Protein AF-A0A388TDV4-F1 (afdb_monomer)

Organism: Termititenax aidoneus (NCBI:txid2218524)

Solvent-accessible surface area (backbone atoms only — not comparable to full-atom values): 32504 Å² total; per-residue (Å²): 133,97,56,101,70,85,87,86,86,79,94,64,61,45,78,46,79,44,80,50,77,50,71,74,87,70,96,55,99,71,85,60,67,55,75,50,80,47,79,46,74,43,75,80,78,79,70,60,39,66,43,79,52,54,78,55,54,64,38,55,32,77,56,30,62,47,42,42,38,49,49,48,79,68,71,64,72,62,49,40,40,54,48,76,81,47,50,77,78,79,56,43,69,76,35,42,59,42,53,56,26,46,37,36,53,55,58,78,40,54,35,29,38,32,45,36,38,35,32,91,85,66,42,72,35,69,42,75,52,67,35,40,28,44,75,72,54,34,47,51,36,78,49,57,85,53,52,58,49,67,38,52,94,51,72,82,69,26,53,40,46,41,35,35,76,77,37,48,39,94,37,63,46,75,68,43,35,40,55,43,83,62,32,62,83,42,76,68,48,61,74,56,44,51,62,74,40,38,56,42,54,56,27,44,37,38,56,84,68,62,47,69,35,31,36,33,45,36,35,25,29,76,84,69,38,58,28,69,34,78,48,68,34,39,35,38,57,64,81,48,39,43,40,33,32,46,78,68,45,77,49,42,35,88,54,29,60,52,75,42,50,21,72,78,34,49,39,85,80,59,65,63,46,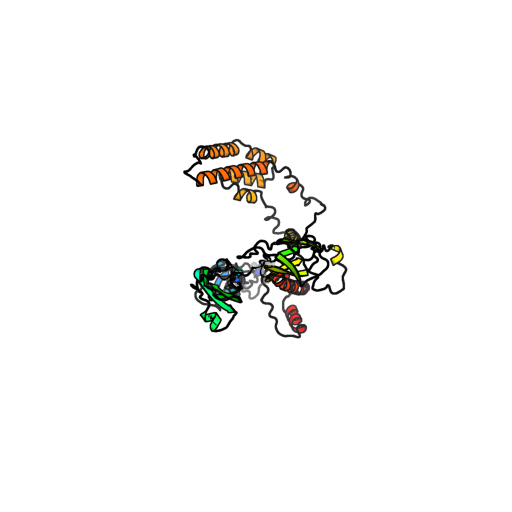40,39,56,42,78,79,48,55,79,79,86,50,47,79,43,43,49,62,40,49,52,32,39,42,30,61,50,62,64,42,56,32,35,36,33,29,34,28,33,34,85,86,70,46,72,22,70,22,65,27,43,39,38,30,38,65,52,61,78,85,75,58,82,73,70,74,74,74,72,92,61,90,77,61,92,88,72,78,86,83,84,90,63,93,65,58,68,60,60,63,59,71,74,64,88,59,94,77,56,78,83,74,63,92,58,87,38,61,47,71,76,37,57,78,54,45,68,85,52,57,69,68,60,50,51,53,50,41,49,33,50,71,67,68,39,65,70,60,38,44,52,49,63,69,25,67,70,49,48,45,48,54,52,54,55,47,55,70,53,72,72,54,69,80,86,80,81,49,76,66,58,52,56,49,49,54,46,57,50,49,33,52,52,49,54,50,47,66,64,58,57,80,67,59,56,64,74,75,62,47,48,89,74,69,73,89,82,89,88,87,89,90,88,68,77,65,74,76,39,62,82,43,46,80,70,46,68,64,38,68,63,21,47,62,54,24,60,61,51,70,74,54,80,74,85,79,58,68,73,60,50,57,56,64,64,72,74,50,94,62,83,87,80,74,76,85,85,56,60,69,82,26,47,65,35,40,105

Mean predicted aligned error: 21.0 Å

InterPro domains:
  IPR013783 Immunoglobulin-like fold [G3DSA:2.60.40.10] (1-42)
  IPR013783 Immunoglobulin-like fold [G3DSA:2.60.40.10] (51-139)
  IPR013783 Immunoglobulin-like fold [G3DSA:2.60.40.10] (140-240)
  IPR013783 Immunoglobulin-like fold [G3DSA:2.60.40.10] (241-333)
  IPR022409 PKD/Chitinase domain [SM00089] (49-136)
  IPR022409 PKD/Chitinase domain [SM00089] (146-238)
  IPR022409 PKD/Chitinase domain [SM00089] (242-330)
  IPR029865 Dyslexia-associated protein KIAA0319-like [PTHR46182] (102-333)
  IPR035986 PKD domain superfamily [SSF49299] (47-138)
  IPR035986 PKD domain superfamily [SSF49299] (165-237)
  IPR035986 PKD domain superfamily [SSF49299] (240-331)

Foldseek 3Di:
DPDPDDDDDDPDFDKDKDKDWDWDPDPDPDTDIDIDIDIDGGDDDDFWAKDKDKPDQEAEPPQFKIKIAIDTPSPADKWKAKDWPDKDPPKDFACRGDRMTMIGDHDAIKTKMKIWIAGPVRRIDMDIGIHGYDYDAKAWDKDKPALEDEDDPPQVVQKIKIARPPIGGPHFAWPWKAKDWDPPPDPVQRVQKDWPCRTDRMTMIGHDDFDKTKMKMWIAGPNGHIDIDIGIHGYDYPQAKEWDQDEAAEDEPVPFKDKTARVVTDGPVDDKWKAKDKPDDDDDWDWDQRGHRIIMIGPHDAIKIKMKIWIADPVGHIDIDIYIYGYHYFPDDDDPVNVPDDPDPDDPVPDDDDDDDCVVVVVVVPDDDPPCVVPPLPPQVLVVCVVLVVVDDPVLSVVLSVVSVVLDLVVNLCSCPDCVNVVVLVVVLVVLVPVPPPDDDPPSVVVNVSSVSSVVVSVVSNVCPPSVCVVVPVVVHDDDDDDDDTDDCPVVVVVVVVCVLLVVQLVLQVVQVVDPDDDDPVSVVVVPPPCPDDDPDNPPDDDVNVVSND

Radius of gyration: 37.85 Å; Cα contacts (8 Å, |Δi|>4): 910; chains: 1; bounding box: 112×77×114 Å

Secondary structure (DSSP, 8-state):
--SSS-----SS-EEEEEEEEEE---SSS---EEEEEEEEEE---PPP-EEEEES-SEEETT---EEEEEEETT---EEEEEEEEES-SS-EES-TTSSEEEEES--SEEEEEEEEEEETT--EEEEEEEEEEE-PPPB---EES-SEEEPPSSGGGSEEEEE-TT-B-SSS-EEEEEEEEEES--HHHHHH-EES-TTSSEEEEE--S-EEEEEEEEEEETTS-EEEEEEEEEEE-TT--B----S-EEEETT---EEEE-TT-B-SSS--EEEEEEEES----EEE-TTSSEEEEESPPSEEEEEEEEEE-TTS-EEEEEEEEEEEPP-----TTGGGS--S---TTS-----STTHHHHHHHT---TTSTTTSS---HHHHHHHH-TTS-HHHHHHHHHHHHTT-HHHHHHHHTSHHHHHHHHHHHHHHHTS-TTTS-HHHHHHHHHHHHHHHHHHHHHH---SHHHHS-TTTT------------HHHHHHHHHHTTTHHHHHHHHHHHT--SS-SHHHHHHHHHS--S---------HHHHHHH-

Nearest PDB structures (foldseek):
  2yrl-assembly1_A  TM=8.800E-01  e=9.995E-08  Homo sapiens
  6jcq-assembly1_R  TM=8.664E-01  e=2.124E-06  Homo sapiens
  4m00-assembly1_A  TM=3.165E-01  e=2.074E-09  Staphylococcus aureus subsp. aureus NCTC 8325
  4m03-assembly1_A-2  TM=4.306E-01  e=2.820E-07  Staphylococcus aureus subsp. aureus NCTC 8325
  5k70-assembly4_D  TM=2.233E-01  e=3.742E-08  Mus musculus

Structure (mmCIF, N/CA/C/O backbone):
data_AF-A0A388TDV4-F1
#
_entry.id   AF-A0A388TDV4-F1
#
loop_
_atom_site.group_PDB
_atom_site.id
_atom_site.type_symbol
_atom_site.label_atom_id
_atom_site.label_alt_id
_atom_site.label_comp_id
_atom_site.label_asym_id
_atom_site.label_entity_id
_atom_site.label_seq_id
_atom_site.pdbx_PDB_ins_code
_atom_site.Cartn_x
_atom_site.Cartn_y
_atom_site.Cartn_z
_atom_site.occupancy
_atom_site.B_iso_or_equiv
_atom_site.auth_seq_id
_atom_site.auth_comp_id
_atom_site.auth_asym_id
_atom_site.auth_atom_id
_atom_site.pdbx_PDB_model_num
ATOM 1 N N . PRO A 1 1 ? -54.802 -7.586 61.530 1.00 63.56 1 PRO A N 1
ATOM 2 C CA . PRO A 1 1 ? -54.015 -7.219 62.735 1.00 63.56 1 PRO A CA 1
ATOM 3 C C . PRO A 1 1 ? -54.803 -6.223 63.593 1.00 63.56 1 PRO A C 1
ATOM 5 O O . PRO A 1 1 ? -55.269 -5.230 63.052 1.00 63.56 1 PRO A O 1
ATOM 8 N N . ASN A 1 2 ? -54.972 -6.490 64.892 1.00 69.31 2 ASN A N 1
ATOM 9 C CA . ASN A 1 2 ? -55.737 -5.621 65.808 1.00 69.31 2 ASN A CA 1
ATOM 10 C C . ASN A 1 2 ? -54.823 -4.699 66.641 1.00 69.31 2 ASN A C 1
ATOM 12 O O . ASN A 1 2 ? -55.212 -4.222 67.701 1.00 69.31 2 ASN A O 1
ATOM 16 N N . SER A 1 3 ? -53.586 -4.498 66.183 1.00 75.06 3 SER A N 1
ATOM 17 C CA . SER A 1 3 ? -52.581 -3.640 66.815 1.00 75.06 3 SER A CA 1
ATOM 18 C C . SER A 1 3 ? -52.531 -2.291 66.102 1.00 75.06 3 SER A C 1
ATOM 20 O O . SER A 1 3 ? -52.669 -2.239 64.880 1.00 75.06 3 SER A O 1
ATOM 22 N N . ALA A 1 4 ? -52.278 -1.217 66.855 1.00 71.75 4 ALA A N 1
ATOM 23 C CA . ALA A 1 4 ? -52.097 0.135 66.321 1.00 71.75 4 ALA A CA 1
ATOM 24 C C . ALA A 1 4 ? -50.874 0.263 65.388 1.00 71.75 4 ALA A C 1
ATOM 26 O O . ALA A 1 4 ? -50.809 1.182 64.579 1.00 71.75 4 ALA A O 1
ATOM 27 N N . GLN A 1 5 ? -49.921 -0.671 65.474 1.00 76.44 5 GLN A N 1
ATOM 28 C CA . GLN A 1 5 ? -48.799 -0.809 64.545 1.00 76.44 5 GLN A CA 1
ATOM 29 C C . GLN A 1 5 ? -48.740 -2.234 63.994 1.00 76.44 5 GLN A C 1
ATOM 31 O O . GLN A 1 5 ? -48.939 -3.212 64.722 1.00 76.44 5 GLN A O 1
ATOM 36 N N . THR A 1 6 ? -48.450 -2.359 62.703 1.00 84.56 6 THR A N 1
ATOM 37 C CA . THR A 1 6 ? -48.256 -3.647 62.037 1.00 84.56 6 THR A CA 1
ATOM 38 C C . THR A 1 6 ? -47.208 -3.511 60.937 1.00 84.56 6 THR A C 1
ATOM 40 O O . THR A 1 6 ? -47.014 -2.423 60.397 1.00 84.56 6 THR A O 1
ATOM 43 N N . THR A 1 7 ? -46.541 -4.614 60.613 1.00 79.00 7 THR A N 1
ATOM 44 C CA . THR A 1 7 ? -45.550 -4.689 59.537 1.00 79.00 7 THR A CA 1
ATOM 45 C C . THR A 1 7 ? -46.120 -5.557 58.430 1.00 79.00 7 THR A C 1
ATOM 47 O O . THR A 1 7 ? -46.735 -6.587 58.707 1.00 79.00 7 THR A O 1
ATOM 50 N N . VAL A 1 8 ? -45.902 -5.159 57.181 1.00 77.44 8 VAL A N 1
ATOM 51 C CA . VAL A 1 8 ? -46.263 -5.961 56.013 1.00 77.44 8 VAL A CA 1
ATOM 52 C C . VAL A 1 8 ? -45.019 -6.187 55.159 1.00 77.44 8 VAL A C 1
ATOM 54 O O . VAL A 1 8 ? -44.148 -5.322 55.075 1.00 77.44 8 VAL A O 1
ATOM 57 N N . SER A 1 9 ? -44.920 -7.367 54.558 1.00 79.06 9 SER A N 1
ATOM 58 C CA . SER A 1 9 ? -43.812 -7.771 53.692 1.00 79.06 9 SER A CA 1
ATOM 59 C C . SER A 1 9 ? -44.380 -8.167 52.337 1.00 79.06 9 SER A C 1
ATOM 61 O O . SER A 1 9 ? -45.420 -8.821 52.278 1.00 79.06 9 SER A O 1
ATOM 63 N N . PHE A 1 10 ? -43.701 -7.789 51.258 1.00 77.06 10 PHE A N 1
ATOM 64 C CA . PHE A 1 10 ? -44.146 -8.053 49.892 1.00 77.06 10 PHE A CA 1
ATOM 65 C C . PHE A 1 10 ? -43.156 -8.987 49.201 1.00 77.06 10 PHE A C 1
ATOM 67 O O . PHE A 1 10 ? -41.953 -8.745 49.243 1.00 77.06 10 PHE A O 1
ATOM 74 N N . SER A 1 11 ? -43.656 -10.049 48.569 1.00 74.69 11 SER A N 1
ATOM 75 C CA . SER A 1 11 ? -42.845 -11.008 47.804 1.00 74.69 11 SER A CA 1
ATOM 76 C C . SER A 1 11 ? -42.869 -10.754 46.294 1.00 74.69 11 SER A C 1
ATOM 78 O O . SER A 1 11 ? -42.091 -11.369 45.570 1.00 74.69 11 SER A O 1
ATOM 80 N N . GLN A 1 12 ? -43.749 -9.868 45.815 1.00 70.50 12 GLN A N 1
ATOM 81 C CA . GLN A 1 12 ? -43.907 -9.536 44.400 1.00 70.50 12 GLN A CA 1
ATOM 82 C C . GLN A 1 12 ? -44.154 -8.032 44.201 1.00 70.50 12 GLN A C 1
ATOM 84 O O . GLN A 1 12 ? -44.757 -7.392 45.073 1.00 70.50 12 GLN A O 1
ATOM 89 N N . PRO A 1 13 ? -43.722 -7.462 43.064 1.00 76.19 13 PRO A N 1
ATOM 90 C CA . PRO A 1 13 ? -44.086 -6.106 42.678 1.00 76.19 13 PRO A CA 1
ATOM 91 C C . PRO A 1 13 ? -45.594 -5.993 42.417 1.00 76.19 13 PRO A C 1
ATOM 93 O O . PRO A 1 13 ? -46.252 -6.958 42.035 1.00 76.19 13 PRO A O 1
ATOM 96 N N . GLY A 1 14 ? -46.153 -4.810 42.649 1.00 80.12 14 GLY A N 1
ATOM 97 C CA . GLY A 1 14 ? -47.577 -4.541 42.489 1.00 80.12 14 GLY A CA 1
ATOM 98 C C . GLY A 1 14 ? -48.067 -3.380 43.348 1.00 80.12 14 GLY A C 1
ATOM 99 O O . GLY A 1 14 ? -47.369 -2.894 44.240 1.00 80.12 14 GLY A O 1
ATOM 100 N N . THR A 1 15 ? -49.290 -2.935 43.076 1.00 81.81 15 THR A N 1
ATOM 101 C CA . THR A 1 15 ? -49.987 -1.948 43.904 1.00 81.81 15 THR A CA 1
ATOM 102 C C . THR A 1 15 ? -50.896 -2.673 44.885 1.00 81.81 15 THR A C 1
ATOM 104 O O . THR A 1 15 ? -51.847 -3.346 44.495 1.00 81.81 15 THR A O 1
ATOM 107 N N . TYR A 1 16 ? -50.607 -2.517 46.171 1.00 83.56 16 TYR A N 1
ATOM 108 C CA . TYR A 1 16 ? -51.347 -3.118 47.267 1.00 83.56 16 TYR A CA 1
ATOM 109 C C . TYR A 1 16 ? -52.166 -2.039 47.967 1.00 83.56 16 TYR A C 1
ATOM 111 O O . TYR A 1 16 ? -51.622 -1.032 48.421 1.00 83.56 16 TYR A O 1
ATOM 119 N N . VAL A 1 17 ? -53.478 -2.247 48.060 1.00 81.25 17 VAL A N 1
ATOM 120 C CA . VAL A 1 17 ? -54.387 -1.345 48.771 1.00 81.25 17 VAL A CA 1
ATOM 121 C C . VAL A 1 17 ? -54.778 -1.994 50.090 1.00 81.25 17 VAL A C 1
ATOM 123 O O . VAL A 1 17 ? -55.369 -3.072 50.117 1.00 81.25 17 VAL A O 1
ATOM 126 N N . PHE A 1 18 ? -54.452 -1.327 51.189 1.00 80.94 18 PHE A N 1
ATOM 127 C CA . PHE A 1 18 ? -54.809 -1.742 52.537 1.00 80.94 18 PHE A CA 1
ATOM 128 C C . PHE A 1 18 ? -55.936 -0.867 53.065 1.00 80.94 18 PHE A C 1
ATOM 130 O O . PHE A 1 18 ? -55.933 0.348 52.879 1.00 80.94 18 PHE A O 1
ATOM 137 N N . GLN A 1 19 ? -56.885 -1.483 53.759 1.00 80.50 19 GLN A N 1
ATOM 138 C CA . GLN A 1 19 ? -57.968 -0.780 54.431 1.00 80.50 19 GLN A CA 1
ATOM 139 C C . GLN A 1 19 ? -57.720 -0.794 55.940 1.00 80.50 19 GLN A C 1
ATOM 141 O O . GLN A 1 19 ? -57.668 -1.863 56.552 1.00 80.50 19 GLN A O 1
ATOM 146 N N . LEU A 1 20 ? -57.600 0.387 56.547 1.00 79.31 20 LEU A N 1
ATOM 147 C CA . LEU A 1 20 ? -57.664 0.547 57.997 1.00 79.31 20 LEU A CA 1
ATOM 148 C C . LEU A 1 20 ? -59.099 0.901 58.384 1.00 79.31 20 LEU A C 1
ATOM 150 O O . LEU A 1 20 ? -59.660 1.849 57.841 1.00 79.31 20 LEU A O 1
ATOM 154 N N . LYS A 1 21 ? -59.678 0.159 59.332 1.00 75.19 21 LYS A N 1
ATOM 155 C CA . LYS A 1 21 ? -60.993 0.444 59.914 1.00 75.19 21 LYS A CA 1
ATOM 156 C C . LYS A 1 21 ? -60.840 0.661 61.414 1.00 75.19 21 LYS A C 1
ATOM 158 O O . LYS A 1 21 ? -60.381 -0.242 62.110 1.00 75.19 21 LYS A O 1
ATOM 163 N N . VAL A 1 22 ? -61.236 1.833 61.904 1.00 73.19 22 VAL A N 1
ATOM 164 C CA . VAL A 1 22 ? -61.189 2.174 63.336 1.00 73.19 22 VAL A CA 1
ATOM 165 C C . VAL A 1 22 ? -62.616 2.234 63.879 1.00 73.19 22 VAL A C 1
ATOM 167 O O . VAL A 1 22 ? -63.527 2.690 63.189 1.00 73.19 22 VAL A O 1
ATOM 170 N N . LYS A 1 23 ? -62.826 1.723 65.096 1.00 71.81 23 LYS A N 1
ATOM 171 C CA . LYS A 1 23 ? -64.125 1.698 65.778 1.00 71.81 23 LYS A CA 1
ATOM 172 C C . LYS A 1 23 ? -63.986 2.389 67.133 1.00 71.81 23 LYS A C 1
ATOM 174 O O . LYS A 1 23 ? -63.102 2.016 67.902 1.00 71.81 23 LYS A O 1
ATOM 179 N N . ASP A 1 24 ? -64.850 3.363 67.412 1.00 65.81 24 ASP A N 1
ATOM 180 C CA . ASP A 1 24 ? -64.930 3.996 68.734 1.00 65.81 24 ASP A CA 1
ATOM 181 C C . ASP A 1 24 ? -65.472 3.013 69.795 1.00 65.81 24 ASP A C 1
ATOM 183 O O . ASP A 1 24 ? -66.223 2.082 69.491 1.00 65.81 24 ASP A O 1
ATOM 187 N N . SER A 1 25 ? -65.057 3.207 71.045 1.00 66.75 25 SER A N 1
ATOM 188 C CA . SER A 1 25 ? -65.362 2.356 72.200 1.00 66.75 25 SER A CA 1
ATOM 189 C C . SER A 1 25 ? -66.613 2.769 72.988 1.00 66.75 25 SER A C 1
ATOM 191 O O . SER A 1 25 ? -66.914 2.146 74.006 1.00 66.75 25 SER A O 1
ATOM 193 N N . SER A 1 26 ? -67.361 3.785 72.547 1.00 59.25 26 SER A N 1
ATOM 194 C CA . SER A 1 26 ? -68.547 4.257 73.269 1.00 59.25 26 SER A CA 1
ATOM 195 C C . SER A 1 26 ? -69.715 3.257 73.200 1.00 59.25 26 SER A C 1
ATOM 197 O O . SER A 1 26 ? -70.035 2.684 72.159 1.00 59.25 26 SER A O 1
ATOM 199 N N . SER A 1 27 ? -70.342 3.011 74.355 1.00 53.47 27 SER A N 1
ATOM 200 C CA . SER A 1 27 ? -71.383 2.000 74.595 1.00 53.47 27 SER A CA 1
ATOM 201 C C . SER A 1 27 ? -72.774 2.383 74.073 1.00 53.47 27 SER A C 1
ATOM 203 O O . SER A 1 27 ? -73.772 1.937 74.636 1.00 53.47 27 SER A O 1
ATOM 205 N N . ASP A 1 28 ? -72.858 3.210 73.032 1.00 51.72 28 ASP A N 1
ATOM 206 C CA . ASP A 1 28 ? -74.126 3.643 72.449 1.00 51.72 28 ASP A CA 1
ATOM 207 C C . ASP A 1 28 ? -74.260 3.145 71.005 1.00 51.72 28 ASP A C 1
ATOM 209 O O . ASP A 1 28 ? -73.288 3.005 70.266 1.00 51.72 28 ASP A O 1
ATOM 213 N N . THR A 1 29 ? -75.482 2.799 70.619 1.00 51.22 29 THR A N 1
ATOM 214 C CA . THR A 1 29 ? -75.818 1.918 69.478 1.00 51.22 29 THR A CA 1
ATOM 215 C C . THR A 1 29 ? -75.521 2.477 68.074 1.00 51.22 29 THR A C 1
ATOM 217 O O . THR A 1 29 ? -75.865 1.850 67.072 1.00 51.22 29 THR A O 1
ATOM 220 N N . SER A 1 30 ? -74.809 3.599 67.968 1.00 52.03 30 SER A N 1
ATOM 221 C CA . SER A 1 30 ? -74.290 4.158 66.718 1.00 52.03 30 SER A CA 1
ATOM 222 C C . SER A 1 30 ? -72.792 3.869 66.571 1.00 52.03 30 SER A C 1
ATOM 224 O O . SER A 1 30 ? -71.939 4.624 67.035 1.00 52.03 30 SER A O 1
ATOM 226 N N . THR A 1 31 ? -72.443 2.770 65.904 1.00 52.88 31 THR A N 1
ATOM 227 C CA . THR A 1 31 ? -71.043 2.449 65.599 1.00 52.88 31 THR A CA 1
ATOM 228 C C . THR A 1 31 ? -70.521 3.340 64.474 1.00 52.88 31 THR A C 1
ATOM 230 O O . THR A 1 31 ? -70.672 3.002 63.300 1.00 52.88 31 THR A O 1
ATOM 233 N N . ASN A 1 32 ? -69.880 4.457 64.814 1.00 55.84 32 ASN A N 1
ATOM 234 C CA . ASN A 1 32 ? -69.126 5.238 63.838 1.00 55.84 32 ASN A CA 1
ATOM 235 C C . ASN A 1 32 ? -67.839 4.484 63.488 1.00 55.84 32 ASN A C 1
ATOM 237 O O . ASN A 1 32 ? -67.023 4.169 64.358 1.00 55.84 32 ASN A O 1
ATOM 241 N N . THR A 1 33 ? -67.684 4.146 62.210 1.00 61.38 33 THR A N 1
ATOM 242 C CA . THR A 1 33 ? -66.465 3.535 61.680 1.00 61.38 33 THR A CA 1
ATOM 243 C C . THR A 1 33 ? -65.859 4.477 60.665 1.00 61.38 33 THR A C 1
ATOM 245 O O . THR A 1 33 ? -66.544 4.834 59.710 1.00 61.38 33 THR A O 1
ATOM 248 N N . ASP A 1 34 ? -64.594 4.830 60.855 1.00 64.81 34 ASP A N 1
ATOM 249 C CA . ASP A 1 34 ? -63.820 5.567 59.860 1.00 64.81 34 ASP A CA 1
ATOM 250 C C . ASP A 1 34 ? -62.922 4.594 59.090 1.00 64.81 34 ASP A C 1
ATOM 252 O O . ASP A 1 34 ? -62.433 3.600 59.650 1.00 64.81 34 ASP A O 1
ATOM 256 N N . THR A 1 35 ? -62.748 4.847 57.795 1.00 71.62 35 THR A N 1
ATOM 257 C CA . THR A 1 35 ? -61.951 4.003 56.906 1.00 71.62 35 THR A CA 1
ATOM 258 C C . THR A 1 35 ? -60.951 4.827 56.123 1.00 71.62 35 THR A C 1
ATOM 260 O O . THR A 1 35 ? -61.333 5.733 55.389 1.00 71.62 35 THR A O 1
ATOM 263 N N . VAL A 1 36 ? -59.683 4.430 56.196 1.00 74.69 36 VAL A N 1
ATOM 264 C CA . VAL A 1 36 ? -58.603 5.007 55.390 1.00 74.69 36 VAL A CA 1
ATOM 265 C C . VAL A 1 36 ? -58.046 3.930 54.467 1.00 74.69 36 VAL A C 1
ATOM 267 O O . VAL A 1 36 ? -57.781 2.806 54.903 1.00 74.69 36 VAL A O 1
ATOM 270 N N . LEU A 1 37 ? -57.875 4.271 53.188 1.00 79.00 37 LEU A N 1
ATOM 271 C CA . LEU A 1 37 ? -57.174 3.435 52.217 1.00 79.00 37 LEU A CA 1
ATOM 272 C C . LEU A 1 37 ? -55.703 3.847 52.158 1.00 79.00 37 LEU A C 1
ATOM 274 O O . LEU A 1 37 ? -55.385 5.018 51.964 1.00 79.00 37 LEU A O 1
ATOM 278 N N . ILE A 1 38 ? -54.809 2.875 52.303 1.00 78.81 38 ILE A N 1
ATOM 279 C CA . ILE A 1 38 ? -53.362 3.052 52.190 1.00 78.81 38 ILE A CA 1
ATOM 280 C C . ILE A 1 38 ? -52.920 2.308 50.936 1.00 78.81 38 ILE A C 1
ATOM 282 O O . ILE A 1 38 ? -53.061 1.091 50.856 1.00 78.81 38 ILE A O 1
ATOM 286 N N . THR A 1 39 ? -52.389 3.034 49.956 1.00 79.38 39 THR A N 1
ATOM 287 C CA . THR A 1 39 ? -51.870 2.440 48.720 1.00 79.38 39 THR A CA 1
ATOM 288 C C . THR A 1 39 ? -50.352 2.346 48.808 1.00 79.38 39 THR A C 1
ATOM 290 O O . THR A 1 39 ? -49.684 3.361 48.988 1.00 79.38 39 THR A O 1
ATOM 293 N N . ILE A 1 40 ? -49.809 1.135 48.688 1.00 79.12 40 ILE A N 1
ATOM 294 C CA . ILE A 1 40 ? -48.369 0.865 48.655 1.00 79.12 40 ILE A CA 1
ATOM 295 C C . ILE A 1 40 ? -48.032 0.275 47.290 1.00 79.12 40 ILE A C 1
ATOM 297 O O . ILE A 1 40 ? -48.534 -0.787 46.932 1.00 79.12 40 ILE A O 1
ATOM 301 N N . THR A 1 41 ? -47.164 0.945 46.537 1.00 76.12 41 THR A N 1
ATOM 302 C CA . THR A 1 41 ? -46.669 0.443 45.251 1.00 76.12 41 THR A CA 1
ATOM 303 C C . THR A 1 41 ? -45.274 -0.135 45.434 1.00 76.12 41 THR A C 1
ATOM 305 O O . THR A 1 41 ? -44.340 0.578 45.795 1.00 76.12 41 THR A O 1
ATOM 308 N N . VAL A 1 42 ? -45.133 -1.432 45.173 1.00 77.44 42 VAL A N 1
ATOM 309 C CA . VAL A 1 42 ? -43.855 -2.144 45.136 1.00 77.44 42 VAL A CA 1
ATOM 310 C C . VAL A 1 42 ? -43.429 -2.242 43.677 1.00 77.44 42 VAL A C 1
ATOM 312 O O . VAL A 1 42 ? -44.114 -2.874 42.877 1.00 77.44 42 VAL A O 1
ATOM 315 N N . LEU A 1 43 ? -42.330 -1.586 43.314 1.00 68.12 43 LEU A N 1
ATOM 316 C CA . LEU A 1 43 ? -41.829 -1.576 41.938 1.00 68.12 43 LEU A CA 1
ATOM 317 C C . LEU A 1 43 ? -40.977 -2.818 41.651 1.00 68.12 43 LEU A C 1
ATOM 319 O O . LEU A 1 43 ? -40.246 -3.284 42.529 1.00 68.12 43 LEU A O 1
ATOM 323 N N . ASP A 1 44 ? -41.064 -3.324 40.420 1.00 71.06 44 ASP A N 1
ATOM 324 C CA . ASP A 1 44 ? -40.108 -4.299 39.893 1.00 71.06 44 ASP A CA 1
ATOM 325 C C . ASP A 1 44 ? -38.780 -3.584 39.606 1.00 71.06 44 ASP A C 1
ATOM 327 O O . ASP A 1 44 ? -38.780 -2.482 39.049 1.00 71.06 44 ASP A O 1
ATOM 331 N N . TYR A 1 45 ? -37.661 -4.171 40.031 1.00 71.31 45 TYR A N 1
ATOM 332 C CA . TYR A 1 45 ? -36.332 -3.579 39.865 1.00 71.31 45 TYR A CA 1
ATOM 333 C C . TYR A 1 45 ? -35.486 -4.526 39.007 1.00 71.31 45 TYR A C 1
ATOM 335 O O . TYR A 1 45 ? -35.020 -5.551 39.517 1.00 71.31 45 TYR A O 1
ATOM 343 N N . PRO A 1 46 ? -35.336 -4.245 37.701 1.00 82.50 46 PRO A N 1
ATOM 344 C CA . PRO A 1 46 ? -34.675 -5.167 36.785 1.00 82.50 46 PRO A CA 1
ATOM 345 C C . PRO A 1 46 ? -33.193 -5.352 37.147 1.00 82.50 46 PRO A C 1
ATOM 347 O O . PRO A 1 46 ? -32.594 -4.520 37.822 1.00 82.50 46 PRO A O 1
ATOM 350 N N . ALA A 1 47 ? -32.567 -6.435 36.683 1.00 88.44 47 ALA A N 1
ATOM 351 C CA . ALA A 1 47 ? -31.110 -6.569 36.758 1.00 88.44 47 ALA A CA 1
ATOM 352 C C . ALA A 1 47 ? -30.424 -5.537 35.835 1.00 88.44 47 ALA A C 1
ATOM 354 O O . ALA A 1 47 ? -31.017 -5.159 34.819 1.00 88.44 47 ALA A O 1
ATOM 355 N N . PRO A 1 48 ? -29.192 -5.088 36.144 1.00 94.19 48 PRO A N 1
ATOM 356 C CA . PRO A 1 48 ? -28.478 -4.157 35.278 1.00 94.19 48 PRO A CA 1
ATOM 357 C C . PRO A 1 48 ? -28.180 -4.802 33.918 1.00 94.19 48 PRO A C 1
ATOM 359 O O . PRO A 1 48 ? -27.911 -6.001 33.829 1.00 94.19 48 PRO A O 1
ATOM 362 N N . VAL A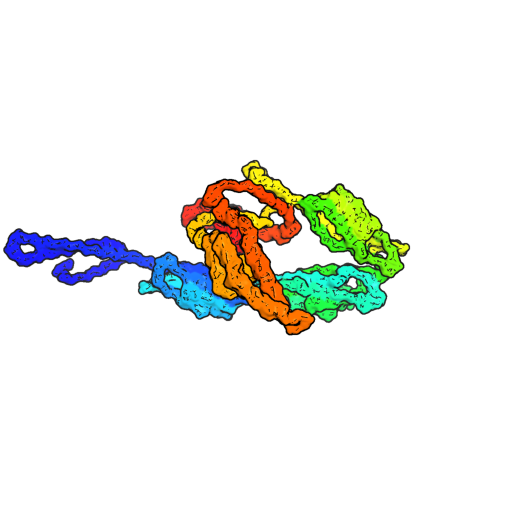 1 49 ? -28.214 -4.017 32.843 1.00 92.25 49 VAL A N 1
ATOM 363 C CA . VAL A 1 49 ? -28.052 -4.491 31.463 1.00 92.25 49 VAL A CA 1
ATOM 364 C C . VAL A 1 49 ? -26.778 -3.886 30.858 1.00 92.25 49 VAL A C 1
ATOM 366 O O . VAL A 1 49 ? -26.828 -2.776 30.319 1.00 92.25 49 VAL A O 1
ATOM 369 N N . PRO A 1 50 ? -25.632 -4.593 30.921 1.00 94.81 50 PRO A N 1
ATOM 370 C CA . PRO A 1 50 ? -24.348 -4.063 30.493 1.00 94.81 50 PRO A CA 1
ATOM 371 C C . PRO A 1 50 ? -24.316 -3.835 28.990 1.00 94.81 50 PRO A C 1
ATOM 373 O O . PRO A 1 50 ? -24.654 -4.707 28.187 1.00 94.81 50 PRO A O 1
ATOM 376 N N . GLN A 1 51 ? -23.836 -2.663 28.608 1.00 90.38 51 GLN A N 1
ATOM 377 C CA . GLN A 1 51 ? -23.468 -2.316 27.248 1.00 90.38 51 GLN A CA 1
ATOM 378 C C . GLN A 1 51 ? -21.987 -1.981 27.219 1.00 90.38 51 GLN A C 1
ATOM 380 O O . GLN A 1 51 ? -21.487 -1.295 28.108 1.00 90.38 51 GLN A O 1
ATOM 385 N N . ILE A 1 52 ? -21.303 -2.487 26.197 1.00 91.81 52 ILE A N 1
ATOM 386 C CA . ILE A 1 52 ? -19.886 -2.241 25.963 1.00 91.81 52 ILE A CA 1
ATOM 387 C C . ILE A 1 52 ? -19.737 -1.684 24.556 1.00 91.81 52 ILE A C 1
ATOM 389 O O . ILE A 1 52 ? -20.289 -2.257 23.616 1.00 91.81 52 ILE A O 1
ATOM 393 N N . THR A 1 53 ? -18.962 -0.617 24.422 1.00 87.56 53 THR A N 1
ATOM 394 C CA . THR A 1 53 ? -18.407 -0.150 23.152 1.00 87.56 53 THR A CA 1
ATOM 395 C C . THR A 1 53 ? -16.905 0.080 23.314 1.00 87.56 53 THR A C 1
ATOM 397 O O . THR A 1 53 ? -16.372 0.062 24.425 1.00 87.56 53 THR A O 1
ATOM 400 N N . ALA A 1 54 ? -16.201 0.258 22.204 1.00 85.38 54 ALA A N 1
ATOM 401 C CA . ALA A 1 54 ? -14.779 0.568 22.184 1.00 85.38 54 ALA A CA 1
ATOM 402 C C . ALA A 1 54 ? -14.520 1.694 21.182 1.00 85.38 54 ALA A C 1
ATOM 404 O O . ALA A 1 54 ? -15.298 1.868 20.245 1.00 85.38 54 ALA A O 1
ATOM 405 N N . SER A 1 55 ? -13.419 2.427 21.350 1.00 78.75 55 SER A N 1
ATOM 406 C CA . SER A 1 55 ? -12.962 3.408 20.358 1.00 78.75 55 SER A CA 1
ATOM 407 C C . SER A 1 55 ? -12.584 2.759 19.019 1.00 78.75 55 SER A C 1
ATOM 409 O O . SER A 1 55 ? -12.643 3.424 17.992 1.00 78.75 55 SER A O 1
ATOM 411 N N . ALA A 1 56 ? -12.211 1.473 19.031 1.00 82.50 56 ALA A N 1
ATOM 412 C CA . ALA A 1 56 ? -11.994 0.633 17.856 1.00 82.50 56 ALA A CA 1
ATOM 413 C C . ALA A 1 56 ? -12.142 -0.854 18.232 1.00 82.50 56 ALA A C 1
ATOM 415 O O . ALA A 1 56 ? -11.812 -1.241 19.352 1.00 82.50 56 ALA A O 1
ATOM 416 N N . THR A 1 57 ? -12.616 -1.693 17.308 1.00 84.12 57 THR A N 1
ATOM 417 C CA . THR A 1 57 ? -12.633 -3.167 17.458 1.00 84.12 57 THR A CA 1
ATOM 418 C C . THR A 1 57 ? -11.414 -3.834 16.824 1.00 84.12 57 THR A C 1
ATOM 420 O O . THR A 1 57 ? -11.078 -4.961 17.186 1.00 84.12 57 THR A O 1
ATOM 423 N N . THR A 1 58 ? -10.740 -3.130 15.910 1.00 88.25 58 THR A N 1
ATOM 424 C CA . THR A 1 58 ? -9.436 -3.503 15.360 1.00 88.25 58 THR A CA 1
ATOM 425 C C . THR A 1 58 ? -8.459 -2.356 15.573 1.00 88.25 58 THR A C 1
ATOM 427 O O . THR A 1 58 ? -8.763 -1.215 15.230 1.00 88.25 58 THR A O 1
ATOM 430 N N . VAL A 1 59 ? -7.307 -2.654 16.157 1.00 85.19 59 VAL A N 1
ATOM 431 C CA . VAL A 1 59 ? -6.209 -1.713 16.365 1.00 85.19 59 VAL A CA 1
ATOM 432 C C . VAL A 1 59 ? -5.065 -2.137 15.454 1.00 85.19 59 VAL A C 1
ATOM 434 O O . VAL A 1 59 ? -4.604 -3.271 15.538 1.00 85.19 59 VAL A O 1
ATOM 437 N N . HIS A 1 60 ? -4.636 -1.237 14.580 1.00 84.69 60 HIS A N 1
ATOM 438 C CA . HIS A 1 60 ? -3.439 -1.424 13.768 1.00 84.69 60 HIS A CA 1
ATOM 439 C C . HIS A 1 60 ? -2.256 -0.861 14.549 1.00 84.69 60 HIS A C 1
ATOM 441 O O . HIS A 1 60 ? -2.372 0.218 15.145 1.00 84.69 60 HIS A O 1
ATOM 447 N N . LEU A 1 61 ? -1.150 -1.598 14.597 1.00 81.88 61 LEU A N 1
ATOM 448 C CA . LEU A 1 61 ? 0.080 -1.104 15.208 1.00 81.88 61 LEU A CA 1
ATOM 449 C C . LEU A 1 61 ? 0.583 0.134 14.416 1.00 81.88 61 LEU A C 1
ATOM 451 O O . LEU A 1 61 ? -0.002 0.492 13.405 1.00 81.88 61 LEU A O 1
ATOM 455 N N . PRO A 1 62 ? 1.462 0.989 14.969 1.00 81.25 62 PRO A N 1
ATOM 456 C CA . PRO A 1 62 ? 2.096 0.913 16.272 1.00 81.25 62 PRO A CA 1
ATOM 457 C C . PRO A 1 62 ? 1.188 1.491 17.367 1.00 81.25 62 PRO A C 1
ATOM 459 O O . PRO A 1 62 ? 1.604 1.601 18.523 1.00 81.25 62 PRO A O 1
ATOM 462 N N . VAL A 1 63 ? -0.052 1.876 17.029 1.00 84.56 63 VAL A N 1
ATOM 463 C CA . VAL A 1 63 ? -1.053 2.266 18.019 1.00 84.56 63 VAL A CA 1
ATOM 464 C C . VAL A 1 63 ? -1.332 1.045 18.883 1.00 84.56 63 VAL A C 1
ATOM 466 O O . VAL A 1 63 ? -1.807 0.023 18.415 1.00 84.56 63 VAL A O 1
ATOM 469 N N . ASN A 1 64 ? -1.008 1.137 20.165 1.00 87.12 64 ASN A N 1
ATOM 470 C CA . ASN A 1 64 ? -1.062 0.007 21.091 1.00 87.12 64 ASN A CA 1
ATOM 471 C C . ASN A 1 64 ? -2.024 0.261 22.257 1.00 87.12 64 ASN A C 1
ATOM 473 O O . ASN A 1 64 ? -1.867 -0.299 23.346 1.00 87.12 64 ASN A O 1
ATOM 477 N N . PHE A 1 65 ? -3.007 1.134 22.045 1.00 92.25 65 PHE A N 1
ATOM 478 C CA . PHE A 1 65 ? -3.994 1.487 23.048 1.00 92.25 65 PHE A CA 1
ATOM 479 C C . PHE A 1 65 ? -5.376 1.715 22.434 1.00 92.25 65 PHE A C 1
ATOM 481 O O . PHE A 1 65 ? -5.512 2.005 21.247 1.00 92.25 65 PHE A O 1
ATOM 488 N N . LEU A 1 66 ? -6.412 1.586 23.261 1.00 94.19 66 LEU A N 1
ATOM 489 C CA . LEU A 1 66 ? -7.796 1.927 22.923 1.00 94.19 66 LEU A CA 1
ATOM 490 C C . LEU A 1 66 ? -8.570 2.297 24.187 1.00 94.19 66 LEU A C 1
ATOM 492 O O . LEU A 1 66 ? -8.125 2.011 25.296 1.00 94.19 66 LEU A O 1
ATOM 496 N N . THR A 1 67 ? -9.760 2.874 24.038 1.00 93.25 67 THR A N 1
ATOM 497 C CA . THR A 1 67 ? -10.674 3.105 25.168 1.00 93.25 67 THR A CA 1
ATOM 498 C C . THR A 1 67 ? -11.886 2.182 25.088 1.00 93.25 67 THR A C 1
ATOM 500 O O . THR A 1 67 ? -12.524 2.084 24.041 1.00 93.25 67 THR A O 1
ATOM 503 N N . LEU A 1 68 ? -12.211 1.514 26.197 1.00 90.19 68 LEU A N 1
ATOM 504 C CA . LEU A 1 68 ? -13.454 0.772 26.395 1.00 90.19 68 LEU A CA 1
ATOM 505 C C . LEU A 1 68 ? -14.454 1.631 27.166 1.00 90.19 68 LEU A C 1
ATOM 507 O O . LEU A 1 68 ? -14.106 2.251 28.174 1.00 90.19 68 LEU A O 1
ATOM 511 N N . TYR A 1 69 ? -15.706 1.612 26.717 1.00 94.06 69 TYR A N 1
ATOM 512 C CA . TYR A 1 69 ? -16.815 2.323 27.337 1.00 94.06 69 TYR A CA 1
ATOM 513 C C . TYR A 1 69 ? -17.883 1.334 27.783 1.00 94.06 69 TYR A C 1
ATOM 515 O O . TYR A 1 69 ? -18.294 0.444 27.041 1.00 94.06 69 TYR A O 1
ATOM 523 N N . GLY A 1 70 ? -18.342 1.512 29.011 1.00 92.06 70 GLY A N 1
ATOM 524 C CA . GLY A 1 70 ? -19.339 0.703 29.680 1.00 92.06 70 GLY A CA 1
ATOM 525 C C . GLY A 1 70 ? -20.528 1.562 30.070 1.00 92.06 70 GLY A C 1
ATOM 526 O O . GLY A 1 70 ? -20.373 2.696 30.519 1.00 92.06 70 GLY A O 1
ATOM 527 N N . SER A 1 71 ? -21.730 1.022 29.922 1.00 90.81 71 SER A N 1
ATOM 528 C CA . SER A 1 71 ? -22.952 1.654 30.421 1.00 90.81 71 SER A CA 1
ATOM 529 C C . SER A 1 71 ? -23.989 0.609 30.819 1.00 90.81 71 SER A C 1
ATOM 531 O O . SER A 1 71 ? -23.863 -0.569 30.482 1.00 90.81 71 SER A O 1
ATOM 533 N N . ASP A 1 72 ? -25.012 1.044 31.547 1.00 91.25 72 ASP A N 1
ATOM 534 C CA . ASP A 1 72 ? -26.181 0.240 31.888 1.00 91.25 72 ASP A CA 1
ATOM 535 C C . ASP A 1 72 ? -27.408 0.737 31.111 1.00 91.25 72 ASP A C 1
ATOM 537 O O . ASP A 1 72 ? -27.894 1.848 31.342 1.00 91.25 72 ASP A O 1
ATOM 541 N N . ALA A 1 73 ? -27.952 -0.093 30.218 1.00 85.69 73 ALA A N 1
ATOM 542 C CA . ALA A 1 73 ? -29.141 0.261 29.439 1.00 85.69 73 ALA A CA 1
ATOM 543 C C . ALA A 1 73 ? -30.399 0.432 30.310 1.00 85.69 73 ALA A C 1
ATOM 545 O O . ALA A 1 73 ? -31.337 1.118 29.903 1.00 85.69 73 ALA A O 1
ATOM 546 N N . SER A 1 74 ? -30.415 -0.147 31.516 1.00 85.31 74 SER A N 1
ATOM 547 C CA . SER A 1 74 ? -31.514 0.013 32.471 1.00 85.31 74 SER A CA 1
ATOM 548 C C . SER A 1 74 ? -31.427 1.299 33.307 1.00 85.31 74 SER A C 1
ATOM 550 O O . SER A 1 74 ? -32.363 1.605 34.043 1.00 85.31 74 SER A O 1
ATOM 552 N N . LYS A 1 75 ? -30.353 2.091 33.133 1.00 84.19 75 LYS A N 1
ATOM 553 C CA . LYS A 1 75 ? -30.123 3.396 33.779 1.00 84.19 75 LYS A CA 1
ATOM 554 C C . LYS A 1 75 ? -30.158 3.340 35.311 1.00 84.19 75 LYS A C 1
ATOM 556 O O . LYS A 1 75 ? -30.594 4.295 35.954 1.00 84.19 75 LYS A O 1
ATOM 561 N N . GLN A 1 76 ? -29.714 2.230 35.894 1.00 86.19 76 GLN A N 1
ATOM 562 C CA . GLN A 1 76 ? -29.592 2.085 37.339 1.00 86.19 76 GLN A CA 1
ATOM 563 C C . GLN A 1 76 ? -28.255 2.644 37.832 1.00 86.19 76 GLN A C 1
ATOM 565 O O . GLN A 1 76 ? -27.285 2.768 37.081 1.00 86.19 76 GLN A O 1
ATOM 570 N N . ASN A 1 77 ? -28.181 2.920 39.133 1.00 90.00 77 ASN A N 1
ATOM 571 C CA . ASN A 1 77 ? -26.900 3.096 39.805 1.00 90.00 77 ASN A CA 1
ATOM 572 C C . ASN A 1 77 ? -26.177 1.747 39.867 1.00 90.00 77 ASN A C 1
ATOM 574 O O . ASN A 1 77 ? -26.658 0.800 40.498 1.00 90.00 77 ASN A O 1
ATOM 578 N N . VAL A 1 78 ? -25.022 1.673 39.207 1.00 94.06 78 VAL A N 1
ATOM 579 C CA . VAL A 1 78 ? -24.197 0.467 39.109 1.00 94.06 78 VAL A CA 1
ATOM 580 C C . VAL A 1 78 ? -22.729 0.778 39.374 1.00 94.06 78 VAL A C 1
ATOM 582 O O . VAL A 1 78 ? -22.257 1.887 39.119 1.00 94.06 78 VAL A O 1
ATOM 585 N N . THR A 1 79 ? -21.989 -0.219 39.846 1.00 96.75 79 THR A N 1
ATOM 586 C CA . THR A 1 79 ? -20.523 -0.220 39.838 1.00 96.75 79 THR A CA 1
ATOM 587 C C . THR A 1 79 ? -20.001 -0.950 38.603 1.00 96.75 79 THR A C 1
ATOM 589 O O . THR A 1 79 ? -20.654 -1.865 38.102 1.00 96.75 79 THR A O 1
ATOM 592 N N . TYR A 1 80 ? -18.828 -0.544 38.114 1.00 97.25 80 TYR A N 1
ATOM 593 C CA . TYR A 1 80 ? -18.184 -1.100 36.922 1.00 97.25 80 TYR A CA 1
ATOM 594 C C . TYR A 1 80 ? -16.957 -1.910 37.335 1.00 97.25 80 TYR A C 1
ATOM 596 O O . TYR A 1 80 ? -16.230 -1.497 38.238 1.00 97.25 80 TYR A O 1
ATOM 604 N N . VAL A 1 81 ? -16.712 -3.041 36.674 1.00 98.38 81 VAL A N 1
ATOM 605 C CA . VAL A 1 81 ? -15.462 -3.808 36.784 1.00 98.38 81 VAL A CA 1
ATOM 606 C C . VAL A 1 81 ? -15.076 -4.357 35.413 1.00 98.38 81 VAL A C 1
ATOM 608 O O . VAL A 1 81 ? -15.841 -5.114 34.815 1.00 98.38 81 VAL A O 1
ATOM 611 N N . TRP A 1 82 ? -13.883 -4.008 34.940 1.00 98.38 82 TRP A N 1
ATOM 612 C CA . TRP A 1 82 ? -13.276 -4.506 33.709 1.00 98.38 82 TRP A CA 1
ATOM 613 C C . TRP A 1 82 ? -12.231 -5.584 33.999 1.00 98.38 82 TRP A C 1
ATOM 615 O O . TRP A 1 82 ? -11.364 -5.405 34.856 1.00 98.38 82 TRP A O 1
ATOM 625 N N . SER A 1 83 ? -12.272 -6.681 33.246 1.00 97.56 83 SER A N 1
ATOM 626 C CA . SER A 1 83 ? -11.273 -7.758 33.277 1.00 97.56 83 SER A CA 1
ATOM 627 C C . SER A 1 83 ? -10.916 -8.234 31.867 1.00 97.56 83 SER A C 1
ATOM 629 O O . SER A 1 83 ? -11.678 -8.026 30.924 1.00 97.56 83 SER A O 1
ATOM 631 N N . LYS A 1 84 ? -9.756 -8.885 31.707 1.00 97.25 84 LYS A N 1
ATOM 632 C CA . LYS A 1 84 ? -9.433 -9.677 30.507 1.00 97.25 84 LYS A CA 1
ATOM 633 C C . LYS A 1 84 ? -9.844 -11.124 30.749 1.00 97.25 84 LYS A C 1
ATOM 635 O O . LYS A 1 84 ? -9.471 -11.699 31.766 1.00 97.25 84 LYS A O 1
ATOM 640 N N . GLU A 1 85 ? -10.545 -11.707 29.789 1.00 97.25 85 GLU A N 1
ATOM 641 C CA . GLU A 1 85 ? -10.895 -13.130 29.768 1.00 97.25 85 GLU A CA 1
ATOM 642 C C . GLU A 1 85 ? -9.919 -13.936 28.900 1.00 97.25 85 GLU A C 1
ATOM 644 O O . GLU A 1 85 ? -9.593 -15.072 29.228 1.00 97.25 85 GLU A O 1
ATOM 649 N N . ALA A 1 86 ? -9.431 -13.357 27.796 1.00 96.12 86 ALA A N 1
ATOM 650 C CA . ALA A 1 86 ? -8.476 -14.007 26.899 1.00 96.12 86 ALA A CA 1
ATOM 651 C C . ALA A 1 86 ? -7.614 -12.994 26.135 1.00 96.12 86 ALA A C 1
ATOM 653 O O . ALA A 1 86 ? -7.966 -11.819 26.024 1.00 96.12 86 ALA A O 1
ATOM 654 N N . GLY A 1 87 ? -6.502 -13.474 25.583 1.00 95.81 87 GLY A N 1
ATOM 655 C CA . GLY A 1 87 ? -5.591 -12.710 24.732 1.00 95.81 87 GLY A CA 1
ATOM 656 C C . GLY A 1 87 ? -4.191 -12.550 25.320 1.00 95.81 87 GLY A C 1
ATOM 657 O O . GLY A 1 87 ? -3.957 -12.989 26.455 1.00 95.81 87 GLY A O 1
ATOM 658 N N . PRO A 1 88 ? -3.270 -11.931 24.562 1.00 95.75 88 PRO A N 1
ATOM 659 C CA . PRO A 1 88 ? -1.876 -11.771 24.965 1.00 95.75 88 PRO A CA 1
ATOM 660 C C . PRO A 1 88 ? -1.707 -11.067 26.322 1.00 95.75 88 PRO A C 1
ATOM 662 O O . PRO A 1 88 ? -2.579 -10.328 26.795 1.00 95.75 88 PRO A O 1
ATOM 665 N N . ASP A 1 89 ? -0.583 -11.325 26.984 1.00 94.50 89 ASP A N 1
ATOM 666 C CA . ASP A 1 89 ? -0.196 -10.637 28.220 1.00 94.50 89 ASP A CA 1
ATOM 667 C C . ASP A 1 89 ? 0.542 -9.320 27.914 1.00 94.50 89 ASP A C 1
ATOM 669 O O . ASP A 1 89 ? 0.702 -8.943 26.758 1.00 94.50 89 ASP A O 1
ATOM 673 N N . GLY A 1 90 ? 0.932 -8.568 28.948 1.00 91.94 90 GLY A N 1
ATOM 674 C CA . GLY A 1 90 ? 1.668 -7.300 28.794 1.00 91.94 90 GLY A CA 1
ATOM 675 C C . GLY A 1 90 ? 0.807 -6.042 28.616 1.00 91.94 90 GLY A C 1
ATOM 676 O O . GLY A 1 90 ? 1.349 -4.941 28.641 1.00 91.94 90 GLY A O 1
ATOM 677 N N . TYR A 1 91 ? -0.515 -6.190 28.513 1.00 95.31 91 TYR A N 1
ATOM 678 C CA . TYR A 1 91 ? -1.475 -5.081 28.474 1.00 95.31 91 TYR A CA 1
ATOM 679 C C . TYR A 1 91 ? -1.754 -4.493 29.874 1.00 95.31 91 TYR A C 1
ATOM 681 O O . TYR A 1 91 ? -1.536 -5.141 30.899 1.00 95.31 91 TYR A O 1
ATOM 689 N N . GLU A 1 92 ? -2.313 -3.284 29.919 1.00 96.50 92 GLU A N 1
ATOM 690 C CA . GLU A 1 92 ? -2.729 -2.602 31.153 1.00 96.50 92 GLU A CA 1
ATOM 691 C C . GLU A 1 92 ? -4.170 -2.081 31.034 1.00 96.50 92 GLU A C 1
ATOM 693 O O . GLU A 1 92 ? -4.501 -1.443 30.039 1.00 96.50 92 GLU A O 1
ATOM 698 N N . ILE A 1 93 ? -5.015 -2.309 32.052 1.00 97.50 93 ILE A N 1
ATOM 699 C CA . ILE A 1 93 ? -6.323 -1.640 32.202 1.00 97.50 93 ILE A CA 1
ATOM 700 C C . ILE A 1 93 ? -6.145 -0.475 33.175 1.00 97.50 93 ILE A C 1
ATOM 702 O O . ILE A 1 93 ? -5.981 -0.698 34.373 1.00 97.50 93 ILE A O 1
ATOM 706 N N . VAL A 1 94 ? -6.191 0.760 32.675 1.00 95.88 94 VAL A N 1
ATOM 707 C CA . VAL A 1 94 ? -5.808 1.951 33.456 1.00 95.88 94 VAL A CA 1
ATOM 708 C C . VAL A 1 94 ? -6.808 2.271 34.573 1.00 95.88 94 VAL A C 1
ATOM 710 O O . VAL A 1 94 ? -6.431 2.702 35.660 1.00 95.88 94 VAL A O 1
ATOM 713 N N . SER A 1 95 ? -8.107 2.106 34.325 1.00 92.19 95 SER A N 1
ATOM 714 C CA . SER A 1 95 ? -9.176 2.470 35.265 1.00 92.19 95 SER A CA 1
ATOM 715 C C . SER A 1 95 ? -10.244 1.375 35.325 1.00 92.19 95 SER A C 1
ATOM 717 O O . SER A 1 95 ? -11.383 1.591 34.907 1.00 92.19 95 SER A O 1
ATOM 719 N N . PRO A 1 96 ? -9.914 0.188 35.873 1.00 96.94 96 PRO A N 1
ATOM 720 C CA . PRO A 1 96 ? -10.742 -1.010 35.752 1.00 96.94 96 PRO A CA 1
ATOM 721 C C . PRO A 1 96 ? -12.101 -0.900 36.446 1.00 96.94 96 PRO A C 1
ATOM 723 O O . PRO A 1 96 ? -12.969 -1.722 36.190 1.00 96.94 96 PRO A O 1
ATOM 726 N N . THR A 1 97 ? -12.317 0.094 37.306 1.00 96.00 97 THR A N 1
ATOM 727 C CA . THR A 1 97 ? -13.590 0.307 38.012 1.00 96.00 97 THR A CA 1
ATOM 728 C C . THR A 1 97 ? -14.406 1.493 37.498 1.00 96.00 97 THR A C 1
ATOM 730 O O . THR A 1 97 ? -15.431 1.848 38.080 1.00 96.00 97 THR A O 1
ATOM 733 N N . SER A 1 98 ? -13.959 2.133 36.416 1.00 93.75 98 SER A N 1
ATOM 734 C CA . SER A 1 98 ? -14.637 3.283 35.816 1.00 93.75 98 SER A CA 1
ATOM 735 C C . SER A 1 98 ? -15.541 2.867 34.659 1.00 93.75 98 SER A C 1
ATOM 737 O O . SER A 1 98 ? -15.291 1.874 33.974 1.00 93.75 98 SER A O 1
ATOM 739 N N . ALA A 1 99 ? -16.577 3.668 34.396 1.00 88.00 99 ALA A N 1
ATOM 740 C CA . ALA A 1 99 ? -17.444 3.482 33.231 1.00 88.00 99 ALA A CA 1
ATOM 741 C C . ALA A 1 99 ? -16.668 3.571 31.904 1.00 88.00 99 ALA A C 1
ATOM 743 O O . ALA A 1 99 ? -17.060 2.958 30.922 1.00 88.00 99 ALA A O 1
ATOM 744 N N . SER A 1 100 ? -15.544 4.288 31.880 1.00 93.38 100 SER A N 1
ATOM 745 C CA . SER A 1 100 ? -14.612 4.345 30.754 1.00 93.38 100 SER A CA 1
ATOM 746 C C . SER A 1 100 ? -13.217 3.965 31.238 1.00 93.38 100 SER A C 1
ATOM 748 O O . SER A 1 100 ? -12.781 4.468 32.273 1.00 93.38 100 SER A O 1
ATOM 750 N N . THR A 1 101 ? -12.503 3.126 30.489 1.00 94.38 101 THR A N 1
ATOM 751 C CA . THR A 1 101 ? -11.103 2.785 30.776 1.00 94.38 101 THR A CA 1
ATOM 752 C C . THR A 1 101 ? -10.279 2.718 29.503 1.00 94.38 101 THR A C 1
ATOM 754 O O . THR A 1 101 ? -10.713 2.170 28.495 1.00 94.38 101 THR A O 1
ATOM 757 N N . GLU A 1 102 ? -9.059 3.234 29.566 1.00 95.25 102 GLU A N 1
ATOM 758 C CA . GLU A 1 102 ? -8.052 2.999 28.538 1.00 95.25 102 GLU A CA 1
ATOM 759 C C . GLU A 1 102 ? -7.400 1.625 28.752 1.00 95.25 102 GLU A C 1
ATOM 761 O O . GLU A 1 102 ? -7.208 1.189 29.896 1.00 95.25 102 GLU A O 1
ATOM 766 N N . ILE A 1 103 ? -7.084 0.949 27.650 1.00 97.00 103 ILE A N 1
ATOM 767 C CA . ILE A 1 103 ? -6.269 -0.260 27.593 1.00 97.00 103 ILE A CA 1
ATOM 768 C C . ILE A 1 103 ? -4.967 0.109 26.892 1.00 97.00 103 ILE A C 1
ATOM 770 O O . ILE A 1 103 ? -5.029 0.620 25.779 1.00 97.00 103 ILE A O 1
ATOM 774 N N . LYS A 1 104 ? -3.813 -0.138 27.515 1.00 94.25 104 LYS A N 1
ATOM 775 C CA . LYS A 1 104 ? -2.484 0.177 26.958 1.00 94.25 104 LYS A CA 1
ATOM 776 C C . LYS A 1 104 ? -1.655 -1.069 26.705 1.00 94.25 104 LYS A C 1
ATOM 778 O O . LYS A 1 104 ? -1.966 -2.137 27.232 1.00 94.25 104 LYS A O 1
ATOM 783 N N . ASN A 1 105 ? -0.554 -0.881 25.977 1.00 94.31 105 ASN A N 1
ATOM 784 C CA . ASN A 1 105 ? 0.477 -1.887 25.722 1.00 94.31 105 ASN A CA 1
ATOM 785 C C . ASN A 1 105 ? -0.087 -3.142 25.041 1.00 94.31 105 ASN A C 1
ATOM 787 O O . ASN A 1 105 ? 0.310 -4.267 25.342 1.00 94.31 105 ASN A O 1
ATOM 791 N N . LEU A 1 106 ? -1.046 -2.941 24.138 1.00 94.00 106 LEU A N 1
ATOM 792 C CA . LEU A 1 106 ? -1.570 -4.005 23.300 1.00 94.00 106 LEU A CA 1
ATOM 793 C C . LEU A 1 106 ? -0.484 -4.496 22.332 1.00 94.00 106 LEU A C 1
ATOM 795 O O . LEU A 1 106 ? 0.286 -3.710 21.785 1.00 94.00 106 LEU A O 1
ATOM 799 N N . GLN A 1 107 ? -0.439 -5.805 22.128 1.00 92.12 107 GLN A N 1
ATOM 800 C CA . GLN A 1 107 ? 0.446 -6.494 21.190 1.00 92.12 107 GLN A CA 1
ATOM 801 C C . GLN A 1 107 ? -0.402 -7.188 20.123 1.00 92.12 107 GLN A C 1
ATOM 803 O O . GLN A 1 107 ? -1.595 -7.386 20.340 1.00 92.12 107 GLN A O 1
ATOM 808 N N . GLU A 1 108 ? 0.196 -7.580 18.994 1.00 91.62 108 GLU A N 1
ATOM 809 C CA . GLU A 1 108 ? -0.518 -8.332 17.953 1.00 91.62 108 GLU A CA 1
ATOM 810 C C . GLU A 1 108 ? -1.222 -9.558 18.563 1.00 91.62 108 GLU A C 1
ATOM 812 O O . GLU A 1 108 ? -0.626 -10.363 19.283 1.00 91.62 108 GLU A O 1
ATOM 817 N N . GLY A 1 109 ? -2.518 -9.689 18.288 1.00 92.56 109 GLY A N 1
ATOM 818 C CA . GLY A 1 109 ? -3.342 -10.765 18.813 1.00 92.56 109 GLY A CA 1
ATOM 819 C C . GLY A 1 109 ? -4.776 -10.342 19.095 1.00 92.56 109 GLY A C 1
ATOM 820 O O . GLY A 1 109 ? -5.166 -9.183 18.983 1.00 92.56 109 GLY A O 1
ATOM 821 N N . GLN A 1 110 ? -5.589 -11.323 19.468 1.00 96.44 110 GLN A N 1
ATOM 822 C CA . GLN A 1 110 ? -6.988 -11.107 19.808 1.00 96.44 110 GLN A CA 1
ATOM 823 C C . GLN A 1 110 ? -7.159 -11.064 21.327 1.00 96.44 110 GLN A C 1
ATOM 825 O O . GLN A 1 110 ? -6.791 -12.006 22.029 1.00 96.44 110 GLN A O 1
ATOM 830 N N . TYR A 1 111 ? -7.757 -9.989 21.826 1.00 97.62 111 TYR A N 1
ATOM 831 C CA . TYR A 1 111 ? -8.106 -9.789 23.225 1.00 97.62 111 TYR A CA 1
ATOM 832 C C . TYR A 1 111 ? -9.604 -9.933 23.425 1.00 97.62 111 TYR A C 1
ATOM 834 O O . TYR A 1 111 ? -10.402 -9.505 22.596 1.00 97.62 111 TYR A O 1
ATOM 842 N N . LYS A 1 112 ? -9.992 -10.471 24.575 1.00 98.00 112 LYS A N 1
ATOM 843 C CA . LYS A 1 112 ? -11.372 -10.503 25.037 1.00 98.00 112 LYS A CA 1
ATOM 844 C C . LYS A 1 112 ? -11.446 -9.846 26.406 1.00 98.00 112 LYS A C 1
ATOM 846 O O . LYS A 1 112 ? -10.874 -10.359 27.367 1.00 98.00 112 LYS A O 1
ATOM 851 N N . PHE A 1 113 ? -12.167 -8.736 26.491 1.00 98.00 113 PHE A N 1
ATOM 852 C CA . PHE A 1 113 ? -12.423 -8.015 27.734 1.00 98.00 113 PHE A CA 1
ATOM 853 C C . PHE A 1 113 ? -13.857 -8.227 28.194 1.00 98.00 113 PHE A C 1
ATOM 855 O O . PHE A 1 113 ? -14.753 -8.443 27.381 1.00 98.00 113 PHE A O 1
ATOM 862 N N . LYS A 1 114 ? -14.082 -8.131 29.499 1.00 98.19 114 LYS A N 1
ATOM 863 C CA . LYS A 1 114 ? -15.381 -8.303 30.136 1.00 98.19 114 LYS A CA 1
ATOM 864 C C . LYS A 1 114 ? -15.695 -7.111 31.021 1.00 98.19 114 LYS A C 1
ATOM 866 O O . LYS A 1 114 ? -14.864 -6.717 31.833 1.00 98.19 114 LYS A O 1
ATOM 871 N N . LEU A 1 115 ? -16.904 -6.575 30.878 1.00 98.31 115 LEU A N 1
ATOM 872 C CA . LEU A 1 115 ? -17.498 -5.616 31.803 1.00 98.31 115 LEU A CA 1
ATOM 873 C C . LEU A 1 115 ? -18.466 -6.352 32.719 1.00 98.31 115 LEU A C 1
ATOM 875 O O . LEU A 1 115 ? -19.375 -7.024 32.236 1.00 98.31 115 LEU A O 1
ATOM 879 N N . THR A 1 116 ? -18.311 -6.168 34.022 1.00 98.25 116 THR A N 1
ATOM 880 C CA . THR A 1 116 ? -19.249 -6.628 35.046 1.00 98.25 116 THR A CA 1
ATOM 881 C C . THR A 1 116 ? -19.906 -5.419 35.705 1.00 98.25 116 THR A C 1
ATOM 883 O O . THR A 1 116 ? -19.211 -4.488 36.112 1.00 98.25 116 THR A O 1
ATOM 886 N N . LEU A 1 117 ? -21.235 -5.440 35.809 1.00 97.62 117 LEU A N 1
ATOM 887 C CA . LEU A 1 117 ? -22.035 -4.438 36.506 1.00 97.62 117 LEU A CA 1
ATOM 888 C C . LEU A 1 117 ? -22.663 -5.033 37.759 1.00 97.62 117 LEU A C 1
ATOM 890 O O . LEU A 1 117 ? -23.159 -6.158 37.726 1.00 97.62 117 LEU A O 1
ATOM 894 N N . THR A 1 118 ? -22.680 -4.262 38.844 1.00 95.62 118 THR A N 1
ATOM 895 C CA . THR A 1 118 ? -23.402 -4.615 40.076 1.00 95.62 118 THR A CA 1
ATOM 896 C C . THR A 1 118 ? -24.279 -3.450 40.512 1.00 95.62 118 THR A C 1
ATOM 898 O O . THR A 1 118 ? -23.772 -2.341 40.665 1.00 95.62 118 THR A O 1
ATOM 901 N N . ASN A 1 119 ? -25.581 -3.676 40.708 1.00 92.00 119 ASN A N 1
ATOM 902 C CA . ASN A 1 119 ? -26.492 -2.638 41.209 1.00 92.00 119 ASN A CA 1
ATOM 903 C C . ASN A 1 119 ? -26.543 -2.587 42.750 1.00 92.00 119 ASN A C 1
ATOM 905 O O . ASN A 1 119 ? -25.991 -3.445 43.439 1.00 92.00 119 ASN A O 1
ATOM 909 N N . GLU A 1 120 ? -27.256 -1.605 43.308 1.00 89.50 120 GLU A N 1
ATOM 910 C CA . GLU A 1 120 ? -27.400 -1.409 44.766 1.00 89.50 120 GLU A CA 1
ATOM 911 C C . GLU A 1 120 ? -28.065 -2.590 45.504 1.00 89.50 120 GLU A C 1
ATOM 913 O O . GLU A 1 120 ? -27.926 -2.723 46.719 1.00 89.50 120 GLU A O 1
ATOM 918 N N . ARG A 1 121 ? -28.769 -3.474 44.783 1.00 86.88 121 ARG A N 1
ATOM 919 C CA . ARG A 1 121 ? -29.372 -4.700 45.335 1.00 86.88 121 ARG A CA 1
ATOM 920 C C . ARG A 1 121 ? -28.443 -5.915 45.262 1.00 86.88 121 ARG A C 1
ATOM 922 O O . ARG A 1 121 ? -28.844 -7.003 45.670 1.00 86.88 121 ARG A O 1
ATOM 929 N N . GLY A 1 122 ? -27.228 -5.750 44.740 1.00 87.88 122 GLY A N 1
ATOM 930 C CA . GLY A 1 122 ? -26.249 -6.823 44.577 1.00 87.88 122 GLY A CA 1
ATOM 931 C C . GLY A 1 122 ? -26.516 -7.745 43.385 1.00 87.88 122 GLY A C 1
ATOM 932 O O . GLY A 1 122 ? -25.918 -8.816 43.310 1.00 87.88 122 GLY A O 1
ATOM 933 N N . GLN A 1 123 ? -27.400 -7.371 42.452 1.00 91.06 123 GLN A N 1
ATOM 934 C CA . GLN A 1 123 ? -27.574 -8.123 41.206 1.00 91.06 123 GLN A CA 1
ATOM 935 C C . GLN A 1 123 ? -26.371 -7.868 40.298 1.00 91.06 123 GLN A C 1
ATOM 937 O O . GLN A 1 123 ? -26.033 -6.713 40.035 1.00 91.06 123 GLN A O 1
ATOM 942 N N . VAL A 1 124 ? -25.752 -8.948 39.815 1.00 94.69 124 VAL A N 1
ATOM 943 C CA . VAL A 1 124 ? -24.535 -8.912 38.996 1.00 94.69 124 VAL A CA 1
ATOM 944 C C . VAL A 1 124 ? -24.842 -9.389 37.583 1.00 94.69 124 VAL A C 1
ATOM 946 O O . VAL A 1 124 ? -25.415 -10.464 37.400 1.00 94.69 124 VAL A O 1
ATOM 949 N N . THR A 1 125 ? -24.422 -8.628 36.579 1.00 97.25 125 THR A N 1
ATOM 950 C CA . THR A 1 125 ? -24.474 -9.039 35.169 1.00 97.25 125 THR A CA 1
ATOM 951 C C . THR A 1 125 ? -23.161 -8.700 34.475 1.00 97.25 125 THR A C 1
ATOM 953 O O . THR A 1 125 ? -22.406 -7.846 34.935 1.00 97.25 125 THR A O 1
ATOM 956 N N . ALA A 1 126 ? -22.849 -9.392 33.378 1.00 96.50 126 ALA A N 1
ATOM 957 C CA . ALA A 1 126 ? -21.613 -9.167 32.638 1.00 96.50 126 ALA A CA 1
ATOM 958 C C . ALA A 1 126 ? -21.814 -9.251 31.123 1.00 96.50 126 ALA A C 1
ATOM 960 O O . ALA A 1 126 ? -22.743 -9.902 30.643 1.00 96.50 126 ALA A O 1
ATOM 961 N N . LYS A 1 127 ? -20.921 -8.601 30.377 1.00 96.69 127 LYS A N 1
ATOM 962 C CA . LYS A 1 127 ? -20.834 -8.648 28.913 1.00 96.69 127 LYS A CA 1
ATOM 963 C C . LYS A 1 127 ? -19.369 -8.704 28.492 1.00 96.69 127 LYS A C 1
ATOM 965 O O . LYS A 1 127 ? -18.505 -8.248 29.233 1.00 96.69 127 LYS A O 1
ATOM 970 N N . GLU A 1 128 ? -19.095 -9.253 27.316 1.00 97.50 128 GLU A N 1
ATOM 971 C CA . GLU A 1 128 ? -17.748 -9.346 26.744 1.00 97.50 128 GLU A CA 1
ATOM 972 C C . GLU A 1 128 ? -17.634 -8.512 25.460 1.00 97.50 128 GLU A C 1
ATOM 974 O O . GLU A 1 128 ? -18.623 -8.314 24.751 1.00 97.50 128 GLU A O 1
ATOM 979 N N . ILE A 1 129 ? -16.420 -8.059 25.150 1.00 95.88 129 ILE A N 1
ATOM 980 C CA . ILE A 1 129 ? -16.028 -7.456 23.873 1.00 95.88 129 ILE A CA 1
ATOM 981 C C . ILE A 1 129 ? -14.715 -8.081 23.397 1.00 95.88 129 ILE A C 1
ATOM 983 O O . ILE A 1 129 ? -13.834 -8.376 24.203 1.00 95.88 129 ILE A O 1
ATOM 987 N N . THR A 1 130 ? -14.593 -8.291 22.088 1.00 96.38 130 THR A N 1
ATOM 988 C CA . THR A 1 130 ? -13.367 -8.792 21.454 1.00 96.38 130 THR A CA 1
ATOM 989 C C . THR A 1 130 ? -12.695 -7.663 20.685 1.00 96.38 130 THR A C 1
ATOM 991 O O . THR A 1 130 ? -13.372 -6.927 19.971 1.00 96.38 130 THR A O 1
ATOM 994 N N . ILE A 1 131 ? -11.382 -7.537 20.845 1.00 95.94 131 ILE A N 1
ATOM 995 C CA . ILE A 1 131 ? -10.529 -6.552 20.184 1.00 95.94 131 ILE A CA 1
ATOM 996 C C . ILE A 1 131 ? -9.451 -7.314 19.424 1.00 95.94 131 ILE A C 1
ATOM 998 O O . ILE A 1 131 ? -8.752 -8.136 20.013 1.00 95.94 131 ILE A O 1
ATOM 1002 N N . ASN A 1 132 ? -9.290 -7.028 18.139 1.00 92.44 132 ASN A N 1
ATOM 1003 C CA . ASN A 1 132 ? -8.181 -7.547 17.348 1.00 92.44 132 ASN A CA 1
ATOM 1004 C C . ASN A 1 132 ? -7.082 -6.492 17.275 1.00 92.44 132 ASN A C 1
ATOM 1006 O O . ASN A 1 132 ? -7.360 -5.337 16.977 1.00 92.44 132 ASN A O 1
ATOM 1010 N N . VAL A 1 133 ? -5.841 -6.876 17.525 1.00 93.56 133 VAL A N 1
ATOM 1011 C CA . VAL A 1 133 ? -4.676 -6.029 17.278 1.00 93.56 133 VAL A CA 1
ATOM 1012 C C . VAL A 1 133 ? -3.858 -6.684 16.182 1.00 93.56 133 VAL A C 1
ATOM 1014 O O . VAL A 1 133 ? -3.525 -7.866 16.289 1.00 93.56 133 VAL A O 1
ATOM 1017 N N . VAL A 1 134 ? -3.604 -5.947 15.109 1.00 88.50 134 VAL A N 1
ATOM 1018 C CA . VAL A 1 134 ? -2.974 -6.449 13.885 1.00 88.50 134 VAL A CA 1
ATOM 1019 C C . VAL A 1 134 ? -1.751 -5.610 13.537 1.00 88.50 134 VAL A C 1
ATOM 1021 O O . VAL A 1 134 ? -1.690 -4.435 13.887 1.00 88.50 134 VAL A O 1
ATOM 1024 N N . ASN A 1 135 ? -0.794 -6.251 12.872 1.00 87.31 135 ASN A N 1
ATOM 1025 C CA . ASN A 1 135 ? 0.319 -5.596 12.201 1.00 87.31 135 ASN A CA 1
ATOM 1026 C C . ASN A 1 135 ? 0.156 -5.792 10.691 1.00 87.31 135 ASN A C 1
ATOM 1028 O O . ASN A 1 135 ? 0.113 -6.947 10.234 1.00 87.31 135 ASN A O 1
ATOM 1032 N N . ASP A 1 136 ? 0.029 -4.703 9.946 1.00 85.00 136 ASP A N 1
ATOM 1033 C CA . ASP A 1 136 ? -0.059 -4.737 8.492 1.00 85.00 136 ASP A CA 1
ATOM 1034 C C . ASP A 1 136 ? 1.327 -5.003 7.880 1.00 85.00 136 ASP A C 1
ATOM 1036 O O . ASP A 1 136 ? 2.352 -4.655 8.451 1.00 85.00 136 ASP A O 1
ATOM 1040 N N . PRO A 1 137 ? 1.416 -5.710 6.739 1.00 86.38 137 PRO A N 1
ATOM 1041 C CA . PRO A 1 137 ? 2.701 -5.915 6.090 1.00 86.38 137 PRO A CA 1
ATOM 1042 C C . PRO A 1 137 ? 3.207 -4.617 5.436 1.00 86.38 137 PRO A C 1
ATOM 1044 O O . PRO A 1 137 ? 2.402 -3.818 4.941 1.00 86.38 137 PRO A O 1
ATOM 1047 N N . PRO A 1 138 ? 4.535 -4.446 5.313 1.00 92.19 138 PRO A N 1
ATOM 1048 C CA . PRO A 1 138 ? 5.105 -3.362 4.523 1.00 92.19 138 PRO A CA 1
ATOM 1049 C C . PRO A 1 138 ? 4.749 -3.518 3.034 1.00 92.19 138 PRO A C 1
ATOM 1051 O O . PRO A 1 138 ? 4.401 -4.599 2.571 1.00 92.19 138 PRO A O 1
ATOM 1054 N N . MET A 1 139 ? 4.881 -2.441 2.264 1.00 89.88 139 MET A N 1
ATOM 1055 C CA . MET A 1 139 ? 4.729 -2.409 0.808 1.00 89.88 139 MET A CA 1
ATOM 1056 C C . MET A 1 139 ? 6.092 -2.150 0.161 1.00 89.88 139 MET A C 1
ATOM 1058 O O . MET A 1 139 ? 6.630 -1.040 0.241 1.00 89.88 139 MET A O 1
ATOM 1062 N N . ALA A 1 140 ? 6.643 -3.170 -0.494 1.00 90.56 140 ALA A N 1
ATOM 1063 C CA . ALA A 1 140 ? 7.940 -3.117 -1.151 1.00 90.56 140 ALA A CA 1
ATOM 1064 C C . ALA A 1 140 ? 7.865 -2.328 -2.466 1.00 90.56 140 ALA A C 1
ATOM 1066 O O . ALA A 1 140 ? 7.025 -2.596 -3.327 1.00 90.56 140 ALA A O 1
ATOM 1067 N N . LYS A 1 141 ? 8.791 -1.389 -2.672 1.00 90.88 141 LYS A N 1
ATOM 1068 C CA . LYS A 1 141 ? 8.987 -0.713 -3.961 1.00 90.88 141 LYS A CA 1
ATOM 1069 C C . LYS A 1 141 ? 10.463 -0.651 -4.295 1.00 90.88 141 LYS A C 1
ATOM 1071 O O . LYS A 1 141 ? 11.269 -0.258 -3.460 1.00 90.88 141 LYS A O 1
ATOM 1076 N N . ALA A 1 142 ? 10.791 -1.025 -5.525 1.00 92.56 142 ALA A N 1
ATOM 1077 C CA . ALA A 1 142 ? 12.150 -1.042 -6.037 1.00 92.56 142 ALA A CA 1
ATOM 1078 C C . ALA A 1 142 ? 12.255 -0.154 -7.277 1.00 92.56 142 ALA A C 1
ATOM 1080 O O . ALA A 1 142 ? 11.403 -0.201 -8.162 1.00 92.56 142 ALA A O 1
ATOM 1081 N N . THR A 1 143 ? 13.328 0.622 -7.349 1.00 92.69 143 THR A N 1
ATOM 1082 C CA . THR A 1 143 ? 13.696 1.442 -8.501 1.00 92.69 143 THR A CA 1
ATOM 1083 C C . THR A 1 143 ? 15.166 1.236 -8.843 1.00 92.69 143 THR A C 1
ATOM 1085 O O . THR A 1 143 ? 15.941 0.672 -8.066 1.00 92.69 143 THR A O 1
ATOM 1088 N N . THR A 1 144 ? 15.554 1.680 -10.032 1.00 92.75 144 THR A N 1
ATOM 1089 C CA . THR A 1 144 ? 16.943 1.691 -10.480 1.00 92.75 144 THR A CA 1
ATOM 1090 C C . THR A 1 144 ? 17.222 2.955 -11.278 1.00 92.75 144 THR A C 1
ATOM 1092 O O . THR A 1 144 ? 16.326 3.507 -11.915 1.00 92.75 144 THR A O 1
ATOM 1095 N N . ASP A 1 145 ? 18.469 3.412 -11.255 1.00 88.88 145 ASP A N 1
ATOM 1096 C CA . ASP A 1 145 ? 18.948 4.500 -12.107 1.00 88.88 145 ASP A CA 1
ATOM 1097 C C . ASP A 1 145 ? 19.124 4.072 -13.574 1.00 88.88 145 ASP A C 1
ATOM 1099 O O . ASP A 1 145 ? 19.115 4.918 -14.473 1.00 88.88 145 ASP A O 1
ATOM 1103 N N . ARG A 1 146 ? 19.291 2.767 -13.826 1.00 86.94 146 ARG A N 1
ATOM 1104 C CA . ARG A 1 146 ? 19.630 2.205 -15.139 1.00 86.94 146 ARG A CA 1
ATOM 1105 C C . ARG A 1 146 ? 18.854 0.901 -15.377 1.00 86.94 146 ARG A C 1
ATOM 1107 O O . ARG A 1 146 ? 19.445 -0.174 -15.305 1.00 86.94 146 ARG A O 1
ATOM 1114 N N . PRO A 1 147 ? 17.544 0.975 -15.693 1.00 83.44 147 PRO A N 1
ATOM 1115 C CA . PRO A 1 147 ? 16.744 -0.220 -15.989 1.00 83.44 147 PRO A CA 1
ATOM 1116 C C . PRO A 1 147 ? 17.226 -0.927 -17.259 1.00 83.44 147 PRO A C 1
ATOM 1118 O O . PRO A 1 147 ? 17.032 -2.126 -17.425 1.00 83.44 147 PRO A O 1
ATOM 1121 N N . MET A 1 148 ? 17.909 -0.183 -18.128 1.00 83.88 148 MET A N 1
ATOM 1122 C CA . MET A 1 148 ? 18.592 -0.705 -19.294 1.00 83.88 148 MET A CA 1
ATOM 1123 C C . MET A 1 148 ? 19.877 0.084 -19.537 1.00 83.88 148 MET A C 1
ATOM 1125 O O . MET A 1 148 ? 19.867 1.319 -19.471 1.00 83.88 148 MET A O 1
ATOM 1129 N N . PHE A 1 149 ? 20.985 -0.604 -19.812 1.00 83.19 149 PHE A N 1
ATOM 1130 C CA . PHE A 1 149 ? 22.240 0.051 -20.179 1.00 83.19 149 PHE A CA 1
ATOM 1131 C C . PHE A 1 149 ? 23.178 -0.857 -20.981 1.00 83.19 149 PHE A C 1
ATOM 1133 O O . PHE A 1 149 ? 23.106 -2.080 -20.952 1.00 83.19 149 PHE A O 1
ATOM 1140 N N . GLU A 1 150 ? 24.087 -0.234 -21.711 1.00 83.94 150 GLU A N 1
ATOM 1141 C CA . GLU A 1 150 ? 25.161 -0.915 -22.421 1.00 83.94 150 GLU A CA 1
ATOM 1142 C C . GLU A 1 150 ? 26.346 -1.172 -21.491 1.00 83.94 150 GLU A C 1
ATOM 1144 O O . GLU A 1 150 ? 26.719 -0.308 -20.691 1.00 83.94 150 GLU A O 1
ATOM 1149 N N . LEU A 1 151 ? 26.966 -2.340 -21.625 1.00 86.31 151 LEU A N 1
ATOM 1150 C CA . LEU A 1 151 ? 28.209 -2.628 -20.932 1.00 86.31 151 LEU A CA 1
ATOM 1151 C C . LEU A 1 151 ? 29.376 -1.850 -21.537 1.00 86.31 151 LEU A C 1
ATOM 1153 O O . LEU A 1 151 ? 29.600 -1.862 -22.742 1.00 86.31 151 LEU A O 1
ATOM 1157 N N . SER A 1 152 ? 30.171 -1.248 -20.665 1.00 85.19 152 SER A N 1
ATOM 1158 C CA . SER A 1 152 ? 31.472 -0.677 -20.974 1.00 85.19 152 SER A CA 1
ATOM 1159 C C . SER A 1 152 ? 32.565 -1.742 -20.882 1.00 85.19 152 SER A C 1
ATOM 1161 O O . SER A 1 152 ? 32.511 -2.643 -20.034 1.00 85.19 152 SER A O 1
ATOM 1163 N N . GLU A 1 153 ? 33.608 -1.599 -21.706 1.00 83.38 153 GLU A N 1
ATOM 1164 C CA . GLU A 1 153 ? 34.873 -2.330 -21.526 1.00 83.38 153 GLU A CA 1
ATOM 1165 C C . GLU A 1 153 ? 35.526 -1.999 -20.171 1.00 83.38 153 GLU A C 1
ATOM 1167 O O . GLU A 1 153 ? 36.296 -2.792 -19.624 1.00 83.38 153 GLU A O 1
ATOM 1172 N N . ASN A 1 154 ? 35.193 -0.839 -19.600 1.00 83.25 154 ASN A N 1
ATOM 1173 C CA . ASN A 1 154 ? 35.667 -0.396 -18.304 1.00 83.25 154 ASN A CA 1
ATOM 1174 C C . ASN A 1 154 ? 34.734 -0.897 -17.185 1.00 83.25 154 ASN A C 1
ATOM 1176 O O . ASN A 1 154 ? 33.662 -0.344 -16.944 1.00 83.25 154 ASN A O 1
ATOM 1180 N N . ALA A 1 155 ? 35.147 -1.939 -16.458 1.00 78.00 155 ALA A N 1
ATOM 1181 C CA . ALA A 1 155 ? 34.287 -2.661 -15.509 1.00 78.00 155 ALA A CA 1
ATOM 1182 C C . ALA A 1 155 ? 33.677 -1.805 -14.374 1.00 78.00 155 ALA A C 1
ATOM 1184 O O . ALA A 1 155 ? 32.655 -2.189 -13.800 1.00 78.00 155 ALA A O 1
ATOM 1185 N N . TRP A 1 156 ? 34.277 -0.658 -14.032 1.00 81.56 156 TRP A N 1
ATOM 1186 C CA . TRP A 1 156 ? 33.733 0.262 -13.021 1.00 81.56 156 TRP A CA 1
ATOM 1187 C C . TRP A 1 156 ? 32.512 1.057 -13.510 1.00 81.56 156 TRP A C 1
ATOM 1189 O O . TRP A 1 156 ? 31.764 1.576 -12.687 1.00 81.56 156 TRP A O 1
ATOM 1199 N N . GLU A 1 157 ? 32.283 1.140 -14.822 1.00 84.19 157 GLU A N 1
ATOM 1200 C CA . GLU A 1 157 ? 31.137 1.845 -15.420 1.00 84.19 157 GLU A CA 1
ATOM 1201 C C . GLU A 1 157 ? 29.879 0.968 -15.515 1.00 84.19 157 GLU A C 1
ATOM 1203 O O . GLU A 1 157 ? 28.777 1.485 -15.724 1.00 84.19 157 GLU A O 1
ATOM 1208 N N . ASN A 1 158 ? 30.033 -0.341 -15.283 1.00 88.88 158 ASN A N 1
ATOM 1209 C CA . ASN A 1 158 ? 28.957 -1.337 -15.300 1.00 88.88 158 ASN A CA 1
ATOM 1210 C C . ASN A 1 158 ? 28.263 -1.498 -13.941 1.00 88.88 158 ASN A C 1
ATOM 1212 O O . ASN A 1 158 ? 27.715 -2.554 -13.617 1.00 88.88 158 ASN A O 1
ATOM 1216 N N . VAL A 1 159 ? 28.333 -0.446 -13.128 1.00 91.00 159 VAL A N 1
ATOM 1217 C CA . VAL A 1 159 ? 27.686 -0.366 -11.825 1.00 91.00 159 VAL A CA 1
ATOM 1218 C C . VAL A 1 159 ? 26.384 0.418 -11.968 1.00 91.00 159 VAL A C 1
ATOM 1220 O O . VAL A 1 159 ? 26.357 1.499 -12.563 1.00 91.00 159 VAL A O 1
ATOM 1223 N N . LEU A 1 160 ? 25.312 -0.138 -11.414 1.00 93.38 160 LEU A N 1
ATOM 1224 C CA . LEU A 1 160 ? 24.000 0.495 -11.288 1.00 93.38 160 LEU A CA 1
ATOM 1225 C C . LEU A 1 160 ? 23.587 0.559 -9.822 1.00 93.38 160 LEU A C 1
ATOM 1227 O O . LEU A 1 160 ? 24.112 -0.179 -8.982 1.00 93.38 160 LEU A O 1
ATOM 1231 N N . THR A 1 161 ? 22.623 1.418 -9.529 1.00 95.81 161 THR A N 1
ATOM 1232 C CA . THR A 1 161 ? 22.033 1.560 -8.201 1.00 95.81 161 THR A CA 1
ATOM 1233 C C . THR A 1 161 ? 20.633 0.960 -8.199 1.00 95.81 161 THR A C 1
ATOM 1235 O O . THR A 1 161 ? 19.810 1.280 -9.056 1.00 95.81 161 THR A O 1
ATOM 1238 N N . LEU A 1 162 ? 20.354 0.102 -7.220 1.00 96.56 162 LEU A N 1
ATOM 1239 C CA . LEU A 1 162 ? 19.007 -0.336 -6.870 1.00 96.56 162 LEU A CA 1
ATOM 1240 C C . LEU A 1 162 ? 18.574 0.405 -5.604 1.00 96.56 162 LEU A C 1
ATOM 1242 O O . LEU A 1 162 ? 19.352 0.527 -4.655 1.00 96.56 162 LEU A O 1
ATOM 1246 N N . SER A 1 163 ? 17.348 0.919 -5.592 1.00 96.56 163 SER A N 1
ATOM 1247 C CA . SER A 1 163 ? 16.809 1.708 -4.486 1.00 96.56 163 SER A CA 1
ATOM 1248 C C . SER A 1 163 ? 15.465 1.165 -4.033 1.00 96.56 163 SER A C 1
ATOM 1250 O O . SER A 1 163 ? 14.556 0.957 -4.831 1.00 96.56 163 SER A O 1
ATOM 1252 N N . GLY A 1 164 ? 15.356 0.943 -2.729 1.00 95.62 164 GLY A N 1
ATOM 1253 C CA . GLY A 1 164 ? 14.164 0.498 -2.023 1.00 95.62 164 GLY A CA 1
ATOM 1254 C C . GLY A 1 164 ? 13.513 1.616 -1.215 1.00 95.62 164 GLY A C 1
ATOM 1255 O O . GLY A 1 164 ? 12.590 1.342 -0.456 1.00 95.62 164 GLY A O 1
ATOM 1256 N N . LEU A 1 165 ? 13.998 2.859 -1.348 1.00 94.50 165 LEU A N 1
ATOM 1257 C CA . LEU A 1 165 ? 13.608 4.007 -0.515 1.00 94.50 165 LEU A CA 1
ATOM 1258 C C . LEU A 1 165 ? 12.125 4.384 -0.622 1.00 94.50 165 LEU A C 1
ATOM 1260 O O . LEU A 1 165 ? 11.602 5.022 0.285 1.00 94.50 165 LEU A O 1
ATOM 1264 N N . ASP A 1 166 ? 11.454 3.987 -1.704 1.00 90.50 166 ASP A N 1
ATOM 1265 C CA . ASP A 1 166 ? 10.018 4.217 -1.893 1.00 90.50 166 ASP A CA 1
ATOM 1266 C C . ASP A 1 166 ? 9.146 3.147 -1.214 1.00 90.50 166 ASP A C 1
ATOM 1268 O O . ASP A 1 166 ? 7.913 3.211 -1.293 1.00 90.50 166 ASP A O 1
ATOM 1272 N N . SER A 1 167 ? 9.765 2.145 -0.580 1.00 90.62 167 SER A N 1
ATOM 1273 C CA . SER A 1 167 ? 9.054 1.159 0.232 1.00 90.62 167 SER A CA 1
ATOM 1274 C C . SER A 1 167 ? 8.466 1.843 1.462 1.00 90.62 167 SER A C 1
ATOM 1276 O O . SER A 1 167 ? 9.099 2.696 2.083 1.00 90.62 167 SER A O 1
ATOM 1278 N N . THR A 1 168 ? 7.246 1.469 1.826 1.00 89.06 168 THR A N 1
ATOM 1279 C CA . THR A 1 168 ? 6.506 2.108 2.921 1.00 89.06 168 THR A CA 1
ATOM 1280 C C . THR A 1 168 ? 5.881 1.070 3.821 1.00 89.06 168 THR A C 1
ATOM 1282 O O . THR A 1 168 ? 5.488 0.013 3.344 1.00 89.06 168 THR A O 1
ATOM 1285 N N . ASP A 1 169 ? 5.695 1.414 5.082 1.00 85.44 169 ASP A N 1
ATOM 1286 C CA . ASP A 1 169 ? 4.923 0.627 6.029 1.00 85.44 169 ASP A CA 1
ATOM 1287 C C . ASP A 1 169 ? 3.715 1.470 6.493 1.00 85.44 169 ASP A C 1
ATOM 1289 O O . ASP A 1 169 ? 3.923 2.607 6.934 1.00 85.44 169 ASP A O 1
ATOM 1293 N N . PRO A 1 170 ? 2.463 1.002 6.312 1.00 80.19 170 PRO A N 1
ATOM 1294 C CA . PRO A 1 170 ? 1.270 1.742 6.730 1.00 80.19 170 PRO A CA 1
ATOM 1295 C C . PRO A 1 170 ? 1.176 1.986 8.239 1.00 80.19 170 PRO A C 1
ATOM 1297 O O . PRO A 1 170 ? 0.532 2.951 8.660 1.00 80.19 170 PRO A O 1
ATOM 1300 N N . ASP A 1 171 ? 1.766 1.099 9.033 1.00 75.25 171 ASP A N 1
ATOM 1301 C CA . ASP A 1 171 ? 1.461 0.917 10.448 1.00 75.25 171 ASP A CA 1
ATOM 1302 C C . ASP A 1 171 ? 2.758 0.682 11.270 1.00 75.25 171 ASP A C 1
ATOM 1304 O O . ASP A 1 171 ? 2.759 0.342 12.452 1.00 75.25 171 ASP A O 1
ATOM 1308 N N . GLY A 1 172 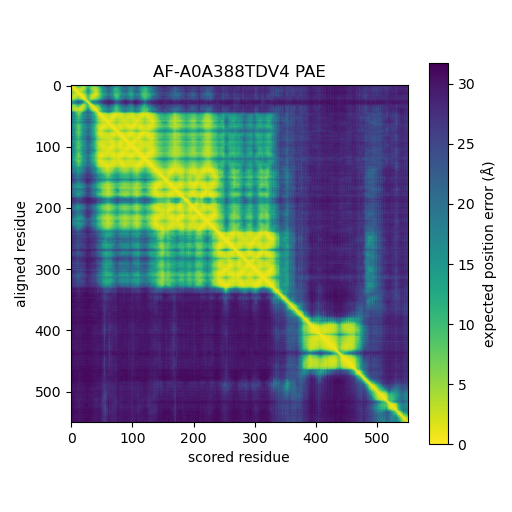? 3.908 0.996 10.674 1.00 83.00 172 GLY A N 1
ATOM 1309 C CA . GLY A 1 172 ? 5.204 0.799 11.303 1.00 83.00 172 GLY A CA 1
ATOM 1310 C C . GLY A 1 172 ? 6.363 1.468 10.575 1.00 83.00 172 GLY A C 1
ATOM 1311 O O . GLY A 1 172 ? 6.242 2.526 9.949 1.00 83.00 172 GLY A O 1
ATOM 1312 N N . SER A 1 173 ? 7.534 0.859 10.720 1.00 89.31 173 SER A N 1
ATOM 1313 C CA . SER A 1 173 ? 8.759 1.233 10.025 1.00 89.31 173 SER A CA 1
ATOM 1314 C C . SER A 1 173 ? 9.433 0.007 9.432 1.00 89.31 173 SER A C 1
ATOM 1316 O O . SER A 1 173 ? 9.418 -1.075 10.010 1.00 89.31 173 SER A O 1
ATOM 1318 N N . ILE A 1 174 ? 10.112 0.192 8.300 1.00 93.50 174 ILE A N 1
ATOM 1319 C CA . ILE A 1 174 ? 10.910 -0.869 7.684 1.00 93.50 174 ILE A CA 1
ATOM 1320 C C . ILE A 1 174 ? 12.241 -0.997 8.429 1.00 93.50 174 ILE A C 1
ATOM 1322 O O . ILE A 1 174 ? 13.063 -0.081 8.398 1.00 93.50 174 ILE A O 1
ATOM 1326 N N . ASP A 1 175 ? 12.469 -2.158 9.036 1.00 94.62 175 ASP A N 1
ATOM 1327 C CA . ASP A 1 175 ? 13.664 -2.457 9.833 1.00 94.62 175 ASP A CA 1
ATOM 1328 C C . ASP A 1 175 ? 14.727 -3.235 9.049 1.00 94.62 175 ASP A C 1
ATOM 1330 O O . ASP A 1 175 ? 15.872 -3.360 9.491 1.00 94.62 175 ASP A O 1
ATOM 1334 N N . PHE A 1 176 ? 14.368 -3.801 7.895 1.00 96.50 176 PHE A N 1
ATOM 1335 C CA . PHE A 1 176 ? 15.273 -4.649 7.126 1.00 96.50 176 PHE A CA 1
ATOM 1336 C C . PHE A 1 176 ? 14.953 -4.642 5.630 1.00 96.50 176 PHE A C 1
ATOM 1338 O O . PHE A 1 176 ? 13.794 -4.737 5.226 1.00 96.50 176 PHE A O 1
ATOM 1345 N N . TYR A 1 177 ? 16.016 -4.597 4.827 1.00 97.94 177 TYR A N 1
ATOM 1346 C CA . TYR A 1 177 ? 16.008 -4.758 3.376 1.00 97.94 177 TYR A CA 1
ATOM 1347 C C . TYR A 1 177 ? 16.866 -5.974 3.019 1.00 97.94 177 TYR A C 1
ATOM 1349 O O . TYR A 1 177 ? 17.812 -6.294 3.733 1.00 97.94 177 TYR A O 1
ATOM 1357 N N . GLU A 1 178 ? 16.548 -6.653 1.922 1.00 98.00 178 GLU A N 1
ATOM 1358 C CA . GLU A 1 178 ? 17.379 -7.712 1.347 1.00 98.00 178 GLU A CA 1
ATOM 1359 C C . GLU A 1 178 ? 17.209 -7.744 -0.175 1.00 98.00 178 GLU A C 1
ATOM 1361 O O . GLU A 1 178 ? 16.126 -8.021 -0.696 1.00 98.00 178 GLU A O 1
ATOM 1366 N N . TRP A 1 179 ? 18.301 -7.491 -0.888 1.00 97.56 179 TRP A N 1
ATOM 1367 C CA . TRP A 1 179 ? 18.402 -7.571 -2.339 1.00 97.56 179 TRP A CA 1
ATOM 1368 C C . TRP A 1 179 ? 18.995 -8.912 -2.760 1.00 97.56 179 TRP A C 1
ATOM 1370 O O . TRP A 1 179 ? 20.082 -9.292 -2.326 1.00 97.56 179 TRP A O 1
ATOM 1380 N N . THR A 1 180 ? 18.306 -9.621 -3.654 1.00 94.88 180 THR A N 1
ATOM 1381 C CA . THR A 1 180 ? 18.768 -10.906 -4.200 1.00 94.88 180 THR A CA 1
ATOM 1382 C C . THR A 1 180 ? 18.617 -10.963 -5.712 1.00 94.88 180 THR A C 1
ATOM 1384 O O . THR A 1 180 ? 17.675 -10.411 -6.273 1.00 94.88 180 THR A O 1
ATOM 1387 N N . LEU A 1 181 ? 19.523 -11.667 -6.390 1.00 93.56 181 LEU A N 1
ATOM 1388 C CA . LEU A 1 181 ? 19.350 -12.025 -7.797 1.00 93.56 181 LEU A CA 1
ATOM 1389 C C . LEU A 1 181 ? 18.397 -13.226 -7.907 1.00 93.56 181 LEU A C 1
ATOM 1391 O O . LEU A 1 181 ? 18.620 -14.251 -7.264 1.00 93.56 181 LEU A O 1
ATOM 1395 N N . LYS A 1 182 ? 17.358 -13.115 -8.738 1.00 92.75 182 LYS A N 1
ATOM 1396 C CA . LYS A 1 182 ? 16.411 -14.197 -9.059 1.00 92.75 182 LYS A CA 1
ATOM 1397 C C . LYS A 1 182 ? 16.630 -14.820 -10.425 1.00 92.75 182 LYS A C 1
ATOM 1399 O O . LYS A 1 182 ? 16.364 -16.004 -10.586 1.00 92.75 182 LYS A O 1
ATOM 1404 N N . SER A 1 183 ? 17.080 -14.042 -11.403 1.00 88.75 183 SER A N 1
ATOM 1405 C CA . SER A 1 183 ? 17.369 -14.543 -12.745 1.00 88.75 183 SER A CA 1
ATOM 1406 C C . SER A 1 183 ? 18.537 -13.769 -13.355 1.00 88.75 183 SER A C 1
ATOM 1408 O O . SER A 1 183 ? 18.581 -12.556 -13.158 1.00 88.75 183 SER A O 1
ATOM 1410 N N . PRO A 1 184 ? 19.459 -14.417 -14.088 1.00 85.19 184 PRO A N 1
ATOM 1411 C CA . PRO A 1 184 ? 19.525 -15.862 -14.306 1.00 85.19 184 PRO A CA 1
ATOM 1412 C C . PRO A 1 184 ? 19.974 -16.607 -13.038 1.00 85.19 184 PRO A C 1
ATOM 1414 O O . PRO A 1 184 ? 20.994 -16.270 -12.442 1.00 85.19 184 PRO A O 1
ATOM 1417 N N . ASP A 1 185 ? 19.235 -17.646 -12.633 1.00 78.38 185 ASP A N 1
ATOM 1418 C CA . ASP A 1 185 ? 19.600 -18.499 -11.489 1.00 78.38 185 ASP A CA 1
ATOM 1419 C C . ASP A 1 185 ? 20.579 -19.597 -11.923 1.00 78.38 185 ASP A C 1
ATOM 1421 O O . ASP A 1 185 ? 20.261 -20.782 -12.001 1.00 78.38 185 ASP A O 1
ATOM 1425 N N . THR A 1 186 ? 21.793 -19.179 -12.277 1.00 79.06 186 THR A N 1
ATOM 1426 C CA . THR A 1 186 ? 22.912 -20.094 -12.525 1.00 79.06 186 THR A CA 1
ATOM 1427 C C . THR A 1 186 ? 24.042 -19.783 -11.557 1.00 79.06 186 THR A C 1
ATOM 1429 O O . THR A 1 186 ? 24.257 -18.624 -11.199 1.00 79.06 186 THR A O 1
ATOM 1432 N N . ASP A 1 187 ? 24.810 -20.799 -11.154 1.00 73.38 187 ASP A N 1
ATOM 1433 C CA . ASP A 1 187 ? 25.977 -20.588 -10.287 1.00 73.38 187 ASP A CA 1
ATOM 1434 C C . ASP A 1 187 ? 26.999 -19.643 -10.938 1.00 73.38 187 ASP A C 1
ATOM 1436 O O . ASP A 1 187 ? 27.626 -18.838 -10.255 1.00 73.38 187 ASP A O 1
ATOM 1440 N N . ALA A 1 188 ? 27.131 -19.677 -12.268 1.00 72.75 188 ALA A N 1
ATOM 1441 C CA . ALA A 1 188 ? 27.977 -18.742 -13.007 1.00 72.75 188 ALA A CA 1
ATOM 1442 C C . ALA A 1 188 ? 27.482 -17.291 -12.869 1.00 72.75 188 ALA A C 1
ATOM 1444 O O . ALA A 1 188 ? 28.273 -16.410 -12.539 1.00 72.75 188 ALA A O 1
ATOM 1445 N N . ALA A 1 189 ? 26.178 -17.050 -13.043 1.00 72.19 189 ALA A N 1
ATOM 1446 C CA . ALA A 1 189 ? 25.589 -15.720 -12.909 1.00 72.19 189 ALA A CA 1
ATOM 1447 C C . ALA A 1 189 ? 25.680 -15.184 -11.474 1.00 72.19 189 ALA A C 1
ATOM 1449 O O . ALA A 1 189 ? 26.142 -14.059 -11.277 1.00 72.19 189 ALA A O 1
ATOM 1450 N N . ARG A 1 190 ? 25.333 -16.011 -10.475 1.00 70.62 190 ARG A N 1
ATOM 1451 C CA . ARG A 1 190 ? 25.423 -15.663 -9.045 1.00 70.62 190 ARG A CA 1
ATOM 1452 C C . ARG A 1 190 ? 26.851 -15.339 -8.594 1.00 70.62 190 ARG A C 1
ATOM 1454 O O . ARG A 1 190 ? 27.019 -14.520 -7.702 1.00 70.62 190 ARG A O 1
ATOM 1461 N N . ASN A 1 191 ? 27.867 -15.938 -9.220 1.00 71.19 191 ASN A N 1
ATOM 1462 C CA . ASN A 1 191 ? 29.276 -15.635 -8.944 1.00 71.19 191 ASN A CA 1
ATOM 1463 C C . ASN A 1 191 ? 29.821 -14.445 -9.758 1.00 71.19 191 ASN A C 1
ATOM 1465 O O . ASN A 1 191 ? 30.870 -13.905 -9.417 1.00 71.19 191 ASN A O 1
ATOM 1469 N N . SER A 1 192 ? 29.139 -14.051 -10.839 1.00 71.62 192 SER A N 1
ATOM 1470 C CA . SER A 1 192 ? 29.557 -12.953 -11.728 1.00 71.62 192 SER A CA 1
ATOM 1471 C C . SER A 1 192 ? 28.929 -11.595 -11.399 1.00 71.62 192 SER A C 1
ATOM 1473 O O . SER A 1 192 ? 29.413 -10.573 -11.886 1.00 71.62 192 SER A O 1
ATOM 1475 N N . ILE A 1 193 ? 27.862 -11.586 -10.591 1.00 84.25 193 ILE A N 1
ATOM 1476 C CA . ILE A 1 193 ? 27.176 -10.377 -10.129 1.00 84.25 193 ILE A CA 1
ATOM 1477 C C . ILE A 1 193 ? 27.508 -10.151 -8.661 1.00 84.25 193 ILE A C 1
ATOM 1479 O O . ILE A 1 193 ? 27.279 -11.020 -7.824 1.00 84.25 193 ILE A O 1
ATOM 1483 N N . SER A 1 194 ? 28.000 -8.956 -8.347 1.00 84.44 194 SER A N 1
ATOM 1484 C CA . SER A 1 194 ? 28.243 -8.525 -6.971 1.00 84.44 194 SER A CA 1
ATOM 1485 C C . SER A 1 194 ? 27.201 -7.491 -6.557 1.00 84.44 194 SER A C 1
ATOM 1487 O O . SER A 1 194 ? 27.048 -6.477 -7.239 1.00 84.44 194 SER A O 1
ATOM 1489 N N . ILE A 1 195 ? 26.505 -7.750 -5.447 1.00 92.25 195 ILE A N 1
ATOM 1490 C CA . ILE A 1 195 ? 25.627 -6.793 -4.760 1.00 92.25 195 ILE A CA 1
ATOM 1491 C C . ILE A 1 195 ? 26.407 -6.291 -3.543 1.00 92.25 195 ILE A C 1
ATOM 1493 O O . ILE A 1 195 ? 26.711 -7.079 -2.649 1.00 92.25 195 ILE A O 1
ATOM 1497 N N . ALA A 1 196 ? 26.776 -5.009 -3.525 1.00 92.44 196 ALA A N 1
ATOM 1498 C CA . ALA A 1 196 ? 27.731 -4.480 -2.548 1.00 92.44 196 ALA A CA 1
ATOM 1499 C C . ALA A 1 196 ? 27.193 -4.508 -1.105 1.00 92.44 196 ALA A C 1
ATOM 1501 O O . ALA A 1 196 ? 27.830 -5.071 -0.216 1.00 92.44 196 ALA A O 1
ATOM 1502 N N . SER A 1 197 ? 26.005 -3.941 -0.898 1.00 93.94 197 SER A N 1
ATOM 1503 C CA . SER A 1 197 ? 25.318 -3.889 0.397 1.00 93.94 197 SER A CA 1
ATOM 1504 C C . SER A 1 197 ? 23.915 -4.470 0.243 1.00 93.94 197 SER A C 1
ATOM 1506 O O . SER A 1 197 ? 22.959 -3.714 0.073 1.00 93.94 197 SER A O 1
ATOM 1508 N N . PRO A 1 198 ? 23.742 -5.801 0.209 1.00 95.69 198 PRO A N 1
ATOM 1509 C CA . PRO A 1 198 ? 22.441 -6.395 -0.089 1.00 95.69 198 PRO A CA 1
ATOM 1510 C C . PRO A 1 198 ? 21.382 -6.089 0.975 1.00 95.69 198 PRO A C 1
ATOM 1512 O O . PRO A 1 198 ? 20.205 -6.223 0.675 1.00 95.69 198 PRO A O 1
ATOM 1515 N N . ASN A 1 199 ? 21.771 -5.651 2.177 1.00 97.06 199 ASN A N 1
ATOM 1516 C CA . ASN A 1 199 ? 20.835 -5.364 3.267 1.00 97.06 199 ASN A CA 1
ATOM 1517 C C . ASN A 1 199 ? 20.540 -3.870 3.482 1.00 97.06 199 ASN A C 1
ATOM 1519 O O . ASN A 1 199 ? 19.818 -3.518 4.415 1.00 97.06 199 ASN A O 1
ATOM 1523 N N . ASP A 1 200 ? 21.095 -2.995 2.641 1.00 97.31 200 ASP A N 1
ATOM 1524 C CA . ASP A 1 200 ? 20.837 -1.558 2.706 1.00 97.31 200 ASP A CA 1
ATOM 1525 C C . ASP A 1 200 ? 19.628 -1.192 1.828 1.00 97.31 200 ASP A C 1
ATOM 1527 O O . ASP A 1 200 ? 19.352 -1.829 0.805 1.00 97.31 200 ASP A O 1
ATOM 1531 N N . ALA A 1 201 ? 18.914 -0.124 2.202 1.00 94.50 201 ALA A N 1
ATOM 1532 C CA . ALA A 1 201 ? 17.788 0.386 1.416 1.00 94.50 201 ALA A CA 1
ATOM 1533 C C . ALA A 1 201 ? 18.210 0.783 -0.009 1.00 94.50 201 ALA A C 1
ATOM 1535 O O . ALA A 1 201 ? 17.422 0.668 -0.943 1.00 94.50 201 ALA A O 1
ATOM 1536 N N . THR A 1 202 ? 19.458 1.214 -0.189 1.00 97.06 202 THR A N 1
ATOM 1537 C CA . THR A 1 202 ? 20.083 1.438 -1.493 1.00 97.06 202 THR A CA 1
ATOM 1538 C C . THR A 1 202 ? 21.323 0.569 -1.628 1.00 97.06 202 THR A C 1
ATOM 1540 O O . THR A 1 202 ? 22.116 0.448 -0.698 1.00 97.06 202 THR A O 1
ATOM 1543 N N . THR A 1 203 ? 21.514 -0.038 -2.797 1.00 96.94 203 THR A N 1
ATOM 1544 C CA . THR A 1 203 ? 22.669 -0.898 -3.054 1.00 96.94 203 THR A CA 1
ATOM 1545 C C . THR A 1 203 ? 23.194 -0.723 -4.465 1.00 96.94 203 THR A C 1
ATOM 1547 O O . THR A 1 203 ? 22.460 -0.335 -5.373 1.00 96.94 203 THR A O 1
ATOM 1550 N N . SER A 1 204 ? 24.475 -1.020 -4.657 1.00 95.06 204 SER A N 1
ATOM 1551 C CA . SER A 1 204 ? 25.101 -1.017 -5.974 1.00 95.06 204 SER A CA 1
ATOM 1552 C C . SER A 1 204 ? 25.301 -2.439 -6.472 1.00 95.06 204 SER A C 1
ATOM 1554 O O . SER A 1 204 ? 25.727 -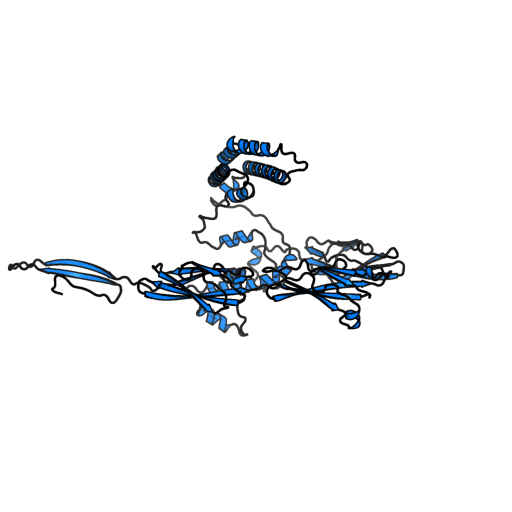3.320 -5.720 1.00 95.06 204 SER A O 1
ATOM 1556 N N . VAL A 1 205 ? 25.028 -2.639 -7.757 1.00 94.50 205 VAL A N 1
ATOM 1557 C CA . VAL A 1 205 ? 25.183 -3.921 -8.439 1.00 94.50 205 VAL A CA 1
ATOM 1558 C C . VAL A 1 205 ? 26.124 -3.755 -9.621 1.00 94.50 205 VAL A C 1
ATOM 1560 O O . VAL A 1 205 ? 25.959 -2.826 -10.406 1.00 94.50 205 VAL A O 1
ATOM 1563 N N . ASN A 1 206 ? 27.103 -4.653 -9.754 1.00 91.62 206 ASN A N 1
ATOM 1564 C CA . ASN A 1 206 ? 27.974 -4.723 -10.929 1.00 91.62 206 ASN A CA 1
ATOM 1565 C C . ASN A 1 206 ? 27.560 -5.896 -11.829 1.00 91.62 206 ASN A C 1
ATOM 1567 O O . ASN A 1 206 ? 27.496 -7.035 -11.357 1.00 91.62 206 ASN A O 1
ATOM 1571 N N . ILE A 1 207 ? 27.292 -5.614 -13.107 1.00 89.81 207 ILE A N 1
ATOM 1572 C CA . ILE A 1 207 ? 26.910 -6.606 -14.120 1.00 89.81 207 ILE A CA 1
ATOM 1573 C C . ILE A 1 207 ? 27.990 -6.651 -15.204 1.00 89.81 207 ILE A C 1
ATOM 1575 O O . ILE A 1 207 ? 28.306 -5.640 -15.812 1.00 89.81 207 ILE A O 1
ATOM 1579 N N . SER A 1 208 ? 28.553 -7.828 -15.477 1.00 85.56 208 SER A N 1
ATOM 1580 C CA . SER A 1 208 ? 29.696 -7.979 -16.397 1.00 85.56 208 SER A CA 1
ATOM 1581 C C . SER A 1 208 ? 29.360 -8.657 -17.726 1.00 85.56 208 SER A C 1
ATOM 1583 O O . SER A 1 208 ? 30.218 -8.740 -18.605 1.00 85.56 208 SER A O 1
ATOM 1585 N N . GLN A 1 209 ? 28.133 -9.156 -17.886 1.00 86.06 209 GLN A N 1
ATOM 1586 C CA . GLN A 1 209 ? 27.694 -9.867 -19.085 1.00 86.06 209 GLN A CA 1
ATOM 1587 C C . GLN A 1 209 ? 26.369 -9.304 -19.607 1.00 86.06 209 GLN A C 1
ATOM 1589 O O . GLN A 1 209 ? 25.570 -8.796 -18.818 1.00 86.06 209 GLN A O 1
ATOM 1594 N N . PRO A 1 210 ? 26.161 -9.313 -20.935 1.00 86.06 210 PRO A N 1
ATOM 1595 C CA . PRO A 1 210 ? 24.903 -8.893 -21.527 1.00 86.06 210 PRO A CA 1
ATOM 1596 C C . PRO A 1 210 ? 23.800 -9.899 -21.184 1.00 86.06 210 PRO A C 1
ATOM 1598 O O . PRO A 1 210 ? 24.036 -11.110 -21.188 1.00 86.06 210 PRO A O 1
ATOM 1601 N N . GLY A 1 211 ? 22.592 -9.412 -20.928 1.00 86.56 211 GLY A N 1
ATOM 1602 C CA . GLY A 1 211 ? 21.425 -10.243 -20.664 1.00 86.56 211 GLY A CA 1
ATOM 1603 C C . GLY A 1 211 ? 20.351 -9.546 -19.839 1.00 86.56 211 GLY A C 1
ATOM 1604 O O . GLY A 1 211 ? 20.458 -8.375 -19.484 1.00 86.56 211 GLY A O 1
ATOM 1605 N N . THR A 1 212 ? 19.305 -10.304 -19.524 1.00 87.94 212 THR A N 1
ATOM 1606 C CA . THR A 1 212 ? 18.202 -9.863 -18.666 1.00 87.94 212 THR A CA 1
ATOM 1607 C C . THR A 1 212 ? 18.410 -10.390 -17.251 1.00 87.94 212 THR A C 1
ATOM 1609 O O . THR A 1 212 ? 18.530 -11.600 -17.036 1.00 87.94 212 THR A O 1
ATOM 1612 N N . TYR A 1 213 ? 18.404 -9.484 -16.281 1.00 91.44 213 TYR A N 1
ATOM 1613 C CA . TYR A 1 213 ? 18.611 -9.757 -14.868 1.00 91.44 213 TYR A CA 1
ATOM 1614 C C . TYR A 1 213 ? 17.374 -9.370 -14.070 1.00 91.44 213 TYR A C 1
ATOM 1616 O O . TYR A 1 213 ? 16.871 -8.261 -14.201 1.00 91.44 213 TYR A O 1
ATOM 1624 N N . ILE A 1 214 ? 16.884 -10.270 -13.223 1.00 92.69 214 ILE A N 1
ATOM 1625 C CA . ILE A 1 214 ? 15.747 -10.006 -12.336 1.00 92.69 214 ILE A CA 1
ATOM 1626 C C . ILE A 1 214 ? 16.266 -9.989 -10.907 1.00 92.69 214 ILE A C 1
ATOM 1628 O O . ILE A 1 214 ? 16.733 -11.018 -10.413 1.00 92.69 214 ILE A O 1
ATOM 1632 N N . PHE A 1 215 ? 16.161 -8.847 -10.236 1.00 94.94 215 PHE A N 1
ATOM 1633 C CA . PHE A 1 215 ? 16.449 -8.706 -8.813 1.00 94.94 215 PHE A CA 1
ATOM 1634 C C . PHE A 1 215 ? 15.149 -8.719 -8.010 1.00 94.94 215 PHE A C 1
ATOM 1636 O O . PHE A 1 215 ? 14.113 -8.254 -8.475 1.00 94.94 215 PHE A O 1
ATOM 1643 N N . GLN A 1 216 ? 15.205 -9.252 -6.794 1.00 96.19 216 GLN A N 1
ATOM 1644 C CA . GLN A 1 216 ? 14.142 -9.169 -5.804 1.00 96.19 216 GLN A CA 1
ATOM 1645 C C . GLN A 1 216 ? 14.605 -8.281 -4.657 1.00 96.19 216 GLN A C 1
ATOM 1647 O O . GLN A 1 216 ? 15.649 -8.555 -4.064 1.00 96.19 216 GLN A O 1
ATOM 1652 N N . LEU A 1 217 ? 13.790 -7.288 -4.313 1.00 98.19 217 LEU A N 1
ATOM 1653 C CA . LEU A 1 217 ? 13.835 -6.634 -3.014 1.00 98.19 217 LEU A CA 1
ATOM 1654 C C . LEU A 1 217 ? 12.854 -7.341 -2.080 1.00 98.19 217 LEU A C 1
ATOM 1656 O O . LEU A 1 217 ? 11.689 -7.523 -2.430 1.00 98.19 217 LEU A O 1
ATOM 1660 N N . LYS A 1 218 ? 13.318 -7.706 -0.890 1.00 98.06 218 LYS A N 1
ATOM 1661 C CA . LYS A 1 218 ? 12.492 -8.096 0.250 1.00 98.06 218 LYS A CA 1
ATOM 1662 C C . LYS A 1 218 ? 12.614 -7.023 1.322 1.00 98.06 218 LYS A C 1
ATOM 1664 O O . LYS A 1 218 ? 13.726 -6.641 1.675 1.00 98.06 218 LYS A O 1
ATOM 1669 N N . VAL A 1 219 ? 11.487 -6.568 1.847 1.00 97.44 219 VAL A N 1
ATOM 1670 C CA . VAL A 1 219 ? 11.432 -5.649 2.989 1.00 97.44 219 VAL A CA 1
ATOM 1671 C C . VAL A 1 219 ? 10.762 -6.343 4.162 1.00 97.44 219 VAL A C 1
ATOM 1673 O O . VAL A 1 219 ? 9.905 -7.207 3.966 1.00 97.44 219 VAL A O 1
ATOM 1676 N N . LYS A 1 220 ? 11.172 -5.990 5.378 1.00 96.25 220 LYS A N 1
ATOM 1677 C CA . LYS A 1 220 ? 10.555 -6.463 6.615 1.00 96.25 220 LYS A CA 1
ATOM 1678 C C . LYS A 1 220 ? 10.371 -5.298 7.576 1.00 96.25 220 LYS A C 1
ATOM 1680 O O . LYS A 1 220 ? 11.296 -4.504 7.753 1.00 96.25 220 LYS A O 1
ATOM 1685 N N . ASP A 1 221 ? 9.201 -5.226 8.186 1.00 93.69 221 ASP A N 1
ATOM 1686 C CA . ASP A 1 221 ? 8.882 -4.206 9.178 1.00 93.69 221 ASP A CA 1
ATOM 1687 C C . ASP A 1 221 ? 9.514 -4.484 10.556 1.00 93.69 221 ASP A C 1
ATOM 1689 O O . ASP A 1 221 ? 10.169 -5.512 10.790 1.00 93.69 221 ASP A O 1
ATOM 1693 N N . ASN A 1 222 ? 9.296 -3.553 11.483 1.00 89.56 222 ASN A N 1
ATOM 1694 C CA . ASN A 1 222 ? 9.747 -3.602 12.872 1.00 89.56 222 ASN A CA 1
ATOM 1695 C C . ASN A 1 222 ? 9.026 -4.644 13.745 1.00 89.56 222 ASN A C 1
ATOM 1697 O O . ASN A 1 222 ? 9.364 -4.813 14.920 1.00 89.56 222 ASN A O 1
ATOM 1701 N N . LEU A 1 223 ? 8.043 -5.356 13.191 1.00 88.25 223 LEU A N 1
ATOM 1702 C CA . LEU A 1 223 ? 7.239 -6.377 13.866 1.00 88.25 223 LEU A CA 1
ATOM 1703 C C . LEU A 1 223 ? 7.329 -7.755 13.180 1.00 88.25 223 LEU A C 1
ATOM 1705 O O . LEU A 1 223 ? 6.763 -8.741 13.654 1.00 88.25 223 LEU A O 1
ATOM 1709 N N . GLY A 1 224 ? 8.146 -7.865 12.131 1.00 90.12 224 GLY A N 1
ATOM 1710 C CA . GLY A 1 224 ? 8.512 -9.087 11.437 1.00 90.12 224 GLY A CA 1
ATOM 1711 C C . GLY A 1 224 ? 7.691 -9.454 10.195 1.00 90.12 224 GLY A C 1
ATOM 1712 O O . GLY A 1 224 ? 7.999 -10.502 9.616 1.00 90.12 224 GLY A O 1
ATOM 1713 N N . LYS A 1 225 ? 6.690 -8.675 9.750 1.00 90.75 225 LYS A N 1
ATOM 1714 C CA . LYS A 1 225 ? 5.998 -8.972 8.474 1.00 90.75 225 LYS A CA 1
ATOM 1715 C C . LYS A 1 225 ? 6.861 -8.533 7.304 1.00 90.75 225 LYS A C 1
ATOM 1717 O O . LYS A 1 225 ? 7.742 -7.690 7.432 1.00 90.75 225 LYS A O 1
ATOM 1722 N N . MET A 1 226 ? 6.629 -9.161 6.156 1.00 94.56 226 MET A N 1
ATOM 1723 C CA . MET A 1 226 ? 7.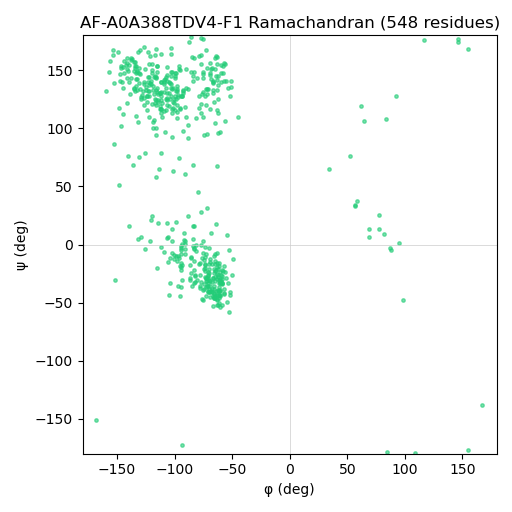478 -9.023 4.980 1.00 94.56 226 MET A CA 1
ATOM 1724 C C . MET A 1 226 ? 6.658 -8.816 3.719 1.00 94.56 226 MET A C 1
ATOM 1726 O O . MET A 1 226 ? 5.553 -9.345 3.608 1.00 94.56 226 MET A O 1
ATOM 1730 N N . ASP A 1 227 ? 7.276 -8.154 2.748 1.00 95.88 227 ASP A N 1
ATOM 1731 C CA . ASP A 1 227 ? 6.801 -8.063 1.370 1.00 95.88 227 ASP A CA 1
ATOM 1732 C C . ASP A 1 227 ? 7.980 -8.129 0.388 1.00 95.88 227 ASP A C 1
ATOM 1734 O O . ASP A 1 227 ? 9.141 -7.931 0.768 1.00 95.88 227 ASP A O 1
ATOM 1738 N N . THR A 1 228 ? 7.703 -8.463 -0.873 1.00 95.06 228 THR A N 1
ATOM 1739 C CA . THR A 1 228 ? 8.723 -8.582 -1.919 1.00 95.06 228 THR A CA 1
ATOM 1740 C C . THR A 1 228 ? 8.281 -7.984 -3.245 1.00 95.06 228 THR A C 1
ATOM 1742 O O . THR A 1 228 ? 7.155 -8.201 -3.677 1.00 95.06 228 THR A O 1
ATOM 1745 N N . VAL A 1 229 ? 9.217 -7.362 -3.962 1.00 94.69 229 VAL A N 1
ATOM 1746 C CA . VAL A 1 229 ? 9.015 -6.833 -5.319 1.00 94.69 229 VAL A CA 1
ATOM 1747 C C . VAL A 1 229 ? 10.159 -7.258 -6.240 1.00 94.69 229 VAL A C 1
ATOM 1749 O O . VAL A 1 229 ? 11.289 -7.455 -5.787 1.00 94.69 229 VAL A O 1
ATOM 1752 N N . LEU A 1 230 ? 9.865 -7.431 -7.531 1.00 93.62 230 LEU A N 1
ATOM 1753 C CA . LEU A 1 230 ? 10.848 -7.756 -8.566 1.00 93.62 230 LEU A CA 1
ATOM 1754 C C . LEU A 1 230 ? 11.177 -6.520 -9.409 1.00 93.62 230 LEU A C 1
ATOM 1756 O O . LEU A 1 230 ? 10.293 -5.717 -9.697 1.00 93.62 230 LEU A O 1
ATOM 1760 N N . ILE A 1 231 ? 12.430 -6.404 -9.842 1.00 93.06 231 ILE A N 1
ATOM 1761 C CA . ILE A 1 231 ? 12.894 -5.393 -10.795 1.00 93.06 231 ILE A CA 1
ATOM 1762 C C . ILE A 1 231 ? 13.748 -6.052 -11.880 1.00 93.06 231 ILE A C 1
ATOM 1764 O O . ILE A 1 231 ? 14.627 -6.863 -11.579 1.00 93.06 231 ILE A O 1
ATOM 1768 N N . THR A 1 232 ? 13.472 -5.716 -13.139 1.00 89.75 232 THR A N 1
ATOM 1769 C CA . THR A 1 232 ? 14.172 -6.255 -14.311 1.00 89.75 232 THR A CA 1
ATOM 1770 C C . THR A 1 232 ? 15.176 -5.234 -14.833 1.00 89.75 232 THR A C 1
ATOM 1772 O O . THR A 1 232 ? 14.841 -4.061 -14.972 1.00 89.75 232 THR A O 1
ATOM 1775 N N . ILE A 1 233 ? 16.391 -5.695 -15.121 1.00 91.06 233 ILE A N 1
ATOM 1776 C CA . ILE A 1 233 ? 17.495 -4.926 -15.691 1.00 91.06 233 ILE A CA 1
ATOM 1777 C C . ILE A 1 233 ? 17.947 -5.603 -16.979 1.00 91.06 233 ILE A C 1
ATOM 1779 O O . ILE A 1 233 ? 18.201 -6.808 -16.981 1.00 91.06 233 ILE A O 1
ATOM 1783 N N . GLU A 1 234 ? 18.105 -4.839 -18.052 1.00 87.88 234 GLU A N 1
ATOM 1784 C CA . GLU A 1 234 ? 18.607 -5.350 -19.329 1.00 87.88 234 GLU A CA 1
ATOM 1785 C C . GLU A 1 234 ? 19.968 -4.746 -19.678 1.00 87.88 234 GLU A C 1
ATOM 1787 O O . GLU A 1 234 ? 20.163 -3.529 -19.631 1.00 87.88 234 GLU A O 1
ATOM 1792 N N . THR A 1 235 ? 20.929 -5.604 -20.024 1.00 87.56 235 THR A N 1
ATOM 1793 C CA . THR A 1 235 ? 22.271 -5.189 -20.438 1.00 87.56 235 THR A CA 1
ATOM 1794 C C . THR A 1 235 ? 22.617 -5.688 -21.831 1.00 87.56 235 THR A C 1
ATOM 1796 O O . THR A 1 235 ? 22.343 -6.836 -22.189 1.00 87.56 235 THR A O 1
ATOM 1799 N N . VAL A 1 236 ? 23.269 -4.836 -22.623 1.00 84.62 236 VAL A N 1
ATOM 1800 C CA . VAL A 1 236 ? 23.686 -5.167 -23.996 1.00 84.62 236 VAL A CA 1
ATOM 1801 C C . VAL A 1 236 ? 25.206 -5.082 -24.177 1.00 84.62 236 VAL A C 1
ATOM 1803 O O . VAL A 1 236 ? 25.870 -4.377 -23.415 1.00 84.62 236 VAL A O 1
ATOM 1806 N N . PRO A 1 237 ? 25.786 -5.813 -25.153 1.00 85.06 237 PRO A N 1
ATOM 1807 C CA . PRO A 1 237 ? 27.216 -5.746 -25.450 1.00 85.06 237 PRO A CA 1
ATOM 1808 C C . PRO A 1 237 ? 27.707 -4.329 -25.803 1.00 85.06 237 PRO A C 1
ATOM 1810 O O . PRO A 1 237 ? 26.925 -3.569 -26.377 1.00 85.06 237 PRO A O 1
ATOM 1813 N N . PRO A 1 238 ? 29.001 -4.026 -25.573 1.00 82.94 238 PRO A N 1
ATOM 1814 C CA . PRO A 1 238 ? 29.601 -2.760 -25.975 1.00 82.94 238 PRO A CA 1
ATOM 1815 C C . PRO A 1 238 ? 29.486 -2.514 -27.484 1.00 82.94 238 PRO A C 1
ATOM 1817 O O . PRO A 1 238 ? 29.557 -3.449 -28.289 1.00 82.94 238 PRO A O 1
ATOM 1820 N N . GLY A 1 239 ? 29.357 -1.249 -27.864 1.00 81.25 239 GLY A N 1
ATOM 1821 C CA . GLY A 1 239 ? 29.232 -0.763 -29.228 1.00 81.25 239 GLY A CA 1
ATOM 1822 C C . GLY A 1 239 ? 27.917 -1.117 -29.915 1.00 81.25 239 GLY A C 1
ATOM 1823 O O . GLY A 1 239 ? 27.847 -1.010 -31.137 1.00 81.25 239 GLY A O 1
ATOM 1824 N N . ARG A 1 240 ? 26.902 -1.582 -29.175 1.00 83.69 240 ARG A N 1
ATOM 1825 C CA . ARG A 1 240 ? 25.579 -1.892 -29.729 1.00 83.69 240 ARG A CA 1
ATOM 1826 C C . ARG A 1 240 ? 24.581 -0.785 -29.412 1.00 83.69 240 ARG A C 1
ATOM 1828 O O . ARG A 1 240 ? 24.660 -0.175 -28.346 1.00 83.69 240 ARG A O 1
ATOM 1835 N N . PRO A 1 241 ? 23.603 -0.551 -30.298 1.00 90.38 241 PRO A N 1
ATOM 1836 C CA . PRO A 1 241 ? 22.577 0.434 -30.034 1.00 90.38 241 PRO A CA 1
ATOM 1837 C C . PRO A 1 241 ? 21.670 -0.063 -28.898 1.00 90.38 241 PRO A C 1
ATOM 1839 O O . PRO A 1 241 ? 21.450 -1.263 -28.744 1.00 90.38 241 PRO A O 1
ATOM 1842 N N . VAL A 1 242 ? 21.142 0.858 -28.094 1.00 88.88 242 VAL A N 1
ATOM 1843 C CA . VAL A 1 242 ? 20.208 0.593 -26.993 1.00 88.88 242 VAL A CA 1
ATOM 1844 C C . VAL A 1 242 ? 18.894 1.312 -27.270 1.00 88.88 242 VAL A C 1
ATOM 1846 O O . VAL A 1 242 ? 18.810 2.538 -27.161 1.00 88.88 242 VAL A O 1
ATOM 1849 N N . ALA A 1 243 ? 17.875 0.549 -27.663 1.00 91.25 243 ALA A N 1
ATOM 1850 C CA . ALA A 1 243 ? 16.506 1.053 -27.770 1.00 91.25 243 ALA A CA 1
ATOM 1851 C C . ALA A 1 243 ? 15.965 1.406 -26.382 1.00 91.25 243 ALA A C 1
ATOM 1853 O O . ALA A 1 243 ? 16.167 0.660 -25.437 1.00 91.25 243 ALA A O 1
ATOM 1854 N N . ASN A 1 244 ? 15.255 2.520 -26.272 1.00 91.00 244 ASN A N 1
ATOM 1855 C CA . ASN A 1 244 ? 14.450 2.862 -25.108 1.00 91.00 244 ASN A CA 1
ATOM 1856 C C . ASN A 1 244 ? 13.100 3.332 -25.640 1.00 91.00 244 ASN A C 1
ATOM 1858 O O . ASN A 1 244 ? 13.057 4.373 -26.283 1.00 91.00 244 ASN A O 1
ATOM 1862 N N . ALA A 1 245 ? 12.033 2.567 -25.433 1.00 91.00 245 ALA A N 1
ATOM 1863 C CA . ALA A 1 245 ? 10.684 2.848 -25.919 1.00 91.00 245 ALA A CA 1
ATOM 1864 C C . ALA A 1 245 ? 9.907 3.820 -25.005 1.00 91.00 245 ALA A C 1
ATOM 1866 O O . ALA A 1 245 ? 8.793 4.235 -25.341 1.00 91.00 245 ALA A O 1
ATOM 1867 N N . GLY A 1 246 ? 10.503 4.216 -23.877 1.00 88.94 246 GLY A N 1
ATOM 1868 C CA . GLY A 1 246 ? 9.885 5.047 -22.851 1.00 88.94 246 GLY A CA 1
ATOM 1869 C C . GLY A 1 246 ? 9.056 4.243 -21.845 1.00 88.94 246 GLY A C 1
ATOM 1870 O O . GLY A 1 246 ? 8.985 3.022 -21.887 1.00 88.94 246 GLY A O 1
ATOM 1871 N N . GLU A 1 247 ? 8.441 4.950 -20.899 1.00 83.44 247 GLU A N 1
ATOM 1872 C CA . GLU A 1 247 ? 7.582 4.333 -19.881 1.00 83.44 247 GLU A CA 1
ATOM 1873 C C . GLU A 1 247 ? 6.218 3.928 -20.448 1.00 83.44 247 GLU A C 1
ATOM 1875 O O . GLU A 1 247 ? 5.657 4.641 -21.290 1.00 83.44 247 GLU A O 1
ATOM 1880 N N . ASP A 1 248 ? 5.646 2.857 -19.889 1.00 84.81 248 ASP A N 1
ATOM 1881 C CA . ASP A 1 248 ? 4.269 2.430 -20.140 1.00 84.81 248 ASP A CA 1
ATOM 1882 C C . ASP A 1 248 ? 3.273 3.587 -19.961 1.00 84.81 248 ASP A C 1
ATOM 1884 O O . ASP A 1 248 ? 3.378 4.423 -19.055 1.00 84.81 248 ASP A O 1
ATOM 1888 N N . LYS A 1 249 ? 2.271 3.642 -20.841 1.00 79.06 249 LYS A N 1
ATOM 1889 C CA . LYS A 1 249 ? 1.260 4.702 -20.869 1.00 79.06 249 LYS A CA 1
ATOM 1890 C C . LYS A 1 249 ? -0.115 4.145 -20.577 1.00 79.06 249 LYS A C 1
ATOM 1892 O O . LYS A 1 249 ? -0.485 3.068 -21.031 1.00 79.06 249 LYS A O 1
ATOM 1897 N N . THR A 1 250 ? -0.913 4.931 -19.865 1.00 82.19 250 THR A N 1
ATOM 1898 C CA . THR A 1 250 ? -2.348 4.688 -19.766 1.00 82.19 250 THR A CA 1
ATOM 1899 C C . THR A 1 250 ? -3.114 5.940 -20.147 1.00 82.19 250 THR A C 1
ATOM 1901 O O . THR A 1 250 ? -2.864 7.004 -19.585 1.00 82.19 250 THR A O 1
ATOM 1904 N N . ILE A 1 251 ? -4.033 5.794 -21.100 1.00 79.88 251 ILE A N 1
ATOM 1905 C CA . ILE A 1 251 ? -4.944 6.843 -21.563 1.00 79.88 251 ILE A CA 1
ATOM 1906 C C . ILE A 1 251 ? -6.392 6.353 -21.490 1.00 79.88 251 ILE A C 1
ATOM 1908 O O . ILE A 1 251 ? -6.669 5.167 -21.277 1.00 79.88 251 ILE A O 1
ATOM 1912 N N . ARG A 1 252 ? -7.331 7.274 -21.682 1.00 83.44 252 ARG A N 1
ATOM 1913 C CA . ARG A 1 252 ? -8.759 7.018 -21.535 1.00 83.44 252 ARG A CA 1
ATOM 1914 C C . ARG A 1 252 ? -9.571 7.679 -22.622 1.00 83.44 252 ARG A C 1
ATOM 1916 O O . ARG A 1 252 ? -9.522 8.896 -22.753 1.00 83.44 252 ARG A O 1
ATOM 1923 N N . LEU A 1 253 ? -10.444 6.916 -23.272 1.00 78.56 253 LEU A N 1
ATOM 1924 C CA . LEU A 1 253 ? -11.389 7.498 -24.219 1.00 78.56 253 LEU A CA 1
ATOM 1925 C C . LEU A 1 253 ? -12.267 8.586 -23.544 1.00 78.56 253 LEU A C 1
ATOM 1927 O O . LEU A 1 253 ? -12.663 8.430 -22.388 1.00 78.56 253 LEU A O 1
ATOM 1931 N N . PRO A 1 254 ? -12.561 9.701 -24.234 1.00 88.06 254 PRO A N 1
ATOM 1932 C CA . PRO A 1 254 ? -12.323 9.915 -25.660 1.00 88.06 254 PRO A CA 1
ATOM 1933 C C . PRO A 1 254 ? -10.884 10.331 -26.023 1.00 88.06 254 PRO A C 1
ATOM 1935 O O . PRO A 1 254 ? -10.600 10.486 -27.210 1.00 88.06 254 PRO A O 1
ATOM 1938 N N . GLU A 1 255 ? -9.958 10.479 -25.062 1.00 90.56 255 GLU A N 1
ATOM 1939 C CA . GLU A 1 255 ? -8.528 10.604 -25.371 1.00 90.56 255 GLU A CA 1
ATOM 1940 C C . GLU A 1 255 ? -8.035 9.294 -25.998 1.00 90.56 255 GLU A C 1
ATOM 1942 O O . GLU A 1 255 ? -7.875 8.262 -25.348 1.00 90.56 255 GLU A O 1
ATOM 1947 N N . ASN A 1 256 ? -7.842 9.341 -27.312 1.00 93.31 256 ASN A N 1
ATOM 1948 C CA . ASN A 1 256 ? -7.493 8.197 -28.146 1.00 93.31 256 ASN A CA 1
ATOM 1949 C C . ASN A 1 256 ? -6.162 8.406 -28.880 1.00 93.31 256 ASN A C 1
ATOM 1951 O O . ASN A 1 256 ? -5.899 7.778 -29.912 1.00 93.31 256 ASN A O 1
ATOM 1955 N N . SER A 1 257 ? -5.339 9.317 -28.366 1.00 94.44 257 SER A N 1
ATOM 1956 C CA . SER A 1 257 ? -4.028 9.633 -28.909 1.00 94.44 257 SER A CA 1
ATOM 1957 C C . SER A 1 257 ? -2.978 9.632 -27.815 1.00 94.44 257 SER A C 1
ATOM 1959 O O . SER A 1 257 ? -3.214 10.173 -26.741 1.00 94.44 257 SER A O 1
ATOM 1961 N N . VAL A 1 258 ? -1.807 9.081 -28.109 1.00 96.31 258 VAL A N 1
ATOM 1962 C CA . VAL A 1 258 ? -0.643 9.130 -27.221 1.00 96.31 258 VAL A CA 1
ATOM 1963 C C . VAL A 1 258 ? 0.624 9.273 -28.057 1.00 96.31 258 VAL A C 1
ATOM 1965 O O . VAL A 1 258 ? 0.699 8.775 -29.185 1.00 96.31 258 VAL A O 1
ATOM 1968 N N . GLU A 1 259 ? 1.614 9.974 -27.513 1.00 97.31 259 GLU A N 1
ATOM 1969 C CA . GLU A 1 259 ? 2.971 9.996 -28.054 1.00 97.31 259 GLU A CA 1
ATOM 1970 C C . GLU A 1 259 ? 3.846 9.058 -27.216 1.00 97.31 259 GLU A C 1
ATOM 1972 O O . GLU A 1 259 ? 3.938 9.214 -25.996 1.00 97.31 259 GLU A O 1
ATOM 1977 N N . LEU A 1 260 ? 4.466 8.078 -27.871 1.00 95.94 260 LEU A N 1
ATOM 1978 C CA . LEU A 1 260 ? 5.533 7.268 -27.293 1.00 95.94 260 LEU A CA 1
ATOM 1979 C C . LEU A 1 260 ? 6.862 7.924 -27.644 1.00 95.94 260 LEU A C 1
ATOM 1981 O O . LEU A 1 260 ? 7.071 8.340 -28.787 1.00 95.94 260 LEU A O 1
ATOM 1985 N N . ASP A 1 261 ? 7.733 8.058 -26.649 1.00 94.38 261 ASP A N 1
ATOM 1986 C CA . ASP A 1 261 ? 8.962 8.834 -26.764 1.00 94.38 261 ASP A CA 1
ATOM 1987 C C . ASP A 1 261 ? 10.173 7.923 -26.602 1.00 94.38 261 ASP A C 1
ATOM 1989 O O . ASP A 1 261 ? 10.568 7.572 -25.490 1.00 94.38 261 ASP A O 1
ATOM 1993 N N . GLY A 1 262 ? 10.753 7.562 -27.742 1.00 93.44 262 GLY A N 1
ATOM 1994 C CA . GLY A 1 262 ? 11.958 6.764 -27.827 1.00 93.44 262 GLY A CA 1
ATOM 1995 C C . GLY A 1 262 ? 13.256 7.564 -27.887 1.00 93.44 262 GLY A C 1
ATOM 1996 O O . GLY A 1 262 ? 14.306 6.985 -28.154 1.00 93.44 262 GLY A O 1
ATOM 1997 N N . SER A 1 263 ? 13.223 8.882 -27.655 1.00 92.62 263 SER A N 1
ATOM 1998 C CA . SER A 1 263 ? 14.398 9.770 -27.781 1.00 92.62 263 SER A CA 1
ATOM 1999 C C . SER A 1 263 ? 15.516 9.504 -26.768 1.00 92.62 263 SER A C 1
ATOM 2001 O O . SER A 1 263 ? 16.617 10.033 -26.891 1.00 92.62 263 SER A O 1
ATOM 2003 N N . LYS A 1 264 ? 15.261 8.666 -25.754 1.00 90.69 264 LYS A N 1
ATOM 2004 C CA . LYS A 1 264 ? 16.293 8.169 -24.830 1.00 90.69 264 LYS A CA 1
ATOM 2005 C C . LYS A 1 264 ? 17.097 6.993 -25.401 1.00 90.69 264 LYS A C 1
ATOM 2007 O O . LYS A 1 264 ? 18.052 6.554 -24.749 1.00 90.69 264 LYS A O 1
ATOM 2012 N N . SER A 1 265 ? 16.713 6.493 -26.578 1.00 91.50 265 SER A N 1
ATOM 2013 C CA . SER A 1 265 ? 17.486 5.524 -27.353 1.00 91.50 265 SER A CA 1
ATOM 2014 C C . SER A 1 265 ? 18.854 6.096 -27.702 1.00 91.50 265 SER A C 1
ATOM 2016 O O . SER A 1 265 ? 19.007 7.305 -27.877 1.00 91.50 265 SER A O 1
ATOM 2018 N N . ARG A 1 266 ? 19.868 5.240 -27.790 1.00 88.81 266 ARG A N 1
ATOM 2019 C CA . ARG A 1 266 ? 21.235 5.683 -28.071 1.00 88.81 266 ARG A CA 1
ATOM 2020 C C . ARG A 1 266 ? 22.000 4.667 -28.891 1.00 88.81 266 ARG A C 1
ATOM 2022 O O . ARG A 1 266 ? 21.782 3.470 -28.758 1.00 88.81 266 ARG A O 1
ATOM 2029 N N . ASP A 1 267 ? 22.947 5.169 -29.660 1.00 87.75 267 ASP A N 1
ATOM 2030 C CA . ASP A 1 267 ? 24.006 4.389 -30.273 1.00 87.75 267 ASP A CA 1
ATOM 2031 C C . ASP A 1 267 ? 25.342 5.043 -29.883 1.00 87.75 267 ASP A C 1
ATOM 2033 O O . ASP A 1 267 ? 25.541 6.230 -30.154 1.00 87.75 267 ASP A O 1
ATOM 2037 N N . PRO A 1 268 ? 26.234 4.322 -29.192 1.00 79.31 268 PRO A N 1
ATOM 2038 C CA . PRO A 1 268 ? 27.541 4.836 -28.779 1.00 79.31 268 PRO A CA 1
ATOM 2039 C C . PRO A 1 268 ? 28.474 5.147 -29.951 1.00 79.31 268 PRO A C 1
ATOM 2041 O O . PRO A 1 268 ? 29.344 6.009 -29.831 1.00 79.31 268 PRO A O 1
ATOM 2044 N N . ASN A 1 269 ? 28.305 4.438 -31.068 1.00 80.56 269 ASN A N 1
ATOM 2045 C CA . ASN A 1 269 ? 29.211 4.455 -32.211 1.00 80.56 269 ASN A CA 1
ATOM 2046 C C . ASN A 1 269 ? 28.721 5.344 -33.356 1.00 80.56 269 ASN A C 1
ATOM 2048 O O . ASN A 1 269 ? 29.485 5.608 -34.289 1.00 80.56 269 ASN A O 1
ATOM 2052 N N . GLY A 1 270 ? 27.488 5.851 -33.300 1.00 81.19 270 GLY A N 1
ATOM 2053 C CA . GLY A 1 270 ? 26.994 6.702 -34.370 1.00 81.19 270 GLY A CA 1
ATOM 2054 C C . GLY A 1 270 ? 25.499 6.973 -34.356 1.00 81.19 270 GLY A C 1
ATOM 2055 O O . GLY A 1 270 ? 24.900 7.331 -33.346 1.00 81.19 270 GLY A O 1
ATOM 2056 N N . THR A 1 271 ? 24.920 6.927 -35.551 1.00 88.88 271 THR A N 1
ATOM 2057 C CA . THR A 1 271 ? 23.508 7.217 -35.793 1.00 88.88 271 THR A CA 1
ATOM 2058 C C . THR A 1 271 ? 22.748 5.921 -35.993 1.00 88.88 271 THR A C 1
ATOM 2060 O O . THR A 1 271 ? 23.179 5.076 -36.774 1.00 88.88 271 THR A O 1
ATOM 2063 N N . PHE A 1 272 ? 21.559 5.831 -35.411 1.00 94.69 272 PHE A N 1
ATOM 2064 C CA . PHE A 1 272 ? 20.650 4.712 -35.606 1.00 94.69 272 PHE A CA 1
ATOM 2065 C C . PHE A 1 272 ? 19.396 5.134 -36.379 1.00 94.69 272 PHE A C 1
ATOM 2067 O O . PHE A 1 272 ? 19.061 6.313 -36.506 1.00 94.69 272 PHE A O 1
ATOM 2074 N N . THR A 1 273 ? 18.682 4.142 -36.895 1.00 96.19 273 THR A N 1
ATOM 2075 C CA . THR A 1 273 ? 17.337 4.288 -37.458 1.00 96.19 273 THR A CA 1
ATOM 2076 C C . THR A 1 273 ? 16.320 3.665 -36.516 1.00 96.19 273 THR A C 1
ATOM 2078 O O . THR A 1 273 ? 16.614 2.653 -35.888 1.00 96.19 273 THR A O 1
ATOM 2081 N N . CYS A 1 274 ? 15.129 4.256 -36.413 1.00 96.81 274 CYS A N 1
ATOM 2082 C CA . CYS A 1 274 ? 14.042 3.730 -35.588 1.00 96.81 274 CYS A CA 1
ATOM 2083 C C . CYS A 1 274 ? 13.044 2.950 -36.438 1.00 96.81 274 CYS A C 1
ATOM 2085 O O . CYS A 1 274 ? 12.756 3.321 -37.577 1.00 96.81 274 CYS A O 1
ATOM 2087 N N . GLN A 1 275 ? 12.443 1.928 -35.845 1.00 97.75 275 GLN A N 1
ATOM 2088 C CA . GLN A 1 275 ? 11.297 1.227 -36.389 1.00 97.75 275 GLN A CA 1
ATOM 2089 C C . GLN A 1 275 ? 10.373 0.789 -35.255 1.00 97.75 275 GLN A C 1
ATOM 2091 O O . GLN A 1 275 ? 10.688 -0.102 -34.474 1.00 97.75 275 GLN A O 1
ATOM 2096 N N . TRP A 1 276 ? 9.196 1.397 -35.202 1.00 97.75 276 TRP A N 1
ATOM 2097 C CA . TRP A 1 276 ? 8.123 1.004 -34.306 1.00 97.75 276 TRP A CA 1
ATOM 2098 C C . TRP A 1 276 ? 7.248 -0.065 -34.948 1.00 97.75 276 TRP A C 1
ATOM 2100 O O . TRP A 1 276 ? 6.809 0.074 -36.096 1.00 97.75 276 TRP A O 1
ATOM 2110 N N . LYS A 1 277 ? 6.935 -1.104 -34.181 1.00 96.12 277 LYS A N 1
ATOM 2111 C CA . LYS A 1 277 ? 6.031 -2.177 -34.583 1.00 96.12 277 LYS A CA 1
ATOM 2112 C C . LYS A 1 277 ? 5.069 -2.494 -33.447 1.00 96.12 277 LYS A C 1
ATOM 2114 O O . LYS A 1 277 ? 5.482 -2.651 -32.308 1.00 96.12 277 LYS A O 1
ATOM 2119 N N . GLN A 1 278 ? 3.785 -2.629 -33.757 1.00 95.31 278 GLN A N 1
ATOM 2120 C CA . GLN A 1 278 ? 2.847 -3.219 -32.808 1.00 95.31 278 GLN A CA 1
ATOM 2121 C C . GLN A 1 278 ? 3.040 -4.738 -32.783 1.00 95.31 278 GLN A C 1
ATOM 2123 O O . GLN A 1 278 ? 3.050 -5.382 -33.836 1.00 95.31 278 GLN A O 1
ATOM 2128 N N . LEU A 1 279 ? 3.188 -5.297 -31.587 1.00 92.62 279 LEU A N 1
ATOM 2129 C CA . LEU A 1 279 ? 3.247 -6.738 -31.358 1.00 92.62 279 LEU A CA 1
ATOM 2130 C C . LEU A 1 279 ? 1.880 -7.300 -30.981 1.00 92.62 279 LEU A C 1
ATOM 2132 O O . LEU A 1 279 ? 1.477 -8.335 -31.508 1.00 92.62 279 LEU A O 1
ATOM 2136 N N . GLU A 1 280 ? 1.171 -6.600 -30.095 1.00 92.44 280 GLU A N 1
ATOM 2137 C CA . GLU A 1 280 ? -0.108 -7.038 -29.537 1.00 92.44 280 GLU A CA 1
ATOM 2138 C C . GLU A 1 280 ? -1.111 -5.882 -29.454 1.00 92.44 280 GLU A C 1
ATOM 2140 O O . GLU A 1 280 ? -0.742 -4.701 -29.437 1.00 92.44 280 GLU A O 1
ATOM 2145 N N . GLY A 1 281 ? -2.392 -6.237 -29.381 1.00 90.69 281 GLY A N 1
ATOM 2146 C CA . GLY A 1 281 ? -3.499 -5.312 -29.160 1.00 90.69 281 GLY A CA 1
ATOM 2147 C C . GLY A 1 281 ? -4.404 -5.080 -30.375 1.00 90.69 281 GLY A C 1
ATOM 2148 O O . GLY A 1 281 ? -4.209 -5.682 -31.435 1.00 90.69 281 GLY A O 1
ATOM 2149 N N . PRO A 1 282 ? -5.424 -4.220 -30.225 1.00 90.62 282 PRO A N 1
ATOM 2150 C CA . PRO A 1 282 ? -6.382 -3.915 -31.286 1.00 90.62 282 PRO A CA 1
ATOM 2151 C C . PRO A 1 282 ? -5.750 -3.247 -32.521 1.00 90.62 282 PRO A C 1
ATOM 2153 O O . PRO A 1 282 ? -4.716 -2.585 -32.438 1.00 90.62 282 PRO A O 1
ATOM 2156 N N . GLY A 1 283 ? -6.397 -3.396 -33.682 1.00 89.69 283 GLY A N 1
ATOM 2157 C CA . GLY A 1 283 ? -6.053 -2.674 -34.915 1.00 89.69 283 GLY A CA 1
ATOM 2158 C C . GLY A 1 283 ? -6.870 -1.386 -35.099 1.00 89.69 283 GLY A C 1
ATOM 2159 O O . GLY A 1 283 ? -7.630 -0.985 -34.228 1.00 89.69 283 GLY A O 1
ATOM 2160 N N . GLY A 1 284 ? -6.746 -0.735 -36.261 1.00 83.00 284 GLY A N 1
ATOM 2161 C CA . GLY A 1 284 ? -7.620 0.390 -36.652 1.00 83.00 284 GLY A CA 1
ATOM 2162 C C . GLY A 1 284 ? -7.183 1.789 -36.189 1.00 83.00 284 GLY A C 1
ATOM 2163 O O . GLY A 1 284 ? -7.799 2.780 -36.589 1.00 83.00 284 GLY A O 1
ATOM 2164 N N . TYR A 1 285 ? -6.094 1.892 -35.427 1.00 90.56 285 TYR A N 1
ATOM 2165 C CA . TYR A 1 285 ? -5.455 3.160 -35.071 1.00 90.56 285 TYR A CA 1
ATOM 2166 C C . TYR A 1 285 ? -4.619 3.726 -36.236 1.00 90.56 285 TYR A C 1
ATOM 2168 O O . TYR A 1 285 ? -4.277 3.039 -37.202 1.00 90.56 285 TYR A O 1
ATOM 2176 N N . ARG A 1 286 ? -4.282 5.016 -36.159 1.00 91.19 286 ARG A N 1
ATOM 2177 C CA . ARG A 1 286 ? -3.388 5.715 -37.090 1.00 91.19 286 ARG A CA 1
ATOM 2178 C C . ARG A 1 286 ? -2.032 5.935 -36.441 1.00 91.19 286 ARG A C 1
ATOM 2180 O O . ARG A 1 286 ? -1.945 6.479 -35.343 1.00 91.19 286 ARG A O 1
ATOM 2187 N N . ILE A 1 287 ? -0.984 5.564 -37.164 1.00 93.19 287 ILE A N 1
ATOM 2188 C CA . ILE A 1 287 ? 0.408 5.711 -36.748 1.00 93.19 287 ILE A CA 1
ATOM 2189 C C . ILE A 1 287 ? 1.083 6.799 -37.584 1.00 93.19 287 ILE A C 1
ATOM 2191 O O . ILE A 1 287 ? 0.885 6.885 -38.796 1.00 93.19 287 ILE A O 1
ATOM 2195 N N . SER A 1 288 ? 1.882 7.641 -36.941 1.00 94.81 288 SER A N 1
ATOM 2196 C CA . SER A 1 288 ? 2.787 8.572 -37.619 1.00 94.81 288 SER A CA 1
ATOM 2197 C C . SER A 1 288 ? 4.098 8.657 -36.848 1.00 94.81 288 SER A C 1
ATOM 2199 O O . SER A 1 288 ? 4.091 8.561 -35.623 1.00 94.81 288 SER A O 1
ATOM 2201 N N . GLY A 1 289 ? 5.218 8.785 -37.561 1.00 94.44 289 GLY A N 1
ATOM 2202 C CA . GLY A 1 289 ? 6.545 8.700 -36.943 1.00 94.44 289 GLY A CA 1
ATOM 2203 C C . GLY A 1 289 ? 6.996 7.269 -36.626 1.00 94.44 289 GLY A C 1
ATOM 2204 O O . GLY A 1 289 ? 7.818 7.068 -35.740 1.00 94.44 289 GLY A O 1
ATOM 2205 N N . SER A 1 290 ? 6.491 6.255 -37.345 1.00 95.00 290 SER A N 1
ATOM 2206 C CA . SER A 1 290 ? 6.883 4.846 -37.139 1.00 95.00 290 SER A CA 1
ATOM 2207 C C . SER A 1 290 ? 8.363 4.572 -37.392 1.00 95.00 290 SER A C 1
ATOM 2209 O O . SER A 1 290 ? 8.863 3.533 -36.988 1.00 95.00 290 SER A O 1
ATOM 2211 N N . ASN A 1 291 ? 9.058 5.489 -38.059 1.00 96.00 291 ASN A N 1
ATOM 2212 C CA . ASN A 1 291 ? 10.490 5.445 -38.315 1.00 96.00 291 ASN A CA 1
ATOM 2213 C C . ASN A 1 291 ? 11.265 6.576 -37.613 1.00 96.00 291 ASN A C 1
ATOM 2215 O O . ASN A 1 291 ? 12.377 6.908 -38.017 1.00 96.00 291 ASN A O 1
ATOM 2219 N N . THR A 1 292 ? 10.670 7.204 -36.597 1.00 95.44 292 THR A N 1
ATOM 2220 C CA . THR A 1 292 ? 11.283 8.289 -35.819 1.00 95.44 292 THR A CA 1
ATOM 2221 C C . THR A 1 292 ? 11.310 7.940 -34.335 1.00 95.44 292 THR A C 1
ATOM 2223 O O . THR A 1 292 ? 10.608 7.034 -33.895 1.00 95.44 292 THR A O 1
ATOM 2226 N N . GLU A 1 293 ? 12.089 8.675 -33.541 1.00 93.94 293 GLU A N 1
ATOM 2227 C CA . GLU A 1 293 ? 12.139 8.501 -32.080 1.00 93.94 293 GLU A CA 1
ATOM 2228 C C . GLU A 1 293 ? 10.773 8.709 -31.414 1.00 93.94 293 GLU A C 1
ATOM 2230 O O . GLU A 1 293 ? 10.451 8.027 -30.451 1.00 93.94 293 GLU A O 1
ATOM 2235 N N . LYS A 1 294 ? 9.940 9.608 -31.950 1.00 95.88 294 LYS A N 1
ATOM 2236 C CA . LYS A 1 294 ? 8.601 9.889 -31.421 1.00 95.88 294 LYS A CA 1
ATOM 2237 C C . LYS A 1 294 ? 7.531 9.208 -32.259 1.00 95.88 294 LYS A C 1
ATOM 2239 O O . LYS A 1 294 ? 7.347 9.557 -33.426 1.00 95.88 294 LYS A O 1
ATOM 2244 N N . LEU A 1 295 ? 6.795 8.282 -31.654 1.00 96.50 295 LEU A N 1
ATOM 2245 C CA . LEU A 1 295 ? 5.654 7.629 -32.282 1.00 96.50 295 LEU A CA 1
ATOM 2246 C C . LEU A 1 295 ? 4.360 8.296 -31.845 1.00 96.50 295 LEU A C 1
ATOM 2248 O O . LEU A 1 295 ? 4.011 8.266 -30.670 1.00 96.50 295 LEU A O 1
ATOM 2252 N N . LYS A 1 296 ? 3.595 8.830 -32.794 1.00 96.88 296 LYS A N 1
ATOM 2253 C CA . LYS A 1 296 ? 2.252 9.345 -32.521 1.00 96.88 296 LYS A CA 1
ATOM 2254 C C . LYS A 1 296 ? 1.207 8.322 -32.925 1.00 96.88 296 LYS A C 1
ATOM 2256 O O . LYS A 1 296 ? 1.043 8.026 -34.113 1.00 96.88 296 LYS A O 1
ATOM 2261 N N . LEU A 1 297 ? 0.479 7.839 -31.929 1.00 97.12 297 LEU A N 1
ATOM 2262 C CA . LEU A 1 297 ? -0.684 6.977 -32.072 1.00 97.12 297 LEU A CA 1
ATOM 2263 C C . LEU A 1 297 ? -1.943 7.838 -31.975 1.00 97.12 297 LEU A C 1
ATOM 2265 O O . LEU A 1 297 ? -2.036 8.695 -31.104 1.00 97.12 297 LEU A O 1
ATOM 2269 N N . ASN A 1 298 ? -2.897 7.633 -32.879 1.00 95.75 298 ASN A N 1
ATOM 2270 C CA . ASN A 1 298 ? -4.190 8.323 -32.901 1.00 95.75 298 ASN A CA 1
ATOM 2271 C C . ASN A 1 298 ? -5.300 7.321 -33.216 1.00 95.75 298 ASN A C 1
ATOM 2273 O O . ASN A 1 298 ? -5.027 6.293 -33.830 1.00 95.75 298 ASN A O 1
ATOM 2277 N N . ASN A 1 299 ? -6.554 7.642 -32.898 1.00 95.50 299 ASN A N 1
ATOM 2278 C CA . ASN A 1 299 ? -7.697 6.741 -33.097 1.00 95.50 299 ASN A CA 1
ATOM 2279 C C . ASN A 1 299 ? -7.523 5.385 -32.393 1.00 95.50 299 ASN A C 1
ATOM 2281 O O . ASN A 1 299 ? -7.955 4.355 -32.911 1.00 95.50 299 ASN A O 1
ATOM 2285 N N . LEU A 1 300 ? -6.858 5.375 -31.239 1.00 94.19 300 LEU A N 1
ATOM 2286 C CA . LEU A 1 300 ? -6.789 4.190 -30.400 1.00 94.19 300 LEU A CA 1
ATOM 2287 C C . LEU A 1 300 ? -8.192 3.811 -29.904 1.00 94.19 300 LEU A C 1
ATOM 2289 O O . LEU A 1 300 ? -9.012 4.669 -29.585 1.00 94.19 300 LEU A O 1
ATOM 2293 N N . GLN A 1 301 ? -8.466 2.516 -29.852 1.00 92.31 301 GLN A N 1
ATOM 2294 C CA . GLN A 1 301 ? -9.674 1.944 -29.257 1.00 92.31 301 GLN A CA 1
ATOM 2295 C C . GLN A 1 301 ? -9.342 1.355 -27.885 1.00 92.31 301 GLN A C 1
ATOM 2297 O O . GLN A 1 301 ? -8.170 1.130 -27.588 1.00 92.31 301 GLN A O 1
ATOM 2302 N N . GLU A 1 302 ? -10.356 1.086 -27.067 1.00 87.88 302 GLU A N 1
ATOM 2303 C CA . GLU A 1 302 ? -10.178 0.371 -25.802 1.00 87.88 302 GLU A CA 1
ATOM 2304 C C . GLU A 1 302 ? -9.383 -0.933 -25.999 1.00 87.88 302 GLU A C 1
ATOM 2306 O O . GLU A 1 302 ? -9.629 -1.692 -26.938 1.00 87.88 302 GLU A O 1
ATOM 2311 N N . GLY A 1 303 ? -8.420 -1.180 -25.112 1.00 82.06 303 GLY A N 1
ATOM 2312 C CA . GLY A 1 303 ? -7.585 -2.373 -25.121 1.00 82.06 303 GLY A CA 1
ATOM 2313 C C . GLY A 1 303 ? -6.161 -2.109 -24.641 1.00 82.06 303 GLY A C 1
ATOM 2314 O O . GLY A 1 303 ? -5.767 -0.979 -24.354 1.00 82.06 303 GLY A O 1
ATOM 2315 N N . VAL A 1 304 ? -5.375 -3.179 -24.561 1.00 87.75 304 VAL A N 1
ATOM 2316 C CA . VAL A 1 304 ? -3.945 -3.122 -24.242 1.00 87.75 304 VAL A CA 1
ATOM 2317 C C . VAL A 1 304 ? -3.157 -3.311 -25.531 1.00 87.75 304 VAL A C 1
ATOM 2319 O O . VAL A 1 304 ? -3.402 -4.262 -26.271 1.00 87.75 304 VAL A O 1
ATOM 2322 N N . TYR A 1 305 ? -2.228 -2.400 -25.799 1.00 92.62 305 TYR A N 1
ATOM 2323 C CA . TYR A 1 305 ? -1.348 -2.424 -26.959 1.00 92.62 305 TYR A CA 1
ATOM 2324 C C . TYR A 1 305 ? 0.087 -2.603 -26.487 1.00 92.62 305 TYR A C 1
ATOM 2326 O O . TYR A 1 305 ? 0.526 -1.897 -25.583 1.00 92.62 305 TYR A O 1
ATOM 2334 N N . VAL A 1 306 ? 0.832 -3.489 -27.140 1.00 92.62 306 VAL A N 1
ATOM 2335 C CA . VAL A 1 306 ? 2.273 -3.635 -26.913 1.00 92.62 306 VAL A CA 1
ATOM 2336 C C . VAL A 1 306 ? 2.989 -3.177 -28.173 1.00 92.62 306 VAL A C 1
ATOM 2338 O O . VAL A 1 306 ? 2.814 -3.770 -29.242 1.00 92.62 306 VAL A O 1
ATOM 2341 N N . PHE A 1 307 ? 3.777 -2.112 -28.054 1.00 95.38 307 PHE A N 1
ATOM 2342 C CA . PHE A 1 307 ? 4.618 -1.590 -29.126 1.00 95.38 307 PHE A CA 1
ATOM 2343 C C . PHE A 1 307 ? 6.079 -1.912 -28.846 1.00 95.38 307 PHE A C 1
ATOM 2345 O O . PHE A 1 307 ? 6.534 -1.825 -27.714 1.00 95.38 307 PHE A O 1
ATOM 2352 N N . GLU A 1 308 ? 6.812 -2.260 -29.893 1.00 96.75 308 GLU A N 1
ATOM 2353 C CA . GLU A 1 308 ? 8.245 -2.512 -29.870 1.00 96.75 308 GLU A CA 1
ATOM 2354 C C . GLU A 1 308 ? 8.944 -1.439 -30.707 1.00 96.75 308 GLU A C 1
ATOM 2356 O O . GLU A 1 308 ? 8.631 -1.264 -31.889 1.00 96.75 308 GLU A O 1
ATOM 2361 N N . LEU A 1 309 ? 9.870 -0.709 -30.091 1.00 96.88 309 LEU A N 1
ATOM 2362 C CA . LEU A 1 309 ? 10.834 0.140 -30.775 1.00 96.88 309 LEU A CA 1
ATOM 2363 C C . LEU A 1 309 ? 12.069 -0.697 -31.071 1.00 96.88 309 LEU A C 1
ATOM 2365 O O . LEU A 1 309 ? 12.827 -1.014 -30.163 1.00 96.88 309 LEU A O 1
ATOM 2369 N N . THR A 1 310 ? 12.297 -1.014 -32.341 1.00 96.25 310 THR A N 1
ATOM 2370 C CA . THR A 1 310 ? 13.582 -1.531 -32.812 1.00 96.25 310 THR A CA 1
ATOM 2371 C C . THR A 1 310 ? 14.428 -0.373 -33.314 1.00 96.25 310 THR A C 1
ATOM 2373 O O . THR A 1 310 ? 13.974 0.387 -34.169 1.00 96.25 310 THR A O 1
ATOM 2376 N N . ILE A 1 311 ? 15.659 -0.243 -32.831 1.00 95.38 311 ILE A N 1
ATOM 2377 C CA . ILE A 1 311 ? 16.651 0.641 -33.442 1.00 95.38 311 ILE A CA 1
ATOM 2378 C C . ILE A 1 311 ? 17.734 -0.175 -34.141 1.00 95.38 311 ILE A C 1
ATOM 2380 O O . ILE A 1 311 ? 18.107 -1.241 -33.654 1.00 95.38 311 ILE A O 1
ATOM 2384 N N . THR A 1 312 ? 18.212 0.310 -35.288 1.00 94.31 312 THR A N 1
ATOM 2385 C CA . THR A 1 312 ? 19.282 -0.321 -36.082 1.00 94.31 312 THR A CA 1
ATOM 2386 C C . THR A 1 312 ? 20.416 0.671 -36.301 1.00 94.31 312 THR A C 1
ATOM 2388 O O . THR A 1 312 ? 20.158 1.749 -36.843 1.00 94.31 312 THR A O 1
ATOM 2391 N N . ASP A 1 313 ? 21.634 0.323 -35.887 1.00 93.25 313 ASP A N 1
ATOM 2392 C CA . ASP A 1 313 ? 22.832 1.146 -36.100 1.00 93.25 313 ASP A CA 1
ATOM 2393 C C . ASP A 1 313 ? 23.340 1.098 -37.556 1.00 93.25 313 ASP A C 1
ATOM 2395 O O . ASP A 1 313 ? 22.813 0.378 -38.412 1.00 93.25 313 ASP A O 1
ATOM 2399 N N . ASN A 1 314 ? 24.384 1.877 -37.854 1.00 90.81 314 ASN A N 1
ATOM 2400 C CA . ASN A 1 314 ? 25.033 1.893 -39.170 1.00 90.81 314 ASN A CA 1
ATOM 2401 C C . ASN A 1 314 ? 25.774 0.593 -39.528 1.00 90.81 314 ASN A C 1
ATOM 2403 O O . ASN A 1 314 ? 26.073 0.382 -40.705 1.00 90.81 314 ASN A O 1
ATOM 2407 N N . ASP A 1 315 ? 26.052 -0.263 -38.546 1.00 88.75 315 ASP A N 1
ATOM 2408 C CA . ASP A 1 315 ? 26.716 -1.556 -38.720 1.00 88.75 315 ASP A CA 1
ATOM 2409 C C . ASP A 1 315 ? 25.705 -2.712 -38.877 1.00 88.75 315 ASP A C 1
ATOM 2411 O O . ASP A 1 315 ? 26.086 -3.866 -39.089 1.00 88.75 315 ASP A O 1
ATOM 2415 N N . GLY A 1 316 ? 24.403 -2.403 -38.837 1.00 89.19 316 GLY A N 1
ATOM 2416 C CA . GLY A 1 316 ? 23.298 -3.347 -38.985 1.00 89.19 316 GLY A CA 1
ATOM 2417 C C . GLY A 1 316 ? 22.935 -4.104 -37.705 1.00 89.19 316 GLY A C 1
ATOM 2418 O O . GLY A 1 316 ? 22.130 -5.036 -37.764 1.00 89.19 316 GLY A O 1
ATOM 2419 N N . ASN A 1 317 ? 23.499 -3.739 -36.552 1.00 89.31 317 ASN A N 1
ATOM 2420 C CA . ASN A 1 317 ? 23.094 -4.294 -35.268 1.00 89.31 317 ASN A CA 1
ATOM 2421 C C . ASN A 1 317 ? 21.762 -3.690 -34.834 1.00 89.31 317 ASN A C 1
ATOM 2423 O O . ASN A 1 317 ? 21.510 -2.499 -35.007 1.00 89.31 317 ASN A O 1
ATOM 2427 N N . THR A 1 318 ? 20.925 -4.515 -34.211 1.00 91.44 318 THR A N 1
ATOM 2428 C CA . THR A 1 318 ? 19.589 -4.114 -33.774 1.00 91.44 318 THR A CA 1
ATOM 2429 C C . THR A 1 318 ? 19.405 -4.312 -32.280 1.00 91.44 318 THR A C 1
ATOM 2431 O O . THR A 1 318 ? 19.844 -5.329 -31.740 1.00 91.44 318 THR A O 1
ATOM 2434 N N . HIS A 1 319 ? 18.669 -3.407 -31.644 1.00 90.00 319 HIS A N 1
ATOM 2435 C CA . HIS A 1 319 ? 18.117 -3.605 -30.306 1.00 90.00 319 HIS A CA 1
ATOM 2436 C C . HIS A 1 319 ? 16.641 -3.243 -30.294 1.00 90.00 319 HIS A C 1
ATOM 2438 O O . HIS A 1 319 ? 16.230 -2.348 -31.030 1.00 90.00 319 HIS A O 1
ATOM 2444 N N . ALA A 1 320 ? 15.860 -3.928 -29.466 1.00 91.25 320 ALA A N 1
ATOM 2445 C CA . ALA A 1 320 ? 14.432 -3.704 -29.345 1.00 91.25 320 ALA A CA 1
ATOM 2446 C C . ALA A 1 320 ? 14.055 -3.455 -27.884 1.00 91.25 320 ALA A C 1
ATOM 2448 O O . ALA A 1 320 ? 14.559 -4.140 -27.003 1.00 91.25 320 ALA A O 1
ATOM 2449 N N . ASP A 1 321 ? 13.171 -2.493 -27.650 1.00 90.06 321 ASP A N 1
ATOM 2450 C CA . ASP A 1 321 ? 12.551 -2.241 -26.347 1.00 90.06 321 ASP A CA 1
ATOM 2451 C C . ASP A 1 321 ? 11.035 -2.125 -26.517 1.00 90.06 321 ASP A C 1
ATOM 2453 O O . ASP A 1 321 ? 10.549 -1.768 -27.596 1.00 90.06 321 ASP A O 1
ATOM 2457 N N . ARG A 1 322 ? 10.274 -2.461 -25.475 1.00 92.00 322 ARG A N 1
ATOM 2458 C CA . ARG A 1 322 ? 8.814 -2.550 -25.527 1.00 92.00 322 ARG A CA 1
ATOM 2459 C C . ARG A 1 322 ? 8.163 -1.564 -24.578 1.00 92.00 322 ARG A C 1
ATOM 2461 O O . ARG A 1 322 ? 8.627 -1.350 -23.470 1.00 92.00 322 ARG A O 1
ATOM 2468 N N . VAL A 1 323 ? 7.028 -1.032 -25.011 1.00 90.69 323 VAL A N 1
ATOM 2469 C CA . VAL A 1 323 ? 6.172 -0.162 -24.210 1.00 90.69 323 VAL A CA 1
ATOM 2470 C C . VAL A 1 323 ? 4.722 -0.604 -24.332 1.00 90.69 323 VAL A C 1
ATOM 2472 O O . VAL A 1 323 ? 4.221 -0.909 -25.423 1.00 90.69 323 VAL A O 1
ATOM 2475 N N . THR A 1 324 ? 4.040 -0.628 -23.196 1.00 88.50 324 THR A N 1
ATOM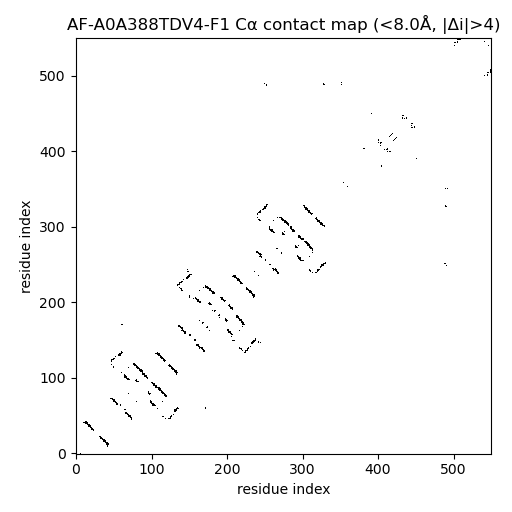 2476 C CA . THR A 1 324 ? 2.629 -0.975 -23.090 1.00 88.50 324 THR A CA 1
ATOM 2477 C C . THR A 1 324 ? 1.789 0.294 -23.064 1.00 88.50 324 THR A C 1
ATOM 2479 O O . THR A 1 324 ? 2.011 1.195 -22.257 1.00 88.50 324 THR A O 1
ATOM 2482 N N . VAL A 1 325 ? 0.782 0.362 -23.932 1.00 90.38 325 VAL A N 1
ATOM 2483 C CA . VAL A 1 325 ? -0.247 1.404 -23.912 1.00 90.38 325 VAL A CA 1
ATOM 2484 C C . VAL A 1 325 ? -1.566 0.769 -23.515 1.00 90.38 325 VAL A C 1
ATOM 2486 O O . VAL A 1 325 ? -2.138 -0.019 -24.263 1.00 90.38 325 VAL A O 1
ATOM 2489 N N . THR A 1 326 ? -2.071 1.137 -22.346 1.00 83.50 326 THR A N 1
ATOM 2490 C CA . THR A 1 326 ? -3.400 0.733 -21.890 1.00 83.50 326 THR A CA 1
ATOM 2491 C C . THR A 1 326 ? -4.396 1.830 -22.242 1.00 83.50 326 THR A C 1
ATOM 2493 O O . THR A 1 326 ? -4.288 2.959 -21.768 1.00 83.50 326 THR A O 1
ATOM 2496 N N . VAL A 1 327 ? -5.369 1.510 -23.089 1.00 86.06 327 VAL A N 1
ATOM 2497 C CA . VAL A 1 327 ? -6.447 2.418 -23.486 1.00 86.06 327 VAL A CA 1
ATOM 2498 C C . VAL A 1 327 ? -7.712 1.936 -22.824 1.00 86.06 327 VAL A C 1
ATOM 2500 O O . VAL A 1 327 ? -8.192 0.834 -23.074 1.00 86.06 327 VAL A O 1
ATOM 2503 N N . LEU A 1 328 ? -8.244 2.767 -21.950 1.00 75.25 328 LEU A N 1
ATOM 2504 C CA . LEU A 1 328 ? -9.399 2.406 -21.156 1.00 75.25 328 LEU A CA 1
ATOM 2505 C C . LEU A 1 328 ? -10.682 2.931 -21.796 1.00 75.25 328 LEU A C 1
ATOM 2507 O O . LEU A 1 328 ? -10.630 3.966 -22.474 1.00 75.25 328 LEU A O 1
ATOM 2511 N N . PRO A 1 329 ? -11.819 2.243 -21.572 1.00 71.38 329 PRO A N 1
ATOM 2512 C CA . PRO A 1 329 ? -13.087 2.614 -22.180 1.00 71.38 329 PRO A CA 1
ATOM 2513 C C . PRO A 1 329 ? -13.465 4.043 -21.827 1.00 71.38 329 PRO A C 1
ATOM 2515 O O . PRO A 1 329 ? -13.063 4.583 -20.784 1.00 71.38 329 PRO A O 1
ATOM 2518 N N . GLU A 1 330 ? -14.292 4.638 -22.683 1.00 75.19 330 GLU A N 1
ATOM 2519 C CA . GLU A 1 330 ? -14.925 5.898 -22.328 1.00 75.19 330 GLU A CA 1
ATOM 2520 C C . GLU A 1 330 ? -15.804 5.621 -21.110 1.00 75.19 330 GLU A C 1
ATOM 2522 O O . GLU A 1 330 ? -16.450 4.570 -21.049 1.00 75.19 330 GLU A O 1
ATOM 2527 N N . PRO A 1 331 ? -15.819 6.497 -20.099 1.00 56.06 331 PRO A N 1
ATOM 2528 C CA . PRO A 1 331 ? -16.807 6.379 -19.044 1.00 56.06 331 PRO A CA 1
ATOM 2529 C C . PRO A 1 331 ? -18.212 6.386 -19.660 1.00 56.06 331 PRO A C 1
ATOM 2531 O O . PRO A 1 331 ? -18.703 7.421 -20.105 1.00 56.06 331 PRO A O 1
ATOM 2534 N N . HIS A 1 332 ? -18.858 5.219 -19.688 1.00 48.06 332 HIS A N 1
ATOM 2535 C CA . HIS A 1 332 ? -20.233 5.088 -20.144 1.00 48.06 332 HIS A CA 1
ATOM 2536 C C . HIS A 1 332 ? -21.165 5.820 -19.178 1.00 48.06 332 HIS A C 1
ATOM 2538 O O . HIS A 1 332 ? -21.202 5.535 -17.979 1.00 48.06 332 HIS A O 1
ATOM 2544 N N . TYR A 1 333 ? -21.930 6.767 -19.717 1.00 39.72 333 TYR A N 1
ATOM 2545 C CA . TYR A 1 333 ? -23.009 7.417 -18.991 1.00 39.72 333 TYR A CA 1
ATOM 2546 C C . TYR A 1 333 ? -24.209 6.471 -18.952 1.00 39.72 333 TYR A C 1
ATOM 2548 O O . TYR A 1 333 ? -24.795 6.181 -19.993 1.00 39.72 333 TYR A O 1
ATOM 2556 N N . ILE A 1 334 ? -24.560 5.981 -17.764 1.00 37.44 334 ILE A N 1
ATOM 2557 C CA . ILE A 1 334 ? -25.829 5.284 -17.559 1.00 37.44 334 ILE A CA 1
ATOM 2558 C C . ILE A 1 334 ? -26.856 6.337 -17.147 1.00 37.44 334 ILE A C 1
ATOM 2560 O O . ILE A 1 334 ? -26.685 6.986 -16.111 1.00 37.44 334 ILE A O 1
ATOM 2564 N N . ASP A 1 335 ? -27.903 6.511 -17.956 1.00 39.69 335 ASP A N 1
ATOM 2565 C CA . ASP A 1 335 ? -29.080 7.262 -17.527 1.00 39.69 335 ASP A CA 1
ATOM 2566 C C . ASP A 1 335 ? -29.698 6.521 -16.325 1.00 39.69 335 ASP A C 1
ATOM 2568 O O . ASP A 1 335 ? -29.978 5.322 -16.430 1.00 39.69 335 ASP A O 1
ATOM 2572 N N . PRO A 1 336 ? -29.912 7.183 -15.173 1.00 39.50 336 PRO A N 1
ATOM 2573 C CA . PRO A 1 336 ? -30.588 6.577 -14.031 1.00 39.50 336 PRO A CA 1
ATOM 2574 C C . PRO A 1 336 ? -31.929 5.903 -14.375 1.00 39.50 336 PRO A C 1
ATOM 2576 O O . PRO A 1 336 ? -32.324 4.967 -13.680 1.00 39.50 336 PRO A O 1
ATOM 2579 N N . ALA A 1 337 ? -32.618 6.341 -15.437 1.00 38.59 337 ALA A N 1
ATOM 2580 C CA . ALA A 1 337 ? -33.857 5.734 -15.920 1.00 38.59 337 ALA A CA 1
ATOM 2581 C C . ALA A 1 337 ? -33.650 4.351 -16.574 1.00 38.59 337 ALA A C 1
ATOM 2583 O O . ALA A 1 337 ? -34.484 3.463 -16.391 1.00 38.59 337 ALA A O 1
ATOM 2584 N N . ASP A 1 338 ? -32.519 4.118 -17.247 1.00 38.09 338 ASP A N 1
ATOM 2585 C CA . ASP A 1 338 ? -32.207 2.849 -17.929 1.00 38.09 338 ASP A CA 1
ATOM 2586 C C . ASP A 1 338 ? -31.831 1.717 -16.950 1.00 38.09 338 ASP A C 1
ATOM 2588 O O . ASP A 1 338 ? -31.840 0.538 -17.305 1.00 38.09 338 ASP A O 1
ATOM 2592 N N . LEU A 1 339 ? -31.563 2.052 -15.680 1.00 38.53 339 LEU A N 1
ATOM 2593 C CA . LEU A 1 339 ? -31.334 1.085 -14.597 1.00 38.53 339 LEU A CA 1
ATOM 2594 C C . LEU A 1 339 ? -32.622 0.411 -14.096 1.00 38.53 339 LEU A C 1
ATOM 2596 O O . LEU A 1 339 ? -32.545 -0.497 -13.268 1.00 38.53 339 LEU A O 1
ATOM 2600 N N . THR A 1 340 ? -33.800 0.846 -14.560 1.00 35.94 340 THR A N 1
ATOM 2601 C CA . THR A 1 340 ? -35.087 0.386 -14.014 1.00 35.94 340 THR A CA 1
ATOM 2602 C C . THR A 1 340 ? -35.748 -0.766 -14.779 1.00 35.94 340 THR A C 1
ATOM 2604 O O . THR A 1 340 ? -36.650 -1.381 -14.215 1.00 35.94 340 THR A O 1
ATOM 2607 N N . ASP A 1 341 ? -35.288 -1.125 -15.990 1.00 33.56 341 ASP A N 1
ATOM 2608 C CA . ASP A 1 341 ? -36.056 -2.030 -16.875 1.00 33.56 341 ASP A CA 1
ATOM 2609 C C . ASP A 1 341 ? -35.299 -3.246 -17.465 1.00 33.56 341 ASP A C 1
ATOM 2611 O O . ASP A 1 341 ? -35.863 -4.011 -18.251 1.00 33.56 341 ASP A O 1
ATOM 2615 N N . LEU A 1 342 ? -34.045 -3.520 -17.074 1.00 35.47 342 LEU A N 1
ATOM 2616 C CA . LEU A 1 342 ? -33.326 -4.713 -17.562 1.00 35.47 342 LEU A CA 1
ATOM 2617 C C . LEU A 1 342 ? -33.476 -5.930 -16.626 1.00 35.47 342 LEU A C 1
ATOM 2619 O O . LEU A 1 342 ? -32.729 -6.112 -15.670 1.00 35.47 342 LEU A O 1
ATOM 2623 N N . HIS A 1 343 ? -34.409 -6.827 -16.965 1.00 32.50 343 HIS A N 1
ATOM 2624 C CA . HIS A 1 343 ? -34.554 -8.176 -16.381 1.00 32.50 343 HIS A CA 1
ATOM 2625 C C . HIS A 1 343 ? -33.634 -9.243 -17.023 1.00 32.50 343 HIS A C 1
ATOM 2627 O O . HIS A 1 343 ? -33.860 -10.443 -16.851 1.00 32.50 343 HIS A O 1
ATOM 2633 N N . GLN A 1 344 ? -32.596 -8.851 -17.769 1.00 32.34 344 GLN A N 1
ATOM 2634 C CA . GLN A 1 344 ? -31.585 -9.790 -18.276 1.00 32.34 344 GLN A CA 1
ATOM 2635 C C . GLN A 1 344 ? -30.289 -9.700 -17.459 1.00 32.34 344 GLN A C 1
ATOM 2637 O O . GLN A 1 344 ? -29.976 -8.621 -16.957 1.00 32.34 344 GLN A O 1
ATOM 2642 N N . PRO A 1 345 ? -29.534 -10.807 -17.296 1.00 31.58 345 PRO A N 1
ATOM 2643 C CA . PRO A 1 345 ? -28.308 -10.797 -16.511 1.00 31.58 345 PRO A CA 1
ATOM 2644 C C . PRO A 1 345 ? -27.307 -9.839 -17.158 1.00 31.58 345 PRO A C 1
ATOM 2646 O O . PRO A 1 345 ? -26.850 -10.075 -18.274 1.00 31.58 345 PRO A O 1
ATOM 2649 N N . ILE A 1 346 ? -27.006 -8.750 -16.459 1.00 35.41 346 ILE A N 1
ATOM 2650 C CA . ILE A 1 346 ? -26.040 -7.738 -16.879 1.00 35.41 346 ILE A CA 1
ATOM 2651 C C . ILE A 1 346 ? -24.646 -8.378 -16.878 1.00 35.41 346 ILE A C 1
ATOM 2653 O O . ILE A 1 346 ? -24.260 -9.044 -15.912 1.00 35.41 346 ILE A O 1
ATOM 2657 N N . ASP A 1 347 ? -23.924 -8.207 -17.983 1.00 34.03 347 ASP A N 1
ATOM 2658 C CA . ASP A 1 347 ? -22.600 -8.782 -18.210 1.00 34.03 347 ASP A CA 1
ATOM 2659 C C . ASP A 1 347 ? -21.574 -8.264 -17.183 1.00 34.03 347 ASP A C 1
ATOM 2661 O O . ASP A 1 347 ? -21.624 -7.115 -16.737 1.00 34.03 347 ASP A O 1
ATOM 2665 N N . LYS A 1 348 ? -20.633 -9.120 -16.778 1.00 30.97 348 LYS A N 1
ATOM 2666 C CA . LYS A 1 348 ? -19.693 -8.872 -15.664 1.00 30.97 348 LYS A CA 1
ATOM 2667 C C . LYS A 1 348 ? -18.657 -7.790 -15.977 1.00 30.97 348 LYS A C 1
ATOM 2669 O O . LYS A 1 348 ? -18.002 -7.283 -15.064 1.00 30.97 348 LYS A O 1
ATOM 2674 N N . ASP A 1 349 ? -18.568 -7.410 -17.244 1.00 32.41 349 ASP A N 1
ATOM 2675 C CA . ASP A 1 349 ? -17.683 -6.367 -17.751 1.00 32.41 349 ASP A CA 1
ATOM 2676 C C . ASP A 1 349 ? -18.350 -4.974 -17.765 1.00 32.41 349 ASP A C 1
ATOM 2678 O O . ASP A 1 349 ? -17.686 -3.976 -18.026 1.00 32.41 349 ASP A O 1
ATOM 2682 N N . MET A 1 350 ? -19.642 -4.873 -17.409 1.00 28.31 350 MET A N 1
ATOM 2683 C CA . MET A 1 350 ? -20.446 -3.648 -17.553 1.00 28.31 350 MET A CA 1
ATOM 2684 C C . MET A 1 350 ? -20.527 -2.739 -16.308 1.00 28.31 350 MET A C 1
ATOM 2686 O O . MET A 1 350 ? -21.127 -1.668 -16.378 1.00 28.31 350 MET A O 1
ATOM 2690 N N . ILE A 1 351 ? -19.964 -3.123 -15.154 1.00 31.55 351 ILE A N 1
ATOM 2691 C CA . ILE A 1 351 ? -20.130 -2.362 -13.899 1.00 31.55 351 ILE A CA 1
ATOM 2692 C C . ILE A 1 351 ? -18.832 -1.643 -13.516 1.00 31.55 351 ILE A C 1
ATOM 2694 O O . ILE A 1 351 ? -17.944 -2.201 -12.872 1.00 31.55 351 ILE A O 1
ATOM 2698 N N . GLY A 1 352 ? -18.760 -0.364 -13.881 1.00 31.38 352 GLY A N 1
ATOM 2699 C CA . GLY A 1 352 ? -17.751 0.586 -13.419 1.00 31.38 352 GLY A CA 1
ATOM 2700 C C . GLY A 1 352 ? -18.394 1.883 -12.932 1.00 31.38 352 GLY A C 1
ATOM 2701 O O . GLY A 1 352 ? -18.346 2.882 -13.633 1.00 31.38 352 GLY A O 1
ATOM 2702 N N . ILE A 1 353 ? -19.007 1.888 -11.745 1.00 33.72 353 ILE A N 1
ATOM 2703 C CA . ILE A 1 353 ? -19.443 3.109 -11.034 1.00 33.72 353 ILE A CA 1
ATOM 2704 C C . ILE A 1 353 ? -19.256 2.813 -9.523 1.00 33.72 353 ILE A C 1
ATOM 2706 O O . ILE A 1 353 ? -19.486 1.681 -9.113 1.00 33.72 353 ILE A O 1
ATOM 2710 N N . ILE A 1 354 ? -18.789 3.670 -8.602 1.00 32.69 354 ILE A N 1
ATOM 2711 C CA . ILE A 1 354 ? -18.865 5.127 -8.408 1.00 32.69 354 ILE A CA 1
ATOM 2712 C C . ILE A 1 354 ? -17.720 5.542 -7.467 1.00 32.69 354 ILE A C 1
ATOM 2714 O O . ILE A 1 354 ? -17.666 4.978 -6.382 1.00 32.69 354 ILE A O 1
ATOM 2718 N N . ILE A 1 355 ? -16.930 6.589 -7.767 1.00 30.56 355 ILE A N 1
ATOM 2719 C CA . ILE A 1 355 ? -16.478 7.551 -6.731 1.00 30.56 355 ILE A CA 1
ATOM 2720 C C . ILE A 1 355 ? -16.352 8.949 -7.355 1.00 30.56 355 ILE A C 1
ATOM 2722 O O . ILE A 1 355 ? -15.368 9.266 -8.019 1.00 30.56 355 ILE A O 1
ATOM 2726 N N . ASN A 1 356 ? -17.344 9.809 -7.108 1.00 23.59 356 ASN A N 1
ATOM 2727 C CA . ASN A 1 356 ? -17.176 11.257 -7.205 1.00 23.59 356 ASN A CA 1
ATOM 2728 C C . ASN A 1 356 ? -18.022 11.965 -6.131 1.00 23.59 356 ASN A C 1
ATOM 2730 O O . ASN A 1 356 ? -19.043 11.447 -5.676 1.00 23.59 356 ASN A O 1
ATOM 2734 N N . LYS A 1 357 ? -17.563 13.155 -5.742 1.00 29.64 357 LYS A N 1
ATOM 2735 C CA . LYS A 1 357 ? -17.838 13.955 -4.529 1.00 29.64 357 LYS A CA 1
ATOM 2736 C C . LYS A 1 357 ? -19.318 14.248 -4.179 1.00 29.64 357 LYS A C 1
ATOM 2738 O O . LYS A 1 357 ? -19.568 14.823 -3.131 1.00 29.64 357 LYS A O 1
ATOM 2743 N N . LYS A 1 358 ? -20.278 13.852 -5.026 1.00 29.45 358 LYS A N 1
ATOM 2744 C CA . LYS A 1 358 ? -21.738 14.020 -4.850 1.00 29.45 358 LYS A CA 1
ATOM 2745 C C . LYS A 1 358 ? -22.455 12.806 -4.233 1.00 29.45 358 LYS A C 1
ATOM 2747 O O . LYS A 1 358 ? -23.562 12.962 -3.738 1.00 29.45 358 LYS A O 1
ATOM 2752 N N . VAL A 1 359 ? -21.868 11.603 -4.241 1.00 30.02 359 VAL A N 1
ATOM 2753 C CA . VAL A 1 359 ? -22.517 10.409 -3.639 1.00 30.02 359 VAL A CA 1
ATOM 2754 C C . VAL A 1 359 ? -22.412 10.390 -2.111 1.00 30.02 359 VAL A C 1
ATOM 2756 O O . VAL A 1 359 ? -23.215 9.744 -1.447 1.00 30.02 359 VAL A O 1
ATOM 2759 N N . THR A 1 360 ? -21.519 11.198 -1.540 1.00 32.03 360 THR A N 1
ATOM 2760 C CA . THR A 1 360 ? -21.555 11.552 -0.115 1.00 32.03 360 THR A CA 1
ATOM 2761 C C . THR A 1 360 ? -22.860 12.244 0.284 1.00 32.03 360 THR A C 1
ATOM 2763 O O . THR A 1 360 ? -23.319 12.010 1.391 1.00 32.03 360 THR A O 1
ATOM 2766 N N . ASP A 1 361 ? -23.505 13.004 -0.606 1.00 29.19 361 ASP A N 1
ATOM 2767 C CA . ASP A 1 361 ? -24.683 13.810 -0.247 1.00 29.19 361 ASP A CA 1
ATOM 2768 C C . ASP A 1 361 ? -26.003 13.021 -0.350 1.00 29.19 361 ASP A C 1
ATOM 2770 O O . ASP A 1 361 ? -26.921 13.249 0.429 1.00 29.19 361 ASP A O 1
ATOM 2774 N N . ALA A 1 362 ? -26.089 12.024 -1.239 1.00 29.38 362 ALA A N 1
ATOM 2775 C CA . ALA A 1 362 ? -27.299 11.203 -1.403 1.00 29.38 362 ALA A CA 1
ATOM 2776 C C . ALA A 1 362 ? -27.411 10.057 -0.378 1.00 29.38 362 ALA A C 1
ATOM 2778 O O . ALA A 1 362 ? -28.510 9.632 -0.030 1.00 29.38 362 ALA A O 1
ATOM 2779 N N . VAL A 1 363 ? -26.282 9.566 0.150 1.00 29.67 363 VAL A N 1
ATOM 2780 C CA . VAL A 1 363 ? -26.289 8.589 1.257 1.00 29.67 363 VAL A CA 1
ATOM 2781 C C . VAL A 1 363 ? -26.740 9.252 2.568 1.00 29.67 363 VAL A C 1
ATOM 2783 O O . VAL A 1 363 ? -27.332 8.593 3.420 1.00 29.67 363 VAL A O 1
ATOM 2786 N N . ILE A 1 364 ? -26.540 10.567 2.704 1.00 30.56 364 ILE A N 1
ATOM 2787 C CA . ILE A 1 364 ? -26.980 11.356 3.863 1.00 30.56 364 ILE A CA 1
ATOM 2788 C C . ILE A 1 364 ? -28.509 11.564 3.865 1.00 30.56 364 ILE A C 1
ATOM 2790 O O . ILE A 1 364 ? -29.111 11.606 4.935 1.00 30.56 364 ILE A O 1
ATOM 2794 N N . GLU A 1 365 ? -29.170 11.598 2.702 1.00 27.47 365 GLU A N 1
ATOM 2795 C CA . GLU A 1 365 ? -30.629 11.794 2.599 1.00 27.47 365 GLU A CA 1
ATOM 2796 C C . GLU A 1 365 ? -31.475 10.569 3.011 1.00 27.47 365 GLU A C 1
ATOM 2798 O O . GLU A 1 365 ? -32.644 10.721 3.371 1.00 27.47 365 GLU A O 1
ATOM 2803 N N . MET A 1 366 ? -30.920 9.350 3.024 1.00 25.73 366 MET A N 1
ATOM 2804 C CA . MET A 1 366 ? -31.695 8.126 3.311 1.00 25.73 366 MET A CA 1
ATOM 2805 C C . MET A 1 366 ? -31.668 7.656 4.777 1.00 25.73 366 MET A C 1
ATOM 2807 O O . MET A 1 366 ? -32.357 6.696 5.117 1.00 25.73 366 MET A O 1
ATOM 2811 N N . SER A 1 367 ? -30.946 8.338 5.670 1.00 27.08 367 SER A N 1
ATOM 2812 C CA . SER A 1 367 ? -30.846 7.993 7.098 1.00 27.08 367 SER A CA 1
ATOM 2813 C C . SER A 1 367 ? -31.490 9.080 7.969 1.00 27.08 367 SER A C 1
ATOM 2815 O O . SER A 1 367 ? -30.823 9.783 8.727 1.00 27.08 367 SER A O 1
ATOM 2817 N N . HIS A 1 368 ? -32.806 9.232 7.825 1.00 29.78 368 HIS A N 1
ATOM 2818 C CA . HIS A 1 368 ? -33.655 10.092 8.649 1.00 29.78 368 HIS A CA 1
ATOM 2819 C C . HIS A 1 368 ? -33.624 9.675 10.133 1.00 29.78 368 HIS A C 1
ATOM 2821 O O . HIS A 1 368 ? -34.391 8.806 10.546 1.00 29.78 368 HIS A O 1
ATOM 2827 N N . ASP A 1 369 ? -32.796 10.333 10.945 1.00 29.81 369 ASP A N 1
ATOM 2828 C CA . ASP A 1 369 ? -32.981 10.388 12.398 1.00 29.81 369 ASP A CA 1
ATOM 2829 C C . ASP A 1 369 ? -32.851 11.851 12.867 1.00 29.81 369 ASP A C 1
ATOM 2831 O O . ASP A 1 369 ? -31.763 12.431 12.936 1.00 29.81 369 ASP A O 1
ATOM 2835 N N . ASP A 1 370 ? -34.000 12.455 13.186 1.00 27.59 370 ASP A N 1
ATOM 2836 C CA . ASP A 1 370 ? -34.258 13.889 13.440 1.00 27.59 370 ASP A CA 1
ATOM 2837 C C . ASP A 1 370 ? -33.541 14.501 14.667 1.00 27.59 370 ASP A C 1
ATOM 2839 O O . ASP A 1 370 ? -33.912 15.564 15.166 1.00 27.59 370 ASP A O 1
ATOM 2843 N N . LYS A 1 371 ? -32.493 13.863 15.197 1.00 30.05 371 LYS A N 1
ATOM 2844 C CA . LYS A 1 371 ? -31.727 14.365 16.352 1.00 30.05 371 LYS A CA 1
ATOM 2845 C C . LYS A 1 371 ? -30.375 14.983 16.014 1.00 30.05 371 LYS A C 1
ATOM 2847 O O . LYS A 1 371 ? -29.804 15.635 16.885 1.00 30.05 371 LYS A O 1
ATOM 2852 N N . PHE A 1 372 ? -29.878 14.825 14.787 1.00 28.55 372 PHE A N 1
ATOM 2853 C CA . PHE A 1 372 ? -28.570 15.367 14.383 1.00 28.55 372 PHE A CA 1
ATOM 2854 C C . PHE A 1 372 ? -28.646 16.721 13.650 1.00 28.55 372 PHE A C 1
ATOM 2856 O O . PHE A 1 372 ? -27.633 17.403 13.488 1.00 28.55 372 PHE A O 1
ATOM 2863 N N . LEU A 1 373 ? -29.856 17.161 13.281 1.00 25.41 373 LEU A N 1
ATOM 2864 C CA . LEU A 1 373 ? -30.120 18.430 12.584 1.00 25.41 373 LEU A CA 1
ATOM 2865 C C . LEU A 1 373 ? -29.787 19.693 13.397 1.00 25.41 373 LEU A C 1
ATOM 2867 O O . LEU A 1 373 ? -29.773 20.786 12.848 1.00 25.41 373 LEU A O 1
ATOM 2871 N N . LEU A 1 374 ? -29.456 19.572 14.684 1.00 25.62 374 LEU A N 1
ATOM 2872 C CA . LEU A 1 374 ? -29.029 20.712 15.504 1.00 25.62 374 LEU A CA 1
ATOM 2873 C C . LEU A 1 374 ? -27.506 20.897 15.585 1.00 25.62 374 LEU A C 1
ATOM 2875 O O . LEU A 1 374 ? -27.063 21.864 16.200 1.00 25.62 374 LEU A O 1
ATOM 2879 N N . SER A 1 375 ? -26.697 20.016 14.981 1.00 26.61 375 SER A N 1
ATOM 2880 C CA . SER A 1 375 ? -25.233 20.082 15.132 1.00 26.61 375 SER A CA 1
ATOM 2881 C C . SER A 1 375 ? -24.413 20.141 13.845 1.00 26.61 375 SER A C 1
ATOM 2883 O O . SER A 1 375 ? -23.198 20.287 13.955 1.00 26.61 375 SER A O 1
ATOM 2885 N N . TYR A 1 376 ? -25.010 20.054 12.648 1.00 26.75 376 TYR A N 1
ATOM 2886 C CA . TYR A 1 376 ? -24.220 20.065 11.401 1.00 26.75 376 TYR A CA 1
ATOM 2887 C C . TYR A 1 376 ? -24.691 21.012 10.283 1.00 26.75 376 TYR A C 1
ATOM 2889 O O . TYR A 1 376 ? -24.013 21.113 9.264 1.00 26.75 376 TYR A O 1
ATOM 2897 N N . GLU A 1 377 ? -25.720 21.841 10.502 1.00 27.59 377 GLU A N 1
ATOM 2898 C CA . GLU A 1 377 ? -25.916 23.091 9.732 1.00 27.59 377 GLU A CA 1
ATOM 2899 C C . GLU A 1 377 ? -25.010 24.220 10.252 1.00 27.59 377 GLU A C 1
ATOM 2901 O O . GLU A 1 377 ? -25.402 25.364 10.471 1.00 27.59 377 GLU A O 1
ATOM 2906 N N . ALA A 1 378 ? -23.752 23.872 10.490 1.00 27.70 378 ALA A N 1
ATOM 2907 C CA . ALA A 1 378 ? -22.744 24.775 11.001 1.00 27.70 378 ALA A CA 1
ATOM 2908 C C . ALA A 1 378 ? -21.366 24.384 10.453 1.00 27.70 378 ALA A C 1
ATOM 2910 O O . ALA A 1 378 ? -20.381 24.378 11.190 1.00 27.70 378 ALA A O 1
ATOM 2911 N N . ASN A 1 379 ? -21.254 24.220 9.126 1.00 35.56 379 ASN A N 1
ATOM 2912 C CA . ASN A 1 379 ? -20.088 24.774 8.423 1.00 35.56 379 ASN A CA 1
ATOM 2913 C C . ASN A 1 379 ? -20.147 26.296 8.585 1.00 35.56 379 ASN A C 1
ATOM 2915 O O . ASN A 1 379 ? -20.430 27.061 7.666 1.00 35.56 379 ASN A O 1
ATOM 2919 N N . THR A 1 380 ? -19.962 26.733 9.822 1.00 38.38 380 THR A N 1
ATOM 2920 C CA . THR A 1 380 ? -19.799 28.125 10.155 1.00 38.38 380 THR A CA 1
ATOM 2921 C C . THR A 1 380 ? -18.569 28.566 9.388 1.00 38.38 380 THR A C 1
ATOM 2923 O O . THR A 1 380 ? -17.573 27.842 9.302 1.00 38.38 380 THR A O 1
ATOM 2926 N N . LEU A 1 381 ? -18.618 29.770 8.831 1.00 38.38 381 LEU A N 1
ATOM 2927 C CA . LEU A 1 381 ? -17.444 30.415 8.248 1.00 38.38 381 LEU A CA 1
ATOM 2928 C C . LEU A 1 381 ? -16.218 30.385 9.195 1.00 38.38 381 LEU A C 1
ATOM 2930 O O . LEU A 1 381 ? -15.113 30.637 8.731 1.00 38.38 381 LEU A O 1
ATOM 2934 N N . SER A 1 382 ? -16.394 30.033 10.478 1.00 41.56 382 SER A N 1
ATOM 2935 C CA . SER A 1 382 ? -15.341 29.705 11.437 1.00 41.56 382 SER A CA 1
ATOM 2936 C C . SER A 1 382 ? -14.345 28.644 10.939 1.00 41.56 382 SER A C 1
ATOM 2938 O O . SER A 1 382 ? -13.154 28.862 11.092 1.00 41.56 382 SER A O 1
ATOM 2940 N N . ALA A 1 383 ? -14.761 27.569 10.255 1.00 36.22 383 ALA A N 1
ATOM 2941 C CA . ALA A 1 383 ? -13.840 26.496 9.845 1.00 36.22 383 ALA A CA 1
ATOM 2942 C C . ALA A 1 383 ? -12.936 26.892 8.656 1.00 36.22 383 ALA A C 1
ATOM 2944 O O . ALA A 1 383 ? -11.766 26.525 8.605 1.00 36.22 383 ALA A O 1
ATOM 2945 N N . LEU A 1 384 ? -13.451 27.705 7.723 1.00 36.62 384 LEU A N 1
ATOM 2946 C CA . LEU A 1 384 ? -12.664 28.331 6.643 1.00 36.62 384 LEU A CA 1
ATOM 2947 C C . LEU A 1 384 ? -11.782 29.483 7.160 1.00 36.62 384 LEU A C 1
ATOM 2949 O O . LEU A 1 384 ? -10.728 29.777 6.592 1.00 36.62 384 LEU A O 1
ATOM 2953 N N . ALA A 1 385 ? -12.213 30.130 8.244 1.00 46.06 385 ALA A N 1
ATOM 2954 C CA . ALA A 1 385 ? -11.507 31.214 8.909 1.00 46.06 385 ALA A CA 1
ATOM 2955 C C . ALA A 1 385 ? -10.410 30.720 9.871 1.00 46.06 385 ALA A C 1
ATOM 2957 O O . ALA A 1 385 ? -9.389 31.382 10.010 1.00 46.06 385 ALA A O 1
ATOM 2958 N N . GLU A 1 386 ? -10.561 29.573 10.528 1.00 46.88 386 GLU A N 1
ATOM 2959 C CA . GLU A 1 386 ? -9.687 29.154 11.631 1.00 46.88 386 GLU A CA 1
ATOM 2960 C C . GLU A 1 386 ? -8.273 28.746 11.211 1.00 46.88 386 GLU A C 1
ATOM 2962 O O . GLU A 1 386 ? -7.346 28.913 12.004 1.00 46.88 386 GLU A O 1
ATOM 2967 N N . ASP A 1 387 ? -8.061 28.266 9.984 1.00 47.34 387 ASP A N 1
ATOM 2968 C CA . ASP A 1 387 ? -6.709 27.981 9.482 1.00 47.34 387 ASP A CA 1
ATOM 2969 C C . ASP A 1 387 ? -6.010 29.237 8.939 1.00 47.34 387 ASP A C 1
ATOM 2971 O O . ASP A 1 387 ? -4.801 29.404 9.126 1.00 47.34 387 ASP A O 1
ATOM 2975 N N . ASN A 1 388 ? -6.770 30.170 8.355 1.00 49.47 388 ASN A N 1
ATOM 2976 C CA . ASN A 1 388 ? -6.227 31.370 7.714 1.00 49.47 388 ASN A CA 1
ATOM 2977 C C . ASN A 1 388 ? -6.182 32.607 8.627 1.00 49.47 388 ASN A C 1
ATOM 2979 O O . ASN A 1 388 ? -5.376 33.497 8.379 1.00 49.47 388 ASN A O 1
ATOM 2983 N N . LEU A 1 389 ? -6.985 32.680 9.696 1.00 57.81 389 LEU A N 1
ATOM 2984 C CA . LEU A 1 389 ? -7.087 33.829 10.612 1.00 57.81 389 LEU A CA 1
ATOM 2985 C C . LEU A 1 389 ? -6.345 33.628 11.944 1.00 57.81 389 LEU A C 1
ATOM 2987 O O . LEU A 1 389 ? -6.516 34.424 12.867 1.00 57.81 389 LEU A O 1
ATOM 2991 N N . ARG A 1 390 ? -5.479 32.611 12.057 1.00 63.56 390 ARG A N 1
ATOM 2992 C CA . ARG A 1 390 ? -4.731 32.280 13.295 1.00 63.56 390 ARG A CA 1
ATOM 2993 C C . ARG A 1 390 ? -3.865 33.408 13.850 1.00 63.56 390 ARG A C 1
ATOM 2995 O O . ARG A 1 390 ? -3.456 33.354 15.005 1.00 63.56 390 ARG A O 1
ATOM 3002 N N . LEU A 1 391 ? -3.553 34.403 13.024 1.00 66.12 391 LEU A N 1
ATOM 3003 C CA . LEU A 1 391 ? -2.785 35.576 13.429 1.00 66.12 391 LEU A CA 1
ATOM 3004 C C . LEU A 1 391 ? -3.645 36.661 14.091 1.00 66.12 391 LEU A C 1
ATOM 3006 O O . LEU A 1 391 ? -3.080 37.560 14.709 1.00 66.12 391 LEU A O 1
ATOM 3010 N N . LEU A 1 392 ? -4.979 36.594 13.991 1.00 72.94 392 LEU A N 1
ATOM 3011 C CA . LEU A 1 392 ? -5.863 37.569 14.623 1.00 72.94 392 LEU A CA 1
ATOM 3012 C C . LEU A 1 392 ? -5.843 37.433 16.154 1.00 72.94 392 LEU A C 1
ATOM 3014 O O . LEU A 1 392 ? -5.794 36.321 16.688 1.00 72.94 392 LEU A O 1
ATOM 3018 N N . PRO A 1 393 ? -5.979 38.548 16.890 1.00 80.62 393 PRO A N 1
ATOM 3019 C CA . PRO A 1 393 ? -6.265 38.505 18.312 1.00 80.62 393 PRO A CA 1
ATOM 3020 C C . PRO A 1 393 ? -7.532 37.693 18.571 1.00 80.62 393 PRO A C 1
ATOM 3022 O O . PRO A 1 393 ? -8.533 37.826 17.862 1.00 80.62 393 PRO A O 1
ATOM 3025 N N . LYS A 1 394 ? -7.518 36.904 19.648 1.00 74.12 394 LYS A N 1
ATOM 3026 C CA . LYS A 1 394 ? -8.645 36.049 20.040 1.00 74.12 394 LYS A CA 1
ATOM 3027 C C . LYS A 1 394 ? -9.962 36.827 20.165 1.00 74.12 394 LYS A C 1
ATOM 3029 O O . LYS A 1 394 ? -11.011 36.282 19.843 1.00 74.12 394 LYS A O 1
ATOM 3034 N N . SER A 1 395 ? -9.917 38.094 20.586 1.00 80.38 395 SER A N 1
ATOM 3035 C CA . SER A 1 395 ? -11.089 38.978 20.658 1.00 80.38 395 SER A CA 1
ATOM 3036 C C . SER A 1 395 ? -11.706 39.257 19.283 1.00 80.38 395 SER A C 1
ATOM 3038 O O . SER A 1 395 ? -12.912 39.084 19.119 1.00 80.38 395 SER A O 1
ATOM 3040 N N . ILE A 1 396 ? -10.882 39.605 18.290 1.00 80.00 396 ILE A N 1
ATOM 3041 C CA . ILE A 1 396 ? -11.321 39.867 16.912 1.00 80.00 396 ILE A CA 1
ATOM 3042 C C . ILE A 1 396 ? -11.862 38.580 16.282 1.00 80.00 396 ILE A C 1
ATOM 3044 O O . ILE A 1 396 ? -12.948 38.588 15.708 1.00 80.00 396 ILE A O 1
ATOM 3048 N N . LEU A 1 397 ? -11.153 37.458 16.451 1.00 73.06 397 LEU A N 1
ATOM 3049 C CA . LEU A 1 397 ? -11.583 36.157 15.933 1.00 73.06 397 LEU A CA 1
ATOM 3050 C C . LEU A 1 397 ? -12.927 35.717 16.535 1.00 73.06 397 LEU A C 1
ATOM 3052 O O . LEU A 1 397 ? -13.815 35.276 15.812 1.00 73.06 397 LEU A O 1
ATOM 3056 N N . THR A 1 398 ? -13.106 35.900 17.847 1.00 72.56 398 THR A N 1
ATOM 3057 C CA . THR A 1 398 ? -14.361 35.563 18.540 1.00 72.56 398 THR A CA 1
ATOM 3058 C C . THR A 1 398 ? -15.526 36.389 18.002 1.00 72.56 398 THR A C 1
ATOM 3060 O O . THR A 1 398 ? -16.597 35.842 17.743 1.00 72.56 398 THR A O 1
ATOM 3063 N N . ARG A 1 399 ? -15.329 37.697 17.791 1.00 75.94 399 ARG A N 1
ATOM 3064 C CA . ARG A 1 399 ? -16.386 38.575 17.277 1.00 75.94 399 ARG A CA 1
ATOM 3065 C C . ARG A 1 399 ? -16.703 38.310 15.804 1.00 75.94 399 ARG A C 1
ATOM 3067 O O . ARG A 1 399 ? -17.872 38.361 15.436 1.00 75.94 399 ARG A O 1
ATOM 3074 N N . ILE A 1 400 ? -15.700 37.980 14.986 1.00 70.06 400 ILE A N 1
ATOM 3075 C CA . ILE A 1 400 ? -15.905 37.517 13.606 1.00 70.06 400 ILE A CA 1
ATOM 3076 C C . ILE A 1 400 ? -16.739 36.234 13.618 1.00 70.06 400 ILE A C 1
ATOM 3078 O O . ILE A 1 400 ? -17.803 36.222 13.015 1.00 70.06 400 ILE A O 1
ATOM 3082 N N . ASN A 1 401 ? -16.340 35.206 14.372 1.00 64.12 401 ASN A N 1
ATOM 3083 C CA . ASN A 1 401 ? -17.093 33.950 14.474 1.00 64.12 401 ASN A CA 1
ATOM 3084 C C . ASN A 1 401 ? -18.535 34.166 14.956 1.00 64.12 401 ASN A C 1
ATOM 3086 O O . ASN A 1 401 ? -19.455 33.546 14.433 1.00 64.12 401 ASN A O 1
ATOM 3090 N N . GLN A 1 402 ? -18.756 35.088 15.895 1.00 66.94 402 GLN A N 1
ATOM 3091 C CA . GLN A 1 402 ? -20.103 35.457 16.322 1.00 66.94 402 GLN A CA 1
ATOM 3092 C C . GLN A 1 402 ? -20.932 36.060 15.172 1.00 66.94 402 GLN A C 1
ATOM 3094 O O . GLN A 1 402 ? -22.027 35.580 14.905 1.00 66.94 402 GLN A O 1
ATOM 3099 N N . LEU A 1 403 ? -20.408 37.068 14.468 1.00 63.38 403 LEU A N 1
ATOM 3100 C CA . LEU A 1 403 ? -21.109 37.733 1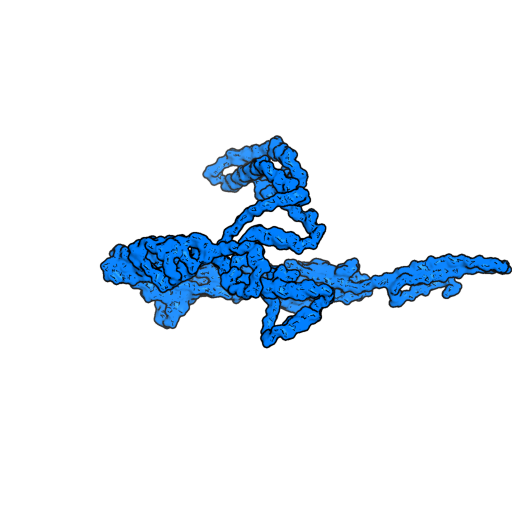3.357 1.00 63.38 403 LEU A CA 1
ATOM 3101 C C . LEU A 1 403 ? -21.354 36.793 12.168 1.00 63.38 403 LEU A C 1
ATOM 3103 O O . LEU A 1 403 ? -22.345 36.926 11.452 1.00 63.38 403 LEU A O 1
ATOM 3107 N N . LEU A 1 404 ? -20.450 35.832 11.968 1.00 59.28 404 LEU A N 1
ATOM 3108 C CA . LEU A 1 404 ? -20.597 34.753 10.999 1.00 59.28 404 LEU A CA 1
ATOM 3109 C C . LEU A 1 404 ? -21.759 33.822 11.360 1.00 59.28 404 LEU A C 1
ATOM 3111 O O . LEU A 1 404 ? -22.555 33.485 10.488 1.00 59.28 404 LEU A O 1
ATOM 3115 N N . ASN A 1 405 ? -21.878 33.450 12.635 1.00 54.25 405 ASN A N 1
ATOM 3116 C CA . ASN A 1 405 ? -22.956 32.594 13.133 1.00 54.25 405 ASN A CA 1
ATOM 3117 C C . ASN A 1 405 ? -24.312 33.315 13.154 1.00 54.25 405 ASN A C 1
ATOM 3119 O O . ASN A 1 405 ? -25.348 32.682 12.994 1.00 54.25 405 ASN A O 1
ATOM 3123 N N . GLU A 1 406 ? -24.309 34.638 13.322 1.00 59.12 406 GLU A N 1
ATOM 3124 C CA . GLU A 1 406 ? -25.507 35.484 13.250 1.00 59.12 406 GLU A CA 1
ATOM 3125 C C . GLU A 1 406 ? -26.019 35.669 11.802 1.00 59.12 406 GLU A C 1
ATOM 3127 O O . GLU A 1 406 ? -27.113 36.192 11.602 1.00 59.12 406 GLU A O 1
ATOM 3132 N N . GLY A 1 407 ? -25.253 35.257 10.778 1.00 49.19 407 GLY A N 1
ATOM 3133 C CA . GLY A 1 407 ? -25.660 35.300 9.363 1.00 49.19 407 GLY A CA 1
ATOM 3134 C C . GLY A 1 407 ? -25.783 36.711 8.761 1.00 49.19 407 GLY A C 1
ATOM 3135 O O . GLY A 1 407 ? -26.219 36.874 7.620 1.00 49.19 407 GLY A O 1
ATOM 3136 N N . SER A 1 408 ? -25.389 37.750 9.502 1.00 59.41 408 SER A N 1
ATOM 3137 C CA . SER A 1 408 ? -25.583 39.158 9.141 1.00 59.41 408 SER A CA 1
ATOM 3138 C C . SER A 1 408 ? -24.423 39.693 8.294 1.00 59.41 408 SER A C 1
ATOM 3140 O O . SER A 1 408 ? -23.429 40.226 8.799 1.00 59.41 408 SER A O 1
ATOM 3142 N N . LYS A 1 409 ? -24.559 39.602 6.962 1.00 57.19 409 LYS A N 1
ATOM 3143 C CA . LYS A 1 409 ? -23.565 40.102 5.987 1.00 57.19 409 LYS A CA 1
ATOM 3144 C C . LYS A 1 409 ? -23.168 41.561 6.230 1.00 57.19 409 LYS A C 1
ATOM 3146 O O . LYS A 1 409 ? -21.997 41.922 6.127 1.00 57.19 409 LYS A O 1
ATOM 3151 N N . ALA A 1 410 ? -24.153 42.412 6.516 1.00 61.94 410 ALA A N 1
ATOM 3152 C CA . ALA A 1 410 ? -23.949 43.848 6.666 1.00 61.94 410 ALA A CA 1
ATOM 3153 C C . ALA A 1 410 ? -23.116 44.180 7.912 1.00 61.94 410 ALA A C 1
ATOM 3155 O O . ALA A 1 410 ? -22.229 45.032 7.850 1.00 61.94 410 ALA A O 1
ATOM 3156 N N . GLU A 1 411 ? -23.362 43.488 9.024 1.00 69.75 411 GLU A N 1
ATOM 3157 C CA . GLU A 1 411 ? -22.646 43.716 10.280 1.00 69.75 411 GLU A CA 1
ATOM 3158 C C . GLU A 1 411 ? -21.259 43.081 10.272 1.00 69.75 411 GLU A C 1
ATOM 3160 O O . GLU A 1 411 ? -20.309 43.718 10.729 1.00 69.75 411 GLU A O 1
ATOM 3165 N N . LEU A 1 412 ? -21.109 41.902 9.662 1.00 69.25 412 LEU A N 1
ATOM 3166 C CA . LEU A 1 412 ? -19.804 41.298 9.408 1.00 69.25 412 LEU A CA 1
ATOM 3167 C C . LEU A 1 412 ? -18.929 42.216 8.549 1.00 69.25 412 LEU A C 1
ATOM 3169 O O . LEU A 1 412 ? -17.813 42.548 8.939 1.00 69.25 412 LEU A O 1
ATOM 3173 N N . ASN A 1 413 ? -19.445 42.686 7.409 1.00 67.31 413 ASN A N 1
ATOM 3174 C CA . ASN A 1 413 ? -18.702 43.576 6.521 1.00 67.31 413 ASN A CA 1
ATOM 3175 C C . ASN A 1 413 ? -18.361 44.905 7.217 1.00 67.31 413 ASN A C 1
ATOM 3177 O O . ASN A 1 413 ? -17.246 45.408 7.093 1.00 67.31 413 ASN A O 1
ATOM 3181 N N . LYS A 1 414 ? -19.286 45.461 8.008 1.00 78.38 414 LYS A N 1
ATOM 3182 C CA . LYS A 1 414 ? -19.033 46.662 8.815 1.00 78.38 414 LYS A CA 1
ATOM 3183 C C . LYS A 1 414 ? -17.940 46.430 9.865 1.00 78.38 414 LYS A C 1
ATOM 3185 O O . LYS A 1 414 ? -17.118 47.317 10.076 1.00 78.38 414 LYS A O 1
ATOM 3190 N N . TYR A 1 415 ? -17.910 45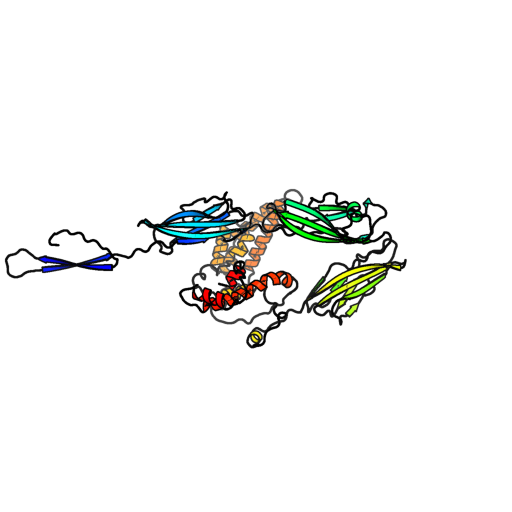.259 10.501 1.00 81.12 415 TYR A N 1
ATOM 3191 C CA . TYR A 1 415 ? -16.912 44.915 11.513 1.00 81.12 415 TYR A CA 1
ATOM 3192 C C . TYR A 1 415 ? -15.529 44.643 10.909 1.00 81.12 415 TYR A C 1
ATOM 3194 O O . TYR A 1 415 ? -14.543 45.196 11.389 1.00 81.12 415 TYR A O 1
ATOM 3202 N N . LEU A 1 416 ? -15.444 43.890 9.809 1.00 75.62 416 LEU A N 1
ATOM 3203 C CA . LEU A 1 416 ? -14.190 43.640 9.082 1.00 75.62 416 LEU A CA 1
ATOM 3204 C C . LEU A 1 416 ? -13.566 44.928 8.528 1.00 75.62 416 LEU A C 1
ATOM 3206 O O . LEU A 1 416 ? -12.344 45.049 8.447 1.00 75.62 416 LEU A O 1
ATOM 3210 N N . ASN A 1 417 ? -14.403 45.914 8.195 1.00 78.19 417 ASN A N 1
ATOM 3211 C CA . ASN A 1 417 ? -13.967 47.241 7.768 1.00 78.19 417 ASN A CA 1
ATOM 3212 C C . ASN A 1 417 ? -13.820 48.259 8.908 1.00 78.19 417 ASN A C 1
ATOM 3214 O O . ASN A 1 417 ? -13.517 49.421 8.639 1.00 78.19 417 ASN A O 1
ATOM 3218 N N . SER A 1 418 ? -14.028 47.856 10.161 1.00 86.50 418 SER A N 1
ATOM 3219 C CA . SER A 1 418 ? -13.890 48.755 11.305 1.00 86.50 418 SER A CA 1
ATOM 3220 C C . SER A 1 418 ? -12.430 49.154 11.544 1.00 86.50 418 SER A C 1
ATOM 3222 O O . SER A 1 418 ? -11.494 48.427 11.196 1.00 86.50 418 SER A O 1
ATOM 3224 N N . GLU A 1 419 ? -12.238 50.303 12.195 1.00 86.94 419 GLU A N 1
ATOM 3225 C CA . GLU A 1 419 ? -10.923 50.754 12.674 1.00 86.94 419 GLU A CA 1
ATOM 3226 C C . GLU A 1 419 ? -10.250 49.723 13.590 1.00 86.94 419 GLU A C 1
ATOM 3228 O O . GLU A 1 419 ? -9.030 49.615 13.596 1.00 86.94 419 GLU A O 1
ATOM 3233 N N . GLU A 1 420 ? -11.019 48.908 14.315 1.00 88.00 420 GLU A N 1
ATOM 3234 C CA . GLU A 1 420 ? -10.470 47.863 15.182 1.00 88.00 420 GLU A CA 1
ATOM 3235 C C . GLU A 1 420 ? -9.706 46.800 14.373 1.00 88.00 420 GLU A C 1
ATOM 3237 O O . GLU A 1 420 ? -8.534 46.529 14.641 1.00 88.00 420 GLU A O 1
ATOM 3242 N N . VAL A 1 421 ? -10.338 46.238 13.337 1.00 82.94 421 VAL A N 1
ATOM 3243 C CA . VAL A 1 421 ? -9.752 45.159 12.522 1.00 82.94 421 VAL A CA 1
ATOM 3244 C C . VAL A 1 421 ? -8.688 45.702 11.567 1.00 82.94 421 VAL A C 1
ATOM 3246 O O . VAL A 1 421 ? -7.571 45.176 11.508 1.00 82.94 421 VAL A O 1
ATOM 3249 N N . ARG A 1 422 ? -8.992 46.790 10.843 1.00 83.44 422 ARG A N 1
ATOM 3250 C CA . ARG A 1 422 ? -8.049 47.379 9.875 1.00 83.44 422 ARG A CA 1
ATOM 3251 C C . ARG A 1 422 ? -6.879 48.078 10.569 1.00 83.44 422 ARG A C 1
ATOM 3253 O O . ARG A 1 422 ? -5.754 48.007 10.072 1.00 83.44 422 ARG A O 1
ATOM 3260 N N . GLY A 1 423 ? -7.117 48.711 11.717 1.00 85.69 423 GLY A N 1
ATOM 3261 C CA . GLY A 1 423 ? -6.084 49.347 12.532 1.00 85.69 423 GLY A CA 1
ATOM 3262 C C . GLY A 1 423 ? -5.109 48.330 13.116 1.00 85.69 423 GLY A C 1
ATOM 3263 O O . GLY A 1 423 ? -3.897 48.536 13.021 1.00 85.69 423 GLY A O 1
ATOM 3264 N N . TRP A 1 424 ? -5.607 47.193 13.619 1.00 88.75 424 TRP A N 1
ATOM 3265 C CA . TRP A 1 424 ? -4.747 46.097 14.069 1.00 88.75 424 TRP A CA 1
ATOM 3266 C C . TRP A 1 424 ? -3.886 45.537 12.926 1.00 88.75 424 TRP A C 1
ATOM 3268 O O . TRP A 1 424 ? -2.665 45.483 13.065 1.00 88.75 424 TRP A O 1
ATOM 3278 N N . LEU A 1 425 ? -4.481 45.209 11.769 1.00 82.12 425 LEU A N 1
ATOM 3279 C CA . LEU A 1 425 ? -3.742 44.697 10.601 1.00 82.12 425 LEU A CA 1
ATOM 3280 C C . LEU A 1 425 ? -2.642 45.661 10.145 1.00 82.12 425 LEU A C 1
ATOM 3282 O O . LEU A 1 425 ? -1.530 45.242 9.823 1.00 82.12 425 LEU A O 1
ATOM 3286 N N . LYS A 1 426 ? -2.942 46.963 10.125 1.00 84.75 426 LYS A N 1
ATOM 3287 C CA . LYS A 1 426 ? -1.985 48.003 9.740 1.00 84.75 426 LYS A CA 1
ATOM 3288 C C . LYS A 1 426 ? -0.838 48.118 10.745 1.00 84.75 426 LYS A C 1
ATOM 3290 O O . LYS A 1 426 ? 0.316 48.194 10.326 1.00 84.75 426 LYS A O 1
ATOM 3295 N N . ALA A 1 427 ? -1.138 48.106 12.044 1.00 84.75 427 ALA A N 1
ATOM 3296 C CA . ALA A 1 427 ? -0.126 48.147 13.097 1.00 84.75 427 ALA A CA 1
ATOM 3297 C C . ALA A 1 427 ? 0.768 46.898 13.077 1.00 84.75 427 ALA A C 1
ATOM 3299 O O . ALA A 1 427 ? 1.982 47.010 13.229 1.00 84.75 427 ALA A O 1
ATOM 3300 N N . GLU A 1 428 ? 0.189 45.720 12.838 1.00 82.44 428 GLU A N 1
ATOM 3301 C CA . GLU A 1 428 ? 0.936 44.465 12.793 1.00 82.44 428 GLU A CA 1
ATOM 3302 C C . GLU A 1 428 ? 1.824 44.387 11.544 1.00 82.44 428 GLU A C 1
ATOM 3304 O O . GLU A 1 428 ? 2.996 44.040 11.648 1.00 82.44 428 GLU A O 1
ATOM 3309 N N . ARG A 1 429 ? 1.334 44.825 10.375 1.00 81.62 429 ARG A N 1
ATOM 3310 C CA . ARG A 1 429 ? 2.163 44.950 9.163 1.00 81.62 429 ARG A CA 1
ATOM 3311 C C . ARG A 1 429 ? 3.326 45.916 9.343 1.00 81.62 429 ARG A C 1
ATOM 3313 O O . ARG A 1 429 ? 4.419 45.601 8.888 1.00 81.62 429 ARG A O 1
ATOM 3320 N N . ALA A 1 430 ? 3.110 47.046 10.019 1.00 82.19 430 ALA A N 1
ATOM 3321 C CA . ALA A 1 430 ? 4.154 48.041 10.262 1.00 82.19 430 ALA A CA 1
ATOM 3322 C C . ALA A 1 430 ? 5.324 47.479 11.091 1.00 82.19 430 ALA A C 1
ATOM 3324 O O . ALA A 1 430 ? 6.480 47.781 10.804 1.00 82.19 430 ALA A O 1
ATOM 3325 N N . LYS A 1 431 ? 5.044 46.602 12.070 1.00 78.50 431 LYS A N 1
ATOM 3326 C CA . LYS A 1 431 ? 6.084 45.941 12.885 1.00 78.50 431 LYS A CA 1
ATOM 3327 C C . LYS A 1 431 ? 7.046 45.094 12.051 1.00 78.50 431 LYS A C 1
ATOM 3329 O O . LYS A 1 431 ? 8.216 44.987 12.406 1.00 78.50 431 LYS A O 1
ATOM 3334 N N . TYR A 1 432 ? 6.559 44.487 10.968 1.00 72.44 432 TYR A N 1
ATOM 3335 C CA . TYR A 1 432 ? 7.353 43.580 10.134 1.00 72.44 432 TYR A CA 1
ATOM 3336 C C . TYR A 1 432 ? 7.780 44.195 8.796 1.00 72.44 432 TYR A C 1
ATOM 3338 O O . TYR A 1 432 ? 8.704 43.678 8.183 1.00 72.44 432 TYR A O 1
ATOM 3346 N N . SER A 1 433 ? 7.185 45.308 8.352 1.00 67.06 433 SER A N 1
ATOM 3347 C CA . SER A 1 433 ? 7.550 45.965 7.087 1.00 67.06 433 SER A CA 1
ATOM 3348 C C . SER A 1 433 ? 8.920 46.648 7.119 1.00 67.06 433 SER A C 1
ATOM 3350 O O . SER A 1 433 ? 9.524 46.843 6.070 1.00 67.06 433 SER A O 1
ATOM 3352 N N . GLU A 1 434 ? 9.415 47.017 8.305 1.00 60.66 434 GLU A N 1
ATOM 3353 C CA . GLU A 1 434 ? 10.738 47.641 8.492 1.00 60.66 434 GLU A CA 1
ATOM 3354 C C . GLU A 1 434 ? 11.847 46.629 8.836 1.00 60.66 434 GLU A C 1
ATOM 3356 O O . GLU A 1 434 ? 13.034 46.972 8.842 1.00 60.66 434 GLU A O 1
ATOM 3361 N N . ALA A 1 435 ? 11.490 45.366 9.095 1.00 60.16 435 ALA A N 1
ATOM 3362 C CA . ALA A 1 435 ? 12.452 44.296 9.317 1.00 60.16 435 ALA A CA 1
ATOM 3363 C C . ALA A 1 435 ? 13.120 43.952 7.977 1.00 60.16 435 ALA A C 1
ATOM 3365 O O . ALA A 1 435 ? 12.562 43.202 7.186 1.00 60.16 435 ALA A O 1
ATOM 3366 N N . ARG A 1 436 ? 14.293 44.542 7.692 1.00 51.94 436 ARG A N 1
ATOM 3367 C CA . ARG A 1 436 ? 15.034 44.351 6.427 1.00 51.94 436 ARG A CA 1
ATOM 3368 C C . ARG A 1 436 ? 15.075 42.867 6.026 1.00 51.94 436 ARG A C 1
ATOM 3370 O O . ARG A 1 436 ? 15.766 42.068 6.661 1.00 51.94 436 ARG A O 1
ATOM 3377 N N . PHE A 1 437 ? 14.344 42.530 4.964 1.00 54.81 437 PHE A N 1
ATOM 3378 C CA . PHE A 1 437 ? 14.117 41.161 4.485 1.00 54.81 437 PHE A CA 1
ATOM 3379 C C . PHE A 1 437 ? 15.339 40.518 3.825 1.00 54.81 437 PHE A C 1
ATOM 3381 O O . PHE A 1 437 ? 15.320 39.321 3.557 1.00 54.81 437 PHE A O 1
ATOM 3388 N N . ASP A 1 438 ? 16.414 41.274 3.600 1.00 49.78 438 ASP A N 1
ATOM 3389 C CA . ASP A 1 438 ? 17.449 40.808 2.683 1.00 49.78 438 ASP A CA 1
ATOM 3390 C C . ASP A 1 438 ? 18.416 39.768 3.254 1.00 49.78 438 ASP A C 1
ATOM 3392 O O . ASP A 1 438 ? 19.050 39.093 2.454 1.00 49.78 438 ASP A O 1
ATOM 3396 N N . VAL A 1 439 ? 18.542 39.554 4.577 1.00 46.97 439 VAL A N 1
ATOM 3397 C CA . VAL A 1 439 ? 19.443 38.474 5.064 1.00 46.97 439 VAL A CA 1
ATOM 3398 C C . VAL A 1 439 ? 19.080 37.832 6.416 1.00 46.97 439 VAL A C 1
ATOM 3400 O O . VAL A 1 439 ? 19.385 36.659 6.607 1.00 46.97 439 VAL A O 1
ATOM 3403 N N . TYR A 1 440 ? 18.458 38.518 7.386 1.00 50.66 440 TYR A N 1
ATOM 3404 C CA . TYR A 1 440 ? 18.623 38.086 8.794 1.00 50.66 440 TYR A CA 1
ATOM 3405 C C . TYR A 1 440 ? 17.408 37.498 9.537 1.00 50.66 440 TYR A C 1
ATOM 3407 O O . TYR A 1 440 ? 17.573 37.068 10.677 1.00 50.66 440 TYR A O 1
ATOM 3415 N N . ASN A 1 441 ? 16.202 37.416 8.954 1.00 60.28 441 ASN A N 1
ATOM 3416 C CA . ASN A 1 441 ? 15.102 36.699 9.625 1.00 60.28 441 ASN A CA 1
ATOM 3417 C C . ASN A 1 441 ? 14.044 36.097 8.668 1.00 60.28 441 ASN A C 1
ATOM 3419 O O . ASN A 1 441 ? 12.986 36.695 8.450 1.00 60.28 441 ASN A O 1
ATOM 3423 N N . PRO A 1 442 ? 14.268 34.869 8.162 1.00 63.28 442 PRO A N 1
ATOM 3424 C CA . PRO A 1 442 ? 13.309 34.134 7.325 1.00 63.28 442 PRO A CA 1
ATOM 3425 C C . PRO A 1 442 ? 11.947 33.883 7.994 1.00 63.28 442 PRO A C 1
ATOM 3427 O O . PRO A 1 442 ? 10.944 33.640 7.323 1.00 63.28 442 PRO A O 1
ATOM 3430 N N . SER A 1 443 ? 11.882 33.910 9.328 1.00 65.06 443 SER A N 1
ATOM 3431 C CA . SER A 1 443 ? 10.630 33.726 10.068 1.00 65.06 443 SER A CA 1
ATOM 3432 C C . SER A 1 443 ? 9.752 34.981 10.042 1.00 65.06 443 SER A C 1
ATOM 3434 O O . SER A 1 443 ? 8.532 34.848 9.976 1.00 65.06 443 SER A O 1
ATOM 3436 N N . ALA A 1 444 ? 10.346 36.180 10.008 1.00 65.06 444 ALA A N 1
ATOM 3437 C CA . ALA A 1 444 ? 9.610 37.438 9.846 1.00 65.06 444 ALA A CA 1
ATOM 3438 C C . ALA A 1 444 ? 8.996 37.566 8.438 1.00 65.06 444 ALA A C 1
ATOM 3440 O O . ALA A 1 444 ? 7.833 37.943 8.322 1.00 65.06 444 ALA A O 1
ATOM 3441 N N . GLY A 1 445 ? 9.733 37.149 7.396 1.00 68.81 445 GLY A N 1
ATOM 3442 C CA . GLY A 1 445 ? 9.230 36.989 6.019 1.00 68.81 445 GLY A CA 1
ATOM 3443 C C . GLY A 1 445 ? 7.976 36.125 5.948 1.00 68.81 445 GLY A C 1
ATOM 3444 O O . GLY A 1 445 ? 6.906 36.598 5.577 1.00 68.81 445 GLY A O 1
ATOM 3445 N N . ARG A 1 446 ? 8.075 34.885 6.442 1.00 71.06 446 ARG A N 1
ATOM 3446 C CA . ARG A 1 446 ? 6.942 33.945 6.469 1.00 71.06 446 ARG A CA 1
ATOM 3447 C C . ARG A 1 446 ? 5.736 34.470 7.252 1.00 71.06 446 ARG A C 1
ATOM 3449 O O . ARG A 1 446 ? 4.600 34.154 6.910 1.00 71.06 446 ARG A O 1
ATOM 3456 N N . MET A 1 447 ? 5.958 35.243 8.315 1.00 69.25 447 MET A N 1
ATOM 3457 C CA . MET A 1 447 ? 4.872 35.826 9.105 1.00 69.25 447 MET A CA 1
ATOM 3458 C C . MET A 1 447 ? 4.196 36.997 8.380 1.00 69.25 447 MET A C 1
ATOM 3460 O O . MET A 1 447 ? 2.971 37.098 8.410 1.00 69.25 447 MET A O 1
ATOM 3464 N N . TYR A 1 448 ? 4.967 37.831 7.679 1.00 77.56 448 TYR A N 1
ATOM 3465 C CA . TYR A 1 448 ? 4.436 38.894 6.828 1.00 77.56 448 TYR A CA 1
ATOM 3466 C C . TYR A 1 448 ? 3.597 38.331 5.669 1.00 77.56 448 TYR A C 1
ATOM 3468 O O . TYR A 1 448 ? 2.474 38.789 5.457 1.00 77.56 448 TYR A O 1
ATOM 3476 N N . ASP A 1 449 ? 4.065 37.269 5.005 1.00 73.94 449 ASP A N 1
ATOM 3477 C CA . ASP A 1 449 ? 3.313 36.583 3.942 1.00 73.94 449 ASP A CA 1
ATOM 3478 C C . ASP A 1 449 ? 1.985 36.005 4.457 1.00 73.94 449 ASP A C 1
ATOM 3480 O O . ASP A 1 449 ? 0.944 36.118 3.805 1.00 73.94 449 ASP A O 1
ATOM 3484 N N . ARG A 1 450 ? 1.974 35.457 5.680 1.00 73.56 450 ARG A N 1
ATOM 3485 C CA . ARG A 1 450 ? 0.733 35.012 6.335 1.00 73.56 450 ARG A CA 1
ATOM 3486 C C . ARG A 1 450 ? -0.211 36.177 6.655 1.00 73.56 450 ARG A C 1
ATOM 3488 O O . ARG A 1 450 ? -1.414 36.030 6.471 1.00 73.56 450 ARG A O 1
ATOM 3495 N N . LEU A 1 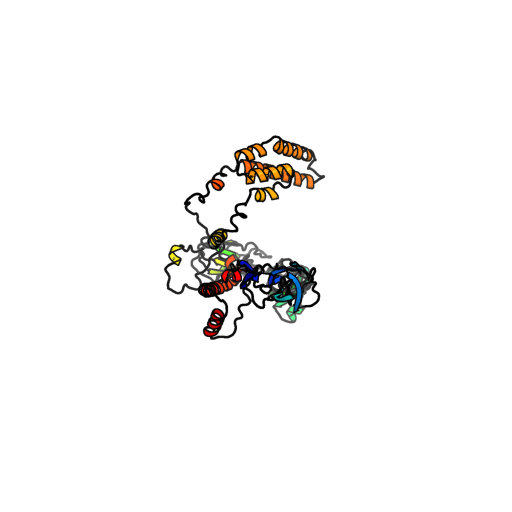451 ? 0.293 37.340 7.082 1.00 73.88 451 LEU A N 1
ATOM 3496 C CA . LEU A 1 451 ? -0.528 38.549 7.293 1.00 73.88 451 LEU A CA 1
ATOM 3497 C C . LEU A 1 451 ? -1.102 39.114 5.980 1.00 73.88 451 LEU A C 1
ATOM 3499 O O . LEU A 1 451 ? -2.159 39.753 5.987 1.00 73.88 451 LEU A O 1
ATOM 3503 N N . LEU A 1 452 ? -0.423 38.911 4.848 1.00 74.81 452 LEU A N 1
ATOM 3504 C CA . LEU A 1 452 ? -0.968 39.213 3.523 1.00 74.81 452 LEU A CA 1
ATOM 3505 C C . LEU A 1 452 ? -2.098 38.243 3.160 1.00 74.81 452 LEU A C 1
ATOM 3507 O O . LEU A 1 452 ? -3.163 38.696 2.744 1.00 74.81 452 LEU A O 1
ATOM 3511 N N . ALA A 1 453 ? -1.913 36.941 3.397 1.00 69.56 453 ALA A N 1
ATOM 3512 C CA . ALA A 1 453 ? -2.948 35.932 3.171 1.00 69.56 453 ALA A CA 1
ATOM 3513 C C . ALA A 1 453 ? -4.213 36.183 4.017 1.00 69.56 453 ALA A C 1
ATOM 3515 O O . ALA A 1 453 ? -5.316 36.147 3.478 1.00 69.56 453 ALA A O 1
ATOM 3516 N N . VAL A 1 454 ? -4.060 36.532 5.303 1.00 70.44 454 VAL A N 1
ATOM 3517 C CA . VAL A 1 454 ? -5.172 36.900 6.207 1.00 70.44 454 VAL A CA 1
ATOM 3518 C C . VAL A 1 454 ? -6.028 38.025 5.614 1.00 70.44 454 VAL A C 1
ATOM 3520 O O . VAL A 1 454 ? -7.247 37.917 5.565 1.00 70.44 454 VAL A O 1
ATOM 3523 N N . ASP A 1 455 ? -5.410 39.108 5.143 1.00 75.06 455 ASP A N 1
ATOM 3524 C CA . ASP A 1 455 ? -6.124 40.256 4.560 1.00 75.06 455 ASP A CA 1
ATOM 3525 C C . ASP A 1 455 ? -6.798 39.904 3.231 1.00 75.06 455 ASP A C 1
ATOM 3527 O O . ASP A 1 455 ? -7.922 40.329 2.977 1.00 75.06 455 ASP A O 1
ATOM 3531 N N . VAL A 1 456 ? -6.158 39.084 2.391 1.00 69.12 456 VAL A N 1
ATOM 3532 C CA . VAL A 1 456 ? -6.785 38.567 1.165 1.00 69.12 456 VAL A CA 1
ATOM 3533 C C . VAL A 1 456 ? -8.035 37.752 1.502 1.00 69.12 456 VAL A C 1
ATOM 3535 O O . VAL A 1 456 ? -9.069 37.959 0.870 1.00 69.12 456 VAL A O 1
ATOM 3538 N N . GLU A 1 457 ? -7.981 36.884 2.512 1.00 65.38 457 GLU A N 1
ATOM 3539 C CA . GLU A 1 457 ? -9.144 36.108 2.954 1.00 65.38 457 GLU A CA 1
ATOM 3540 C C . GLU A 1 457 ? -10.246 36.988 3.556 1.00 65.38 457 GLU A C 1
ATOM 3542 O O . GLU A 1 457 ? -11.412 36.828 3.204 1.00 65.38 457 GLU A O 1
ATOM 3547 N N . LEU A 1 458 ? -9.908 37.992 4.371 1.00 69.62 458 LEU A N 1
ATOM 3548 C CA . LEU A 1 458 ? -10.897 38.953 4.875 1.00 69.62 458 LEU A CA 1
ATOM 3549 C C . LEU A 1 458 ? -11.571 39.739 3.740 1.00 69.62 458 LEU A C 1
ATOM 3551 O O . LEU A 1 458 ? -12.785 39.940 3.762 1.00 69.62 458 LEU A O 1
ATOM 3555 N N . ASN A 1 459 ? -10.815 40.136 2.713 1.00 68.56 459 ASN A N 1
ATOM 3556 C CA . ASN A 1 459 ? -11.373 40.804 1.537 1.00 68.56 459 ASN A CA 1
ATOM 3557 C C . ASN A 1 459 ? -12.238 39.858 0.691 1.00 68.56 459 ASN A C 1
ATOM 3559 O O . ASN A 1 459 ? -13.272 40.291 0.182 1.00 68.56 459 ASN A O 1
ATOM 3563 N N . LYS A 1 460 ? -11.879 38.571 0.580 1.00 60.66 460 LYS A N 1
ATOM 3564 C CA . LYS A 1 460 ? -12.737 37.552 -0.044 1.00 60.66 460 LYS A CA 1
ATOM 3565 C C . LYS A 1 460 ? -14.048 37.399 0.720 1.00 60.66 460 LYS A C 1
ATOM 3567 O O . LYS A 1 460 ? -15.093 37.444 0.086 1.00 60.66 460 LYS A O 1
ATOM 3572 N N . ILE A 1 461 ? -14.013 37.312 2.053 1.00 60.19 461 ILE A N 1
ATOM 3573 C CA . ILE A 1 461 ? -15.212 37.229 2.907 1.00 60.19 461 ILE A CA 1
ATOM 3574 C C . ILE A 1 461 ? -16.133 38.438 2.673 1.00 60.19 461 ILE A C 1
ATOM 3576 O O . ILE A 1 461 ? -17.339 38.268 2.498 1.00 60.19 461 ILE A O 1
ATOM 3580 N N . CYS A 1 462 ? -15.573 39.647 2.571 1.00 56.66 462 CYS A N 1
ATOM 3581 C CA . CYS A 1 462 ? -16.325 40.856 2.215 1.00 56.66 462 CYS A CA 1
ATOM 3582 C C . CYS A 1 462 ? -16.873 40.837 0.770 1.00 56.66 462 CYS A C 1
ATOM 3584 O O . CYS A 1 462 ? -17.901 41.459 0.495 1.00 56.66 462 CYS A O 1
ATOM 3586 N N . ALA A 1 463 ? -16.200 40.140 -0.153 1.00 51.81 463 ALA A N 1
ATOM 3587 C CA . ALA A 1 463 ? -16.527 40.081 -1.580 1.00 51.81 463 ALA A CA 1
ATOM 3588 C C . ALA A 1 463 ? -17.481 38.939 -1.975 1.00 51.81 463 ALA A C 1
ATOM 3590 O O . ALA A 1 463 ? -17.955 38.933 -3.115 1.00 51.81 463 ALA A O 1
ATOM 3591 N N . ILE A 1 464 ? -17.803 38.003 -1.067 1.00 51.94 464 ILE A N 1
ATOM 3592 C CA . ILE A 1 464 ? -18.807 36.953 -1.306 1.00 51.94 464 ILE A CA 1
ATOM 3593 C C . ILE A 1 464 ? -20.164 37.633 -1.544 1.00 51.94 464 ILE A C 1
ATOM 3595 O O . ILE A 1 464 ? -20.896 38.041 -0.637 1.00 51.94 464 ILE A O 1
ATOM 3599 N N . THR A 1 465 ? -20.494 37.815 -2.821 1.00 43.06 465 THR A N 1
ATOM 3600 C CA . THR A 1 465 ? -21.719 38.480 -3.270 1.00 43.06 465 THR A CA 1
ATOM 3601 C C . THR A 1 465 ? -22.931 37.584 -3.029 1.00 43.06 465 THR A C 1
ATOM 3603 O O . THR A 1 465 ? -23.988 38.091 -2.675 1.00 43.06 465 THR A O 1
ATOM 3606 N N . THR A 1 466 ? -22.749 36.265 -3.040 1.00 45.72 466 THR A N 1
ATOM 3607 C CA . THR A 1 466 ? -23.778 35.242 -2.814 1.00 45.72 466 THR A CA 1
ATOM 3608 C C . THR A 1 466 ? -23.728 34.659 -1.401 1.00 45.72 466 THR A C 1
ATOM 3610 O O . THR A 1 466 ? -23.505 33.466 -1.215 1.00 45.72 466 THR A O 1
ATOM 3613 N N . MET A 1 467 ? -23.976 35.500 -0.396 1.00 39.72 467 MET A N 1
ATOM 3614 C CA . MET A 1 467 ? -24.532 35.019 0.883 1.00 39.72 467 MET A CA 1
ATOM 3615 C C . MET A 1 467 ? -26.028 34.668 0.718 1.00 39.72 467 MET A C 1
ATOM 3617 O O . MET A 1 467 ? -26.575 33.884 1.485 1.00 39.72 467 MET A O 1
ATOM 3621 N N . ASP A 1 468 ? -26.647 35.156 -0.365 1.00 39.28 468 ASP A N 1
ATOM 3622 C CA . ASP A 1 468 ? -28.015 34.827 -0.773 1.00 39.28 468 ASP A CA 1
ATOM 3623 C C . ASP A 1 468 ? -28.210 33.344 -1.113 1.00 39.28 468 ASP A C 1
ATOM 3625 O O . ASP A 1 468 ? -29.289 32.824 -0.877 1.00 39.28 468 ASP A O 1
ATOM 3629 N N . ASN A 1 469 ? -27.193 32.624 -1.599 1.00 36.38 469 ASN A N 1
ATOM 3630 C CA . ASN A 1 469 ? -27.325 31.186 -1.892 1.00 36.38 469 ASN A CA 1
ATOM 3631 C C . ASN A 1 469 ? -27.344 30.314 -0.623 1.00 36.38 469 ASN A C 1
ATOM 3633 O O . ASN A 1 469 ? -27.829 29.188 -0.669 1.00 36.38 469 ASN A O 1
ATOM 3637 N N . LEU A 1 470 ? -26.833 30.833 0.499 1.00 37.53 470 LEU A N 1
ATOM 3638 C CA . LEU A 1 470 ? -26.881 30.177 1.811 1.00 37.53 470 LEU A CA 1
ATOM 3639 C C . LEU A 1 470 ? -28.211 30.465 2.527 1.00 37.53 470 LEU A C 1
ATOM 3641 O O . LEU A 1 470 ? -28.755 29.578 3.173 1.00 37.53 470 LEU A O 1
ATOM 3645 N N . LEU A 1 471 ? -28.761 31.675 2.360 1.00 36.88 471 LEU A N 1
ATOM 3646 C CA . LEU A 1 471 ? -30.038 32.096 2.957 1.00 36.88 471 LEU A CA 1
ATOM 3647 C C . LEU A 1 471 ? -31.280 31.716 2.123 1.00 36.88 471 LEU A C 1
ATOM 3649 O O . LEU A 1 471 ? -32.353 31.563 2.694 1.00 36.88 471 LEU A O 1
ATOM 3653 N N . ASN A 1 472 ? -31.149 31.535 0.801 1.00 37.19 472 ASN A N 1
ATOM 3654 C CA . ASN A 1 472 ? -32.239 31.145 -0.112 1.00 37.19 472 ASN A CA 1
ATOM 3655 C C . ASN A 1 472 ? -32.148 29.685 -0.589 1.00 37.19 472 ASN A C 1
ATOM 3657 O O . ASN A 1 472 ? -32.752 29.334 -1.606 1.00 37.19 472 ASN A O 1
ATOM 3661 N N . SER A 1 473 ? -31.391 28.818 0.095 1.00 32.00 473 SER A N 1
ATOM 3662 C CA . SER A 1 473 ? -31.470 27.388 -0.208 1.00 32.00 473 SER A CA 1
ATOM 3663 C C . SER A 1 473 ? -32.884 26.883 0.104 1.00 32.00 473 SER A C 1
ATOM 3665 O O . SER A 1 473 ? -33.492 27.206 1.126 1.00 32.00 473 SER A O 1
ATOM 3667 N N . ALA A 1 474 ? -33.436 26.134 -0.843 1.00 31.25 474 ALA A N 1
ATOM 3668 C CA . ALA A 1 474 ? -34.838 25.757 -0.952 1.00 31.25 474 ALA A CA 1
ATOM 3669 C C . ALA A 1 474 ? -35.317 24.716 0.092 1.00 31.25 474 ALA A C 1
ATOM 3671 O O . ALA A 1 474 ? -36.244 23.957 -0.184 1.00 31.25 474 ALA A O 1
ATOM 3672 N N . TYR A 1 475 ? -34.734 24.717 1.298 1.00 34.88 475 TYR A N 1
ATOM 3673 C CA . TYR A 1 475 ? -35.367 24.206 2.524 1.00 34.88 475 TYR A CA 1
ATOM 3674 C C . TYR A 1 475 ? -36.405 25.192 3.099 1.00 34.88 475 TYR A C 1
ATOM 3676 O O . TYR A 1 475 ? -37.134 24.871 4.035 1.00 34.88 475 TYR A O 1
ATOM 3684 N N . VAL A 1 476 ? -36.575 26.346 2.440 1.00 32.91 476 VAL A N 1
ATOM 3685 C CA . VAL A 1 476 ? -37.876 27.006 2.264 1.00 32.91 476 VAL A CA 1
ATOM 3686 C C . VAL A 1 476 ? -38.255 26.930 0.771 1.00 32.91 476 VAL A C 1
ATOM 3688 O O . VAL A 1 476 ? -38.096 27.877 0.015 1.00 32.91 476 VAL A O 1
ATOM 3691 N N . ASN A 1 477 ? -38.742 25.754 0.364 1.00 28.41 477 ASN A N 1
ATOM 3692 C CA . ASN A 1 477 ? -39.439 25.403 -0.886 1.00 28.41 477 ASN A CA 1
ATOM 3693 C C . ASN A 1 477 ? -38.722 25.499 -2.261 1.00 28.41 477 ASN A C 1
ATOM 3695 O O . ASN A 1 477 ? -38.662 26.544 -2.897 1.00 28.41 477 ASN A O 1
ATOM 3699 N N . ASN A 1 478 ? -38.398 24.298 -2.765 1.00 29.88 478 ASN A N 1
ATOM 3700 C CA . ASN A 1 478 ? -38.435 23.756 -4.138 1.00 29.88 478 ASN A CA 1
ATOM 3701 C C . ASN A 1 478 ? -37.606 24.326 -5.326 1.00 29.88 478 ASN A C 1
ATOM 3703 O O . ASN A 1 478 ? -37.906 25.371 -5.891 1.00 29.88 478 ASN A O 1
ATOM 3707 N N . HIS A 1 479 ? -36.758 23.409 -5.836 1.00 27.42 479 HIS A N 1
ATOM 3708 C CA . HIS A 1 479 ? -36.321 23.142 -7.226 1.00 27.42 479 HIS A CA 1
ATOM 3709 C C . HIS A 1 479 ? -35.164 23.974 -7.823 1.00 27.42 479 HIS A C 1
ATOM 3711 O O . HIS A 1 479 ? -35.340 25.098 -8.283 1.00 27.42 479 HIS A O 1
ATOM 3717 N N . THR A 1 480 ? -34.003 23.325 -7.981 1.00 25.73 480 THR A N 1
ATOM 3718 C CA . THR A 1 480 ? -32.968 23.664 -8.978 1.00 25.73 480 THR A CA 1
ATOM 3719 C C . THR A 1 480 ? -32.773 22.507 -9.974 1.00 25.73 480 THR A C 1
ATOM 3721 O O . THR A 1 480 ? -32.851 21.346 -9.569 1.00 25.73 480 THR A O 1
ATOM 3724 N N . PRO A 1 481 ? -32.486 22.774 -11.267 1.00 28.81 481 PRO A N 1
ATOM 3725 C CA . PRO A 1 481 ? -31.958 21.773 -12.191 1.00 28.81 481 PRO A CA 1
ATOM 3726 C C . PRO A 1 481 ? -30.427 21.615 -12.054 1.00 28.81 481 PRO A C 1
ATOM 3728 O O . PRO A 1 481 ? -29.702 22.552 -11.720 1.00 28.81 481 PRO A O 1
ATOM 3731 N N . THR A 1 482 ? -29.961 20.391 -12.303 1.00 26.41 482 THR A N 1
ATOM 3732 C CA . THR A 1 482 ? -28.641 19.780 -12.035 1.00 26.41 482 THR A CA 1
ATOM 3733 C C . THR A 1 482 ? -27.530 20.065 -13.070 1.00 26.41 482 THR A C 1
ATOM 3735 O O . THR A 1 482 ? -27.829 20.344 -14.229 1.00 26.41 482 THR A O 1
ATOM 3738 N N . PRO A 1 483 ? -26.233 19.878 -12.695 1.00 25.11 483 PRO A N 1
ATOM 3739 C CA . PRO A 1 483 ? -25.145 19.634 -13.659 1.00 25.11 483 PRO A CA 1
ATOM 3740 C C . PRO A 1 483 ? -24.340 18.314 -13.459 1.00 25.11 483 PRO A C 1
ATOM 3742 O O . PRO A 1 483 ? -24.238 17.780 -12.344 1.00 25.11 483 PRO A O 1
ATOM 3745 N N . PHE A 1 484 ? -23.762 17.873 -14.592 1.00 24.22 484 PHE A N 1
ATOM 3746 C CA . PHE A 1 484 ? -23.091 16.620 -15.027 1.00 24.22 484 PHE A CA 1
ATOM 3747 C C . PHE A 1 484 ? -21.671 16.314 -14.469 1.00 24.22 484 PHE A C 1
ATOM 3749 O O . PHE A 1 484 ? -21.026 17.212 -13.932 1.00 24.22 484 PHE A O 1
ATOM 3756 N N . ILE A 1 485 ? -21.170 15.063 -14.643 1.00 27.44 485 ILE A N 1
ATOM 3757 C CA . ILE A 1 485 ? -19.813 14.563 -14.264 1.00 27.44 485 ILE A CA 1
ATOM 3758 C C . ILE A 1 485 ? -19.275 13.460 -15.235 1.00 27.44 485 ILE A C 1
ATOM 3760 O O . ILE A 1 485 ? -20.056 12.638 -15.703 1.00 27.44 485 ILE A O 1
ATOM 3764 N N . GLN A 1 486 ? -17.943 13.415 -15.459 1.00 25.53 486 GLN A N 1
ATOM 3765 C CA . GLN A 1 486 ? -17.130 12.480 -16.292 1.00 25.53 486 GLN A CA 1
ATOM 3766 C C . GLN A 1 486 ? -16.145 11.635 -15.410 1.00 25.53 486 GLN A C 1
ATOM 3768 O O . GLN A 1 486 ? -15.789 12.110 -14.329 1.00 25.53 486 GLN A O 1
ATOM 3773 N N . VAL A 1 487 ? -15.702 10.413 -15.800 1.00 31.70 487 VAL A N 1
ATOM 3774 C CA . VAL A 1 487 ? -14.986 9.430 -14.909 1.00 31.70 487 VAL A CA 1
ATOM 3775 C C . VAL A 1 487 ? -13.734 8.747 -15.523 1.00 31.70 487 VAL A C 1
ATOM 3777 O O . VAL A 1 487 ? -13.715 8.482 -16.719 1.00 31.70 487 VAL A O 1
ATOM 3780 N N . ASP A 1 488 ? -12.720 8.394 -14.692 1.00 30.25 488 ASP A N 1
ATOM 3781 C CA . ASP A 1 488 ? -11.476 7.681 -15.073 1.00 30.25 488 ASP A CA 1
ATOM 3782 C C . ASP A 1 488 ? -11.243 6.285 -14.413 1.00 30.25 488 ASP A C 1
ATOM 3784 O O . ASP A 1 488 ? -10.918 6.179 -13.235 1.00 30.25 488 ASP A O 1
ATOM 3788 N N . THR A 1 489 ? -11.387 5.195 -15.182 1.00 34.91 489 THR A N 1
ATOM 3789 C CA . THR A 1 489 ? -11.195 3.758 -14.852 1.00 34.91 489 THR A CA 1
ATOM 3790 C C . THR A 1 489 ? -9.761 3.166 -14.675 1.00 34.91 489 THR A C 1
ATOM 3792 O O . THR A 1 489 ? -9.686 1.993 -14.321 1.00 34.91 489 THR A O 1
ATOM 3795 N N . TYR A 1 490 ? -8.609 3.854 -14.841 1.00 30.75 490 TYR A N 1
ATOM 3796 C CA . TYR A 1 490 ? -7.282 3.178 -14.658 1.00 30.75 490 TYR A CA 1
ATOM 3797 C C . TYR A 1 490 ? -6.987 2.982 -13.181 1.00 30.75 490 TYR A C 1
ATOM 3799 O O . TYR A 1 490 ? -6.691 1.887 -12.706 1.00 30.75 490 TYR A O 1
ATOM 3807 N N . LYS A 1 491 ? -7.202 4.065 -12.432 1.00 31.95 491 LYS A N 1
ATOM 3808 C CA . LYS A 1 491 ? -7.172 4.080 -10.970 1.00 31.95 491 LYS A CA 1
ATOM 3809 C C . LYS A 1 491 ? -8.266 3.198 -10.355 1.00 31.95 491 LYS A C 1
ATOM 3811 O O . LYS A 1 491 ? -8.178 2.860 -9.182 1.00 31.95 491 LYS A O 1
ATOM 3816 N N . PHE A 1 492 ? -9.275 2.804 -11.136 1.00 38.31 492 PHE A N 1
ATOM 3817 C CA . PHE A 1 492 ? -10.378 1.958 -10.687 1.00 38.31 492 PHE A CA 1
ATOM 3818 C C . PHE A 1 492 ? -10.023 0.467 -10.657 1.00 38.31 492 PHE A C 1
ATOM 3820 O O . PHE A 1 492 ? -10.510 -0.237 -9.779 1.00 38.31 492 PHE A O 1
ATOM 3827 N N . ASN A 1 493 ? -9.138 -0.029 -11.529 1.00 31.97 493 ASN A N 1
ATOM 3828 C CA . ASN A 1 493 ? -8.758 -1.448 -11.508 1.00 31.97 493 ASN A CA 1
ATOM 3829 C C . ASN A 1 493 ? -7.914 -1.822 -10.280 1.00 31.97 493 ASN A C 1
ATOM 3831 O O . ASN A 1 493 ? -8.098 -2.913 -9.752 1.00 31.97 493 ASN A O 1
ATOM 3835 N N . GLN A 1 494 ? -7.110 -0.898 -9.739 1.00 32.56 494 GLN A N 1
ATOM 3836 C CA . GLN A 1 494 ? -6.496 -1.082 -8.414 1.00 32.56 494 GLN A CA 1
ATOM 3837 C C . GLN A 1 494 ? -7.511 -0.998 -7.256 1.00 32.56 494 GLN A C 1
ATOM 3839 O O . GLN A 1 494 ? -7.232 -1.462 -6.157 1.00 32.56 494 GLN A O 1
ATOM 3844 N N . LEU A 1 495 ? -8.706 -0.444 -7.493 1.00 32.94 495 LEU A N 1
ATOM 3845 C CA . LEU A 1 495 ? -9.791 -0.336 -6.511 1.00 32.94 495 LEU A CA 1
ATOM 3846 C C . LEU A 1 495 ? -10.797 -1.506 -6.581 1.00 32.94 495 LEU A C 1
ATOM 3848 O O . LEU A 1 495 ? -11.573 -1.708 -5.648 1.00 32.94 495 LEU A O 1
ATOM 3852 N N . LYS A 1 496 ? -10.817 -2.260 -7.690 1.00 31.42 496 LYS A N 1
ATOM 3853 C CA . LYS A 1 496 ? -11.816 -3.295 -8.019 1.00 31.42 496 LYS A CA 1
ATOM 3854 C C . LYS A 1 496 ? -11.741 -4.512 -7.087 1.00 31.42 496 LYS A C 1
ATOM 3856 O O . LYS A 1 496 ? -12.785 -5.073 -6.750 1.00 31.42 496 LYS A O 1
ATOM 3861 N N . GLU A 1 497 ? -10.551 -4.859 -6.592 1.00 32.97 497 GLU A N 1
ATOM 3862 C CA . GLU A 1 497 ? -10.380 -5.899 -5.561 1.00 32.97 497 GLU A CA 1
ATOM 3863 C C . GLU A 1 497 ? -11.021 -5.508 -4.215 1.00 32.97 497 GLU A C 1
ATOM 3865 O O . GLU A 1 497 ? -11.483 -6.371 -3.472 1.00 32.97 497 GLU A O 1
ATOM 3870 N N . THR A 1 498 ? -11.183 -4.208 -3.953 1.00 32.91 498 THR A N 1
ATOM 3871 C CA . THR A 1 498 ? -11.823 -3.666 -2.742 1.00 32.91 498 THR A CA 1
ATOM 3872 C C . THR A 1 498 ? -13.359 -3.625 -2.846 1.00 32.91 498 THR A C 1
ATOM 3874 O O . THR A 1 498 ? -14.051 -3.600 -1.830 1.00 32.91 498 THR A O 1
ATOM 3877 N N . ILE A 1 499 ? -13.925 -3.632 -4.064 1.00 34.12 499 ILE A N 1
ATOM 3878 C CA . ILE A 1 499 ? -15.367 -3.424 -4.322 1.00 34.12 499 ILE A CA 1
ATOM 3879 C C . ILE A 1 499 ? -16.160 -4.738 -4.395 1.00 34.12 499 ILE A C 1
ATOM 3881 O O . ILE A 1 499 ? -17.325 -4.763 -3.991 1.00 34.12 499 ILE A O 1
ATOM 3885 N N . LEU A 1 500 ? -15.555 -5.845 -4.848 1.00 31.02 500 LEU A N 1
ATOM 3886 C CA . LEU A 1 500 ? -16.237 -7.147 -4.978 1.00 31.02 500 LEU A CA 1
ATOM 3887 C C . LEU A 1 500 ? -16.808 -7.647 -3.647 1.00 31.02 500 LEU A C 1
ATOM 3889 O O . LEU A 1 500 ? -17.807 -8.363 -3.593 1.00 31.02 500 LEU A O 1
ATOM 3893 N N . ILE A 1 501 ? -16.186 -7.210 -2.561 1.00 36.44 501 ILE A N 1
ATOM 3894 C CA . ILE A 1 501 ? -16.605 -7.572 -1.238 1.00 36.44 501 ILE A CA 1
ATOM 3895 C C . ILE A 1 501 ? -17.932 -6.834 -0.885 1.00 36.44 501 ILE A C 1
ATOM 3897 O O . ILE A 1 501 ? -18.759 -7.392 -0.172 1.00 36.44 501 ILE A O 1
ATOM 3901 N N . GLY A 1 502 ? -18.179 -5.618 -1.405 1.00 34.62 502 GLY A N 1
ATOM 3902 C CA . GLY A 1 502 ? -19.330 -4.741 -1.110 1.00 34.62 502 GLY A CA 1
ATOM 3903 C C . GLY A 1 502 ? -20.688 -5.291 -1.566 1.00 34.62 502 GLY A C 1
ATOM 3904 O O . GLY A 1 502 ? -21.633 -5.356 -0.791 1.00 34.62 502 GLY A O 1
ATOM 3905 N N . ALA A 1 503 ? -20.797 -5.801 -2.793 1.00 35.50 503 ALA A N 1
ATOM 3906 C CA . ALA A 1 503 ? -22.064 -6.334 -3.316 1.00 35.50 503 ALA A CA 1
ATOM 3907 C C . ALA A 1 503 ? -22.586 -7.571 -2.548 1.00 35.50 503 ALA A C 1
ATOM 3909 O O . ALA A 1 503 ? -23.787 -7.855 -2.556 1.00 35.50 503 ALA A O 1
ATOM 3910 N N . TYR A 1 504 ? -21.699 -8.286 -1.846 1.00 36.81 504 TYR A N 1
ATOM 3911 C CA . TYR A 1 504 ? -22.041 -9.440 -1.011 1.00 36.81 504 TYR A CA 1
ATOM 3912 C C . TYR A 1 504 ? -22.826 -9.044 0.255 1.00 36.81 504 TYR A C 1
ATOM 3914 O O . TYR A 1 504 ? -23.550 -9.866 0.815 1.00 36.81 504 TYR A O 1
ATOM 3922 N N . LEU A 1 505 ? -22.740 -7.779 0.679 1.00 39.16 505 LEU A N 1
ATOM 3923 C CA . LEU A 1 505 ? -23.352 -7.296 1.918 1.00 39.16 505 LEU A CA 1
ATOM 3924 C C . LEU A 1 505 ? -24.735 -6.687 1.721 1.00 39.16 505 LEU A C 1
ATOM 3926 O O . LEU A 1 505 ? -25.628 -6.971 2.509 1.00 39.16 505 LEU A O 1
ATOM 3930 N N . GLN A 1 506 ? -24.975 -5.985 0.612 1.00 38.88 506 GLN A N 1
ATOM 3931 C CA . GLN A 1 506 ? -26.295 -5.391 0.328 1.00 38.88 506 GLN A CA 1
ATOM 3932 C C . GLN A 1 506 ? -27.384 -6.470 0.212 1.00 38.88 506 GLN A C 1
ATOM 3934 O O . GLN A 1 506 ? -28.544 -6.275 0.587 1.00 38.88 506 GLN A O 1
ATOM 3939 N N . LYS A 1 507 ? -26.999 -7.648 -0.301 1.00 38.38 507 LYS A N 1
ATOM 3940 C CA . LYS A 1 507 ? -27.875 -8.817 -0.438 1.00 38.38 507 LYS A CA 1
ATOM 3941 C C . LYS A 1 507 ? -28.180 -9.469 0.916 1.00 38.38 507 LYS A C 1
ATOM 3943 O O . LYS A 1 507 ? -29.278 -9.982 1.107 1.00 38.38 507 LYS A O 1
ATOM 3948 N N . LEU A 1 508 ? -27.237 -9.400 1.857 1.00 40.62 508 LEU A N 1
ATOM 3949 C CA . LEU A 1 508 ? -27.390 -9.888 3.228 1.00 40.62 508 LEU A CA 1
ATOM 3950 C C . LEU A 1 508 ? -28.214 -8.893 4.072 1.00 40.62 508 LEU A C 1
ATOM 3952 O O . LEU A 1 508 ? -29.071 -9.319 4.843 1.00 40.62 508 LEU A O 1
ATOM 3956 N N . LEU A 1 509 ? -28.061 -7.587 3.828 1.00 40.75 509 LEU A N 1
ATOM 3957 C CA . LEU A 1 509 ? -28.828 -6.514 4.462 1.00 40.75 509 LEU A CA 1
ATOM 3958 C C . LEU A 1 509 ? -30.315 -6.542 4.081 1.00 40.75 509 LEU A C 1
ATOM 3960 O O . LEU A 1 509 ? -31.170 -6.527 4.958 1.00 40.75 509 LEU A O 1
ATOM 3964 N N . THR A 1 510 ? -30.645 -6.710 2.796 1.00 42.06 510 THR A N 1
ATOM 3965 C CA . THR A 1 510 ? -32.049 -6.774 2.328 1.00 42.06 510 THR A CA 1
ATOM 3966 C C . THR A 1 510 ? -32.828 -7.944 2.958 1.00 42.06 510 THR A C 1
ATOM 3968 O O . THR A 1 510 ? -34.025 -7.838 3.231 1.00 42.06 510 THR A O 1
ATOM 3971 N N . MET A 1 511 ? -32.144 -9.057 3.243 1.00 41.03 511 MET A N 1
ATOM 3972 C CA . MET A 1 511 ? -32.720 -10.225 3.922 1.00 41.03 511 MET A CA 1
ATOM 3973 C C . MET A 1 511 ? -32.858 -10.018 5.444 1.00 41.03 511 MET A C 1
ATOM 3975 O O . MET A 1 511 ? -33.754 -10.603 6.052 1.00 41.03 511 MET A O 1
ATOM 3979 N N . ILE A 1 512 ? -32.026 -9.157 6.052 1.00 41.53 512 ILE A N 1
ATOM 3980 C CA . ILE A 1 512 ? -32.118 -8.734 7.462 1.00 41.53 512 ILE A CA 1
ATOM 3981 C C . ILE A 1 512 ? -33.269 -7.733 7.660 1.00 41.53 512 ILE A C 1
ATOM 3983 O O . ILE A 1 512 ? -34.010 -7.843 8.635 1.00 41.53 512 ILE A O 1
ATOM 3987 N N . THR A 1 513 ? -33.494 -6.800 6.726 1.00 40.69 513 THR A N 1
ATOM 3988 C CA . THR A 1 513 ? -34.532 -5.758 6.863 1.00 40.69 513 THR A CA 1
ATOM 3989 C C . THR A 1 513 ? -35.966 -6.304 6.768 1.00 40.69 513 THR A C 1
ATOM 3991 O O . THR A 1 513 ? -36.892 -5.714 7.328 1.00 40.69 513 THR A O 1
ATOM 3994 N N . GLN A 1 514 ? -36.180 -7.451 6.109 1.00 42.62 514 GLN A N 1
ATOM 3995 C CA . GLN A 1 514 ? -37.486 -8.133 6.079 1.00 42.62 514 GLN A CA 1
ATOM 3996 C C . GLN A 1 514 ? -37.814 -8.891 7.386 1.00 42.62 514 GLN A C 1
ATOM 3998 O O . GLN A 1 514 ? -38.971 -9.256 7.600 1.00 42.62 514 GLN A O 1
ATOM 4003 N N . ALA A 1 515 ? -36.851 -9.064 8.302 1.00 42.81 515 ALA A N 1
ATOM 4004 C CA . ALA A 1 515 ? -37.035 -9.699 9.609 1.00 42.81 515 ALA A CA 1
ATOM 4005 C C . ALA A 1 515 ? -37.275 -8.652 10.724 1.00 42.81 515 ALA A C 1
ATOM 4007 O O . ALA A 1 515 ? -36.395 -8.353 11.529 1.00 42.81 515 ALA A O 1
ATOM 4008 N N . LYS A 1 516 ? -38.472 -8.047 10.779 1.00 43.16 516 LYS A N 1
ATOM 4009 C CA . LYS A 1 516 ? -38.864 -7.113 11.859 1.00 43.16 516 LYS A CA 1
ATOM 4010 C C . LYS A 1 516 ? -39.197 -7.864 13.165 1.00 43.16 516 LYS A C 1
ATOM 4012 O O . LYS A 1 516 ? -40.262 -8.464 13.255 1.00 43.16 516 LYS A O 1
ATOM 4017 N N . GLY A 1 517 ? -38.343 -7.733 14.189 1.00 41.47 517 GLY A N 1
ATOM 4018 C CA . GLY A 1 517 ? -38.563 -8.225 15.566 1.00 41.47 517 GLY A CA 1
ATOM 4019 C C . GLY A 1 517 ? -38.003 -9.635 15.832 1.00 41.47 517 GLY A C 1
ATOM 4020 O O . GLY A 1 517 ? -38.282 -10.552 15.074 1.00 41.47 517 GLY A O 1
ATOM 4021 N N . ASP A 1 518 ? -37.204 -9.783 16.898 1.00 42.44 518 ASP A N 1
ATOM 4022 C CA . ASP A 1 518 ? -36.432 -10.980 17.297 1.00 42.44 518 ASP A CA 1
ATOM 4023 C C . ASP A 1 518 ? -35.529 -11.590 16.209 1.00 42.44 518 ASP A C 1
ATOM 4025 O O . ASP A 1 518 ? -35.753 -12.631 15.593 1.00 42.44 518 ASP A O 1
ATOM 4029 N N . SER A 1 519 ? -34.419 -10.880 16.031 1.00 51.59 519 SER A N 1
ATOM 4030 C CA . SER A 1 519 ? -33.260 -11.197 15.210 1.00 51.59 519 SER A CA 1
ATOM 4031 C C . SER A 1 519 ? -32.538 -12.498 15.596 1.00 51.59 519 SER A C 1
ATOM 4033 O O . SER A 1 519 ? -32.455 -12.879 16.762 1.00 51.59 519 SER A O 1
ATOM 4035 N N . ARG A 1 520 ? -31.870 -13.061 14.578 1.00 40.88 520 ARG A N 1
ATOM 4036 C CA . ARG A 1 520 ? -30.795 -14.077 14.586 1.00 40.88 520 ARG A CA 1
ATOM 4037 C C . ARG A 1 520 ? -31.177 -15.542 14.333 1.00 40.88 520 ARG A C 1
ATOM 4039 O O . ARG A 1 520 ? -30.541 -16.116 13.455 1.00 40.88 520 ARG A O 1
ATOM 4046 N N . ASN A 1 521 ? -32.202 -16.137 14.957 1.00 39.94 521 ASN A N 1
ATOM 4047 C CA . ASN A 1 521 ? -32.523 -17.564 14.705 1.00 39.94 521 ASN A CA 1
ATOM 4048 C C . ASN A 1 521 ? -33.077 -17.826 13.283 1.00 39.94 521 ASN A C 1
ATOM 4050 O O . ASN A 1 521 ? -32.633 -18.764 12.625 1.00 39.94 521 ASN A O 1
ATOM 4054 N N . ALA A 1 522 ? -33.956 -16.962 12.755 1.00 47.31 522 ALA A N 1
ATOM 4055 C CA . ALA A 1 522 ? -34.468 -17.075 11.376 1.00 47.31 522 ALA A CA 1
ATOM 4056 C C . ALA A 1 522 ? -33.389 -16.778 10.310 1.00 47.31 522 ALA A C 1
ATOM 4058 O O . ALA A 1 522 ? -33.380 -17.361 9.230 1.00 47.31 522 ALA A O 1
ATOM 4059 N N . ILE A 1 523 ? -32.443 -15.893 10.647 1.00 44.91 523 ILE A N 1
ATOM 4060 C CA . ILE A 1 523 ? -31.295 -15.517 9.807 1.00 44.91 523 ILE A CA 1
ATOM 4061 C C . ILE A 1 523 ? -30.258 -16.660 9.768 1.00 44.91 523 ILE A C 1
ATOM 4063 O O . ILE A 1 523 ? -29.686 -16.923 8.712 1.00 44.91 523 ILE A O 1
ATOM 4067 N N . GLN A 1 524 ? -30.051 -17.388 10.878 1.00 41.31 524 GLN A N 1
ATOM 4068 C CA . GLN A 1 524 ? -29.160 -18.558 10.937 1.00 41.31 524 GLN A CA 1
ATOM 4069 C C . GLN A 1 524 ? -29.693 -19.786 10.173 1.00 41.31 524 GLN A C 1
ATOM 4071 O O . GLN A 1 524 ? -28.900 -20.424 9.485 1.00 41.31 524 GLN A O 1
ATOM 4076 N N . GLU A 1 525 ? -30.992 -20.122 10.226 1.00 44.69 525 GLU A N 1
ATOM 4077 C CA . GLU A 1 525 ? -31.526 -21.289 9.486 1.00 44.69 525 GLU A CA 1
ATOM 4078 C C . GLU A 1 525 ? -31.452 -21.119 7.957 1.00 44.69 525 GLU A C 1
ATOM 4080 O O . GLU A 1 525 ? -31.135 -22.071 7.238 1.00 44.69 525 GLU A O 1
ATOM 4085 N N . ILE A 1 526 ? -31.660 -19.897 7.453 1.00 45.75 526 ILE A N 1
ATOM 4086 C CA . ILE A 1 526 ? -31.590 -19.588 6.015 1.00 45.75 526 ILE A CA 1
ATOM 4087 C C . ILE A 1 526 ? -30.138 -19.636 5.504 1.00 45.75 526 ILE A C 1
ATOM 4089 O O . ILE A 1 526 ? -29.885 -20.179 4.425 1.00 45.75 526 ILE A O 1
ATOM 4093 N N . LEU A 1 527 ? -29.172 -19.138 6.293 1.00 41.59 527 LEU A N 1
ATOM 4094 C CA . LEU A 1 527 ? -27.733 -19.196 5.980 1.00 41.59 527 LEU A CA 1
ATOM 4095 C C . LEU A 1 527 ? -27.196 -20.643 5.891 1.00 41.59 527 LEU A C 1
ATOM 4097 O O . LEU A 1 527 ? -26.233 -20.901 5.163 1.00 41.59 527 LEU A O 1
ATOM 4101 N N . ILE A 1 528 ? -27.834 -21.592 6.588 1.00 46.88 528 ILE A N 1
ATOM 4102 C CA . ILE A 1 528 ? -27.453 -23.014 6.620 1.00 46.88 528 ILE A CA 1
ATOM 4103 C C . ILE A 1 528 ? -28.077 -23.824 5.458 1.00 46.88 528 ILE A C 1
ATOM 4105 O O . ILE A 1 528 ? -27.447 -24.768 4.989 1.00 46.88 528 ILE A O 1
ATOM 4109 N N . GLN A 1 529 ? -29.270 -23.475 4.948 1.00 43.09 529 GLN A N 1
ATOM 4110 C CA . GLN A 1 529 ? -29.990 -24.292 3.945 1.00 43.09 529 GLN A CA 1
ATOM 4111 C C . GLN A 1 529 ? -29.554 -24.112 2.474 1.00 43.09 529 GLN A C 1
ATOM 4113 O O . GLN A 1 529 ? -29.729 -25.036 1.684 1.00 43.09 529 GLN A O 1
ATOM 4118 N N . GLN A 1 530 ? -29.012 -22.955 2.072 1.00 42.72 530 GLN A N 1
ATOM 4119 C CA . GLN A 1 530 ? -28.702 -22.652 0.654 1.00 42.72 530 GLN A CA 1
ATOM 4120 C C . GLN A 1 530 ? -27.216 -22.834 0.280 1.00 42.72 530 GLN A C 1
ATOM 4122 O O . GLN A 1 530 ? -26.868 -22.869 -0.900 1.00 42.72 530 GLN A O 1
ATOM 4127 N N . SER A 1 531 ? -26.324 -22.977 1.263 1.00 41.56 531 SER A N 1
ATOM 4128 C CA . SER A 1 531 ? -24.873 -23.081 1.067 1.00 41.56 531 SER A CA 1
ATOM 4129 C C . SER A 1 531 ? -24.411 -24.534 0.912 1.00 41.56 531 SER A C 1
ATOM 4131 O O . SER A 1 531 ? -23.572 -25.015 1.662 1.00 41.56 531 SER A O 1
ATOM 4133 N N . GLY A 1 532 ? -24.893 -25.242 -0.115 1.00 41.69 532 GLY A N 1
ATOM 4134 C CA . GLY A 1 532 ? -24.431 -26.598 -0.472 1.00 41.69 532 GLY A CA 1
ATOM 4135 C C . GLY A 1 532 ? -22.910 -26.777 -0.693 1.00 41.69 532 GLY A C 1
ATOM 4136 O O . GLY A 1 532 ? -22.492 -27.852 -1.107 1.00 41.69 532 GLY A O 1
ATOM 4137 N N . TYR A 1 533 ? -22.074 -25.773 -0.405 1.00 31.89 533 TYR A N 1
ATOM 4138 C CA . TYR A 1 533 ? -20.631 -25.876 -0.224 1.00 31.89 533 TYR A CA 1
ATOM 4139 C C . TYR A 1 533 ? -20.149 -25.130 1.035 1.00 31.89 533 TYR A C 1
ATOM 4141 O O . TYR A 1 533 ? -20.636 -24.060 1.394 1.00 31.89 533 TYR A O 1
ATOM 4149 N N . GLN A 1 534 ? -19.164 -25.750 1.689 1.00 33.72 534 GLN A N 1
ATOM 4150 C CA . GLN A 1 534 ? -18.607 -25.445 3.006 1.00 33.72 534 GLN A CA 1
ATOM 4151 C C . GLN A 1 534 ? -18.140 -23.994 3.221 1.00 33.72 534 GLN A C 1
ATOM 4153 O O . GLN A 1 534 ? -17.367 -23.448 2.441 1.00 33.72 534 GLN A O 1
ATOM 4158 N N . LYS A 1 535 ? -18.530 -23.461 4.390 1.00 40.44 535 LYS A N 1
ATOM 4159 C CA . LYS A 1 535 ? -17.787 -22.539 5.275 1.00 40.44 535 LYS A CA 1
ATOM 4160 C C . LYS A 1 535 ? -16.868 -21.518 4.578 1.00 40.44 535 LYS A C 1
ATOM 4162 O O . LYS A 1 535 ? -15.665 -21.480 4.823 1.00 40.44 535 LYS A O 1
ATOM 4167 N N . MET A 1 536 ? -17.458 -20.598 3.817 1.00 31.22 536 MET A N 1
ATOM 4168 C CA . MET A 1 536 ? -16.881 -19.255 3.715 1.00 31.22 536 MET A CA 1
ATOM 4169 C C . MET A 1 536 ? -17.323 -18.455 4.941 1.00 31.22 536 MET A C 1
ATOM 4171 O O . MET A 1 536 ? -18.502 -18.158 5.122 1.00 31.22 536 MET A O 1
ATOM 4175 N N . ASN A 1 537 ? -16.361 -18.205 5.828 1.00 35.81 537 ASN A N 1
ATOM 4176 C CA . ASN A 1 537 ? -16.540 -17.468 7.068 1.00 35.81 537 ASN A CA 1
ATOM 4177 C C . ASN A 1 537 ? -16.614 -15.966 6.748 1.00 35.81 537 ASN A C 1
ATOM 4179 O O . ASN A 1 537 ? -15.687 -15.405 6.169 1.00 35.81 537 ASN A O 1
ATOM 4183 N N . ILE A 1 538 ? -17.728 -15.343 7.124 1.00 40.72 538 ILE A N 1
ATOM 4184 C CA . ILE A 1 538 ? -18.137 -13.963 6.810 1.00 40.72 538 ILE A CA 1
ATOM 4185 C C . ILE A 1 538 ? -17.366 -12.897 7.639 1.00 40.72 538 ILE A C 1
ATOM 4187 O O . ILE A 1 538 ? -17.580 -11.705 7.472 1.00 40.72 538 ILE A O 1
ATOM 4191 N N . GLU A 1 539 ? -16.397 -13.270 8.485 1.00 39.12 539 GLU A N 1
ATOM 4192 C CA . GLU A 1 539 ? -15.699 -12.346 9.412 1.00 39.12 539 GLU A CA 1
ATOM 4193 C C . GLU A 1 539 ? -14.515 -11.551 8.814 1.00 39.12 539 GLU A C 1
ATOM 4195 O O . GLU A 1 539 ? -13.731 -10.953 9.548 1.00 39.12 539 GLU A O 1
ATOM 4200 N N . LYS A 1 540 ? -14.397 -11.476 7.482 1.00 36.03 540 LYS A N 1
ATOM 4201 C CA . LYS A 1 540 ? -13.584 -10.451 6.794 1.00 36.03 540 LYS A CA 1
ATOM 4202 C C . LYS A 1 540 ? -14.451 -9.537 5.932 1.00 36.03 540 LYS A C 1
ATOM 4204 O O . LYS A 1 540 ? -14.246 -9.412 4.731 1.00 36.03 540 LYS A O 1
ATOM 4209 N N . LEU A 1 541 ? -15.408 -8.897 6.592 1.00 35.41 541 LEU A N 1
ATOM 4210 C CA . LEU A 1 541 ? -16.080 -7.691 6.133 1.00 35.41 541 LEU A CA 1
ATOM 4211 C C . LEU A 1 541 ? -15.850 -6.629 7.220 1.00 35.41 541 LEU A C 1
ATOM 4213 O O . LEU A 1 541 ? -16.340 -6.794 8.331 1.00 35.41 541 LEU A O 1
ATOM 4217 N N . ASN A 1 542 ? -15.040 -5.604 6.939 1.00 43.62 542 ASN A N 1
ATOM 4218 C CA . ASN A 1 542 ? -14.736 -4.462 7.822 1.00 43.62 542 ASN A CA 1
ATOM 4219 C C . ASN A 1 542 ? -15.521 -3.212 7.373 1.00 43.62 542 ASN A C 1
ATOM 4221 O O . ASN A 1 542 ? -16.141 -3.216 6.321 1.00 43.62 542 ASN A O 1
ATOM 4225 N N . ASP A 1 543 ? -15.554 -2.135 8.153 1.00 42.88 543 ASP A N 1
ATOM 4226 C CA . ASP A 1 543 ? -16.718 -1.233 8.235 1.00 42.88 543 ASP A CA 1
ATOM 4227 C C . ASP A 1 543 ? -17.175 -0.439 6.995 1.00 42.88 543 ASP A C 1
ATOM 4229 O O . ASP A 1 543 ? -18.299 0.056 7.013 1.00 42.88 543 ASP A O 1
ATOM 4233 N N . LYS A 1 544 ? -16.470 -0.412 5.853 1.00 34.66 544 LYS A N 1
ATOM 4234 C CA . LYS A 1 544 ? -17.145 -0.012 4.588 1.00 34.66 544 LYS A CA 1
ATOM 4235 C C . LYS A 1 544 ? -18.167 -1.049 4.103 1.00 34.66 544 LYS A C 1
ATOM 4237 O O . LYS A 1 544 ? -19.023 -0.756 3.279 1.00 34.66 544 LYS A O 1
ATOM 4242 N N . GLN A 1 545 ? -18.082 -2.246 4.659 1.00 35.00 545 GLN A N 1
ATOM 4243 C CA . GLN A 1 545 ? -18.871 -3.422 4.386 1.00 35.00 545 GLN A CA 1
ATOM 4244 C C . GLN A 1 545 ? -19.871 -3.644 5.512 1.00 35.00 545 GLN A C 1
ATOM 4246 O O . GLN A 1 545 ? -21.052 -3.772 5.225 1.00 35.00 545 GLN A O 1
ATOM 4251 N N . THR A 1 546 ? -19.491 -3.514 6.783 1.00 37.97 546 THR A N 1
ATOM 4252 C CA . THR A 1 546 ? -20.500 -3.393 7.851 1.00 37.97 546 THR A CA 1
ATOM 4253 C C . THR A 1 546 ? -21.460 -2.218 7.591 1.00 37.97 546 THR A C 1
ATOM 4255 O O . THR A 1 546 ? -22.604 -2.301 7.997 1.00 37.97 546 THR A O 1
ATOM 4258 N N . THR A 1 547 ? -21.081 -1.198 6.809 1.00 33.84 547 THR A N 1
ATOM 4259 C CA . THR A 1 547 ? -22.001 -0.130 6.346 1.00 33.84 547 THR A CA 1
ATOM 4260 C C . THR A 1 547 ? -22.792 -0.466 5.052 1.00 33.84 547 THR A C 1
ATOM 4262 O O . THR A 1 547 ? -23.722 0.246 4.707 1.00 33.84 547 THR A O 1
ATOM 4265 N N . TYR A 1 548 ? -22.461 -1.542 4.321 1.00 29.06 548 TYR A N 1
ATOM 4266 C CA . TYR A 1 548 ? -23.235 -2.105 3.186 1.00 29.06 548 TYR A CA 1
ATOM 4267 C C . TYR A 1 548 ? -24.036 -3.372 3.638 1.00 29.06 548 TYR A C 1
ATOM 4269 O O . TYR A 1 548 ? -24.820 -3.915 2.866 1.00 29.06 548 TYR A O 1
ATOM 4277 N N . LEU A 1 549 ? -23.832 -3.869 4.882 1.00 32.50 549 LEU A N 1
ATOM 4278 C CA . LEU A 1 549 ? -24.503 -5.029 5.526 1.00 32.50 549 LEU A CA 1
ATOM 4279 C C . LEU A 1 549 ? -25.361 -4.670 6.765 1.00 32.50 549 LEU A C 1
ATOM 4281 O O . LEU A 1 549 ? -26.209 -5.478 7.137 1.00 32.50 549 LEU A O 1
ATOM 4285 N N . THR A 1 550 ? -25.143 -3.513 7.408 1.00 30.75 550 THR A N 1
ATOM 4286 C CA . THR A 1 550 ? -26.084 -2.861 8.356 1.00 30.75 550 THR A CA 1
ATOM 4287 C C . THR A 1 550 ? -26.925 -1.864 7.591 1.00 30.75 550 THR A C 1
ATOM 4289 O O . THR A 1 550 ? -28.125 -1.745 7.923 1.00 30.75 550 THR A O 1
#

pLDDT: mean 71.69, std 24.08, range [23.59, 98.38]

Sequence (550 aa):
PNSAQTTVSFSQPGTYVFQLKVKDSSSDTSTNTDTVLITITVLDYPAPVPQITASATTVHLPVNFLTLYGSDASKQNVTYVWSKEAGPDGYEIVSPTSASTEIKNLQEGQYKFKLTLTNERGQVTAKEITINVVNDPPMAKATTDRPMFELSENAWENVLTLSGLDSTDPDGSIDFYEWTLKSPDTDAARNSISIASPNDATTSVNISQPGTYIFQLKVKDNLGKMDTVLITIETVPPGRPVANAGEDKTIRLPENSVELDGSKSRDPNGTFTCQWKQLEGPGGYRISGSNTEKLKLNNLQEGVYVFELTITDNDGNTHADRVTVTVLPEPHYIDPADLTDLHQPIDKDMIGIIINKKVTDAVIEMSHDDKFLLSYEANTLSALAEDNLRLLPKSILTRINQLLNEGSKAELNKYLNSEEVRGWLKAERAKYSEARFDVYNPSAGRMYDRLLAVDVELNKICAITTMDNLLNSAYVNNHTPTPFIQVDTYKFNQLKETILIGAYLQKLLTMITQAKGDSRNAIQEILIQQSGYQKMNIEKLNDKQTTYLT